Protein AF-0000000070793721 (afdb_homodimer)

Solvent-accessible surface area (backbone atoms only — not comparable to full-atom values): 25654 Å² total; per-residue (Å²): 129,85,74,49,60,69,56,48,49,50,51,45,53,52,50,50,52,51,43,44,51,51,52,56,71,56,52,88,57,80,58,89,42,71,38,53,42,49,40,52,53,44,50,38,38,38,42,39,49,48,53,50,46,57,69,58,53,57,91,50,72,87,33,57,35,51,40,46,58,46,25,31,50,33,45,27,40,50,38,31,47,51,50,36,38,64,68,48,60,59,89,70,54,70,53,48,49,52,41,48,52,40,35,31,50,34,14,36,37,46,48,49,42,51,36,29,57,42,66,69,46,68,80,66,41,65,60,36,52,52,48,42,53,52,38,52,53,51,46,75,68,30,69,48,47,68,67,45,56,68,69,57,46,55,51,46,72,68,19,79,45,56,63,96,66,54,72,62,56,50,37,44,73,71,69,44,61,53,48,52,48,49,30,52,47,51,56,25,50,26,33,35,52,50,37,55,80,51,53,72,49,26,83,80,58,44,34,61,68,29,39,70,36,70,57,34,49,52,50,37,43,53,38,51,51,54,40,45,55,52,50,52,50,50,46,52,51,48,50,60,65,64,70,102,132,85,73,49,58,67,56,46,49,50,52,44,52,52,50,49,50,50,42,44,51,52,50,58,69,55,53,89,57,81,58,90,42,70,41,53,42,49,40,52,53,45,49,38,39,39,41,37,49,46,52,51,47,56,70,58,52,56,91,50,71,88,34,57,35,52,41,48,58,48,23,30,51,33,44,26,40,50,39,32,47,51,50,35,38,65,68,47,61,61,90,70,54,72,54,48,48,52,41,49,50,40,36,30,49,34,14,35,36,46,49,50,43,52,37,28,56,41,66,69,47,68,82,65,41,66,60,38,53,52,49,43,53,51,38,52,52,51,47,75,69,32,68,47,46,66,69,46,56,67,70,54,46,55,51,46,69,69,20,79,45,53,62,96,64,53,72,63,56,49,37,45,72,71,70,44,60,54,48,50,48,48,30,52,46,50,55,25,50,26,33,34,51,50,38,55,79,51,55,72,49,25,83,80,59,44,34,61,68,28,41,68,36,70,57,35,48,51,50,37,43,52,38,52,52,54,40,45,56,52,52,51,50,50,46,52,51,48,50,58,65,64,72,101

Foldseek 3Di:
DPQFLLRLLVVLVVLLVVLVVLLVVCPPPDAPDPLRVVLSVLSVVLSVLSVVLSVQDDPDQFAFFDLLVNLQSLLVNLVSLLVNCQQHPQDDDPLVNLLLVLLLLLLVLVVVLVVCVVVVHDPPNVVSVVSLVVSLVSLVVRPVSVVDDPVLNVVSNVSNDSGSDDPLVSCVSVVHDSVVVVVSSVLSVCSVVVPCSNPVCCVPQVPPPRHDGPVSSVSNSVSSVSSSVSSVVSSVSSCVRVVD/DPQFLLRLLVVLVVLLVVLVVLLVVCPPPDAPDPLRVVLSVLSVVLSVLSVVLSVQDDPDQFAFFDLLVNLQSLLVNLVSLLVNCQQHPQDDDPLVNLLLVLLLLLLVLVVVLVVCVVVVHDPPNVVSVVSLVVSLVSLVVRPVSVVDDPVLNVVSNVSNDSGSDDPLVSCVSVVHDSVVVVVSSVLSVCSVVVPCVNPVCCPPQVPPPRHDDPVSSVSNSVSSVSSSVSSVVSSVSSCVSVVD

Sequence (488 aa):
MFMSYYESKNNFESFVAKCIHTSRAFANIPSKSQQHFYSSVLFTKMCVTAKTLLSVLPDREDGHWDYASAASLTRNIIECYLIFYYLCIDKISKSEWGCRWNIFNLHDCKARISLYEKLGIKNGIDKFQETVKDLENRLNKNKYFLSLPDKQQKEFLKGKKPLMVSQDDLVVKMGLNKNTFRGLYEFLSSQAHSFPLSFYKMKDDGRGRGVHCEVEENHTKVVIGYCIVFLEQAEKDMNVLFAQMFMSYYESKNNFESFVAKCIHTSRAFANIPSKSQQHFYSSVLFTKMCVTAKTLLSVLPDREDGHWDYASAASLTRNIIECYLIFYYLCIDKISKSEWGCRWNIFNLHDCKARISLYEKLGIKNGIDKFQETVKDLENRLNKNKYFLSLPDKQQKEFLKGKKPLMVSQDDLVVKMGLNKNTFRGLYEFLSSQAHSFPLSFYKMKDDGRGRGVHCEVEENHTKVVIGYCIVFLEQAEKDMNVLFAQ

Secondary structure (DSSP, 8-state):
----HHHHHHHHHHHHHHHHHHHHHTTTPPPSSHHHHHHHHHHHHHHHHHHHHHHHS-SSTTS---HHHHHHHHHHHHHHHHHHIIIII----HHHHHHHHHHHHHHHHHHHHHHHHHHT--TTHHHHHHHHHHHHHHHTT-HHHHHS-HHHHHHHHTT--S-SS-HHHHHHHTT--HHHHHHHHHHHHHHHHT-GGGTTTHHHH-TTSSS--HHHHHHHHHHHHHHHHHHHHHHHHHHHHHH-/----HHHHHHHHHHHHHHHHHHHHHTTTPPPSSHHHHHHHHHHHHHHHHHHHHHHHS-SSTTS---HHHHHHHHHHHHHHHHHHIIIII----HHHHHHHHHHHHHHHHHHHHHHHHHHT--TTHHHHHHHHHHHHHHHTT-HHHHHS-HHHHHHHHTT--S-SS-HHHHHHHTT--HHHHHHHHHHHHHHHHT-GGGTTTHHHH-TTSSS--HHHHHHHHHHHHHHHHHHHHHHHHHHHHHH-

Organism: Legionella pneumophila subsp. pneumophila (strain Philadelphia 1 / ATCC 33152 / DSM 7513) (NCBI:txid272624)

InterPro domains:
  IPR043733 Family of unknown function DUF5677 [PF18928] (36-203)

Nearest PDB structures (foldseek):
  6iv3-assembly1_A  TM=1.452E-01  e=8.607E-01  Klebsiella pneumoniae IS53
  8w6e-assembly1_A  TM=2.511E-01  e=4.525E+00  artificial sequences
  8w6e-assembly1_A  TM=2.513E-01  e=3.525E+00  artificial sequences
  6iv3-assembly1_A  TM=1.530E-01  e=9.206E-01  Klebsiella pneumoniae IS53

pLDDT: mean 95.11, std 5.31, range [42.91, 98.81]

Structure (mmCIF, N/CA/C/O backbone):
data_AF-0000000070793721-model_v1
#
loop_
_entity.id
_entity.type
_entity.pdbx_description
1 polymer 'Uncharacterized protein'
#
loop_
_atom_site.group_PDB
_atom_site.id
_atom_site.type_symbol
_atom_site.label_atom_id
_atom_site.label_alt_id
_atom_site.label_comp_id
_atom_site.label_asym_id
_atom_site.label_entity_id
_atom_site.label_seq_id
_atom_site.pdbx_PDB_ins_code
_atom_site.Cartn_x
_atom_site.Cartn_y
_atom_site.Cartn_z
_atom_site.occupancy
_atom_site.B_iso_or_equiv
_atom_site.auth_seq_id
_atom_site.auth_comp_id
_atom_site.auth_asym_id
_atom_site.auth_atom_id
_atom_site.pdbx_PDB_model_num
ATOM 1 N N . MET A 1 1 ? 30.562 -3.072 11.016 1 42.91 1 MET A N 1
ATOM 2 C CA . MET A 1 1 ? 29.938 -4.328 11.43 1 42.91 1 MET A CA 1
ATOM 3 C C . MET A 1 1 ? 28.453 -4.332 11.102 1 42.91 1 MET A C 1
ATOM 5 O O . MET A 1 1 ? 27.766 -3.334 11.312 1 42.91 1 MET A O 1
ATOM 9 N N . PHE A 1 2 ? 28 -5.242 10.242 1 67.88 2 PHE A N 1
ATOM 10 C CA . PHE A 1 2 ? 26.641 -5.305 9.742 1 67.88 2 PHE A CA 1
ATOM 11 C C . PHE A 1 2 ? 25.656 -5.555 10.883 1 67.88 2 PHE A C 1
ATOM 13 O O . PHE A 1 2 ? 25.859 -6.453 11.695 1 67.88 2 PHE A O 1
ATOM 20 N N . MET A 1 3 ? 24.953 -4.719 11.391 1 83.88 3 MET A N 1
ATOM 21 C CA . MET A 1 3 ? 23.984 -4.793 12.484 1 83.88 3 MET A CA 1
ATOM 22 C C . MET A 1 3 ? 23.094 -6.023 12.344 1 83.88 3 MET A C 1
ATOM 24 O O . MET A 1 3 ? 22.609 -6.32 11.25 1 83.88 3 MET A O 1
ATOM 28 N N . SER A 1 4 ? 23.156 -6.895 13.445 1 93.88 4 SER A N 1
ATOM 29 C CA . SER A 1 4 ? 22.25 -8.039 13.445 1 93.88 4 SER A CA 1
ATOM 30 C C . SER A 1 4 ? 20.797 -7.582 13.367 1 93.88 4 SER A C 1
ATOM 32 O O . SER A 1 4 ? 20.5 -6.406 13.578 1 93.88 4 SER A O 1
ATOM 34 N N . TYR A 1 5 ? 19.922 -8.547 13.055 1 96.62 5 TYR A N 1
ATOM 35 C CA . TYR A 1 5 ? 18.5 -8.25 13.008 1 96.62 5 TYR A CA 1
ATOM 36 C C . TYR A 1 5 ? 18 -7.738 14.352 1 96.62 5 TYR A C 1
ATOM 38 O O . TYR A 1 5 ? 17.297 -6.727 14.414 1 96.62 5 TYR A O 1
ATOM 46 N N . TYR A 1 6 ? 18.344 -8.328 15.375 1 96.38 6 TYR A N 1
ATOM 47 C CA . TYR A 1 6 ? 17.828 -7.961 16.688 1 96.38 6 TYR A CA 1
ATOM 48 C C . TYR A 1 6 ? 18.375 -6.613 17.141 1 96.38 6 TYR A C 1
ATOM 50 O O . TYR A 1 6 ? 17.672 -5.84 17.797 1 96.38 6 TYR A O 1
ATOM 58 N N . GLU A 1 7 ? 19.609 -6.348 16.75 1 96.06 7 GLU A N 1
ATOM 59 C CA . GLU A 1 7 ? 20.156 -5.016 17.016 1 96.06 7 GLU A CA 1
ATOM 60 C C . GLU A 1 7 ? 19.391 -3.949 16.234 1 96.06 7 GLU A C 1
ATOM 62 O O . GLU A 1 7 ? 19.078 -2.881 16.766 1 96.06 7 GLU A O 1
ATOM 67 N N . SER A 1 8 ? 19.141 -4.273 14.977 1 96.62 8 SER A N 1
ATOM 68 C CA . SER A 1 8 ? 18.375 -3.359 14.133 1 96.62 8 SER A CA 1
ATOM 69 C C . SER A 1 8 ? 16.969 -3.129 14.695 1 96.62 8 SER A C 1
ATOM 71 O O . SER A 1 8 ? 16.484 -1.996 14.719 1 96.62 8 SER A O 1
ATOM 73 N N . LYS A 1 9 ? 16.359 -4.203 15.125 1 97.62 9 LYS A N 1
ATOM 74 C CA . LYS A 1 9 ? 15.023 -4.109 15.703 1 97.62 9 LYS A CA 1
ATOM 75 C C . LYS A 1 9 ? 15.039 -3.268 16.984 1 97.62 9 LYS A C 1
ATOM 77 O O . LYS A 1 9 ? 14.148 -2.443 17.188 1 97.62 9 LYS A O 1
ATOM 82 N N . ASN A 1 10 ? 15.984 -3.453 17.797 1 97 10 ASN A N 1
ATOM 83 C CA . ASN A 1 10 ? 16.109 -2.676 19.016 1 97 10 ASN A CA 1
ATOM 84 C C . ASN A 1 10 ? 16.312 -1.192 18.734 1 97 10 ASN A C 1
ATOM 86 O O . ASN A 1 10 ? 15.766 -0.338 19.422 1 97 10 ASN A O 1
ATOM 90 N N . ASN A 1 11 ? 17.156 -0.96 17.797 1 96.62 11 ASN A N 1
ATOM 91 C CA . ASN A 1 11 ? 17.344 0.424 17.375 1 96.62 11 ASN A CA 1
ATOM 92 C C . ASN A 1 11 ? 16.031 1.044 16.891 1 96.62 11 ASN A C 1
ATOM 94 O O . ASN A 1 11 ? 15.727 2.186 17.219 1 96.62 11 ASN A O 1
ATOM 98 N N . PHE A 1 12 ? 15.352 0.301 16.109 1 98.25 12 PHE A N 1
ATOM 99 C CA . PHE A 1 12 ? 14.062 0.763 15.617 1 98.25 12 PHE A CA 1
ATOM 100 C C . PHE A 1 12 ? 13.102 1.026 16.766 1 98.25 12 PHE A C 1
ATOM 102 O O . PHE A 1 12 ? 12.438 2.064 16.797 1 98.25 12 PHE A O 1
ATOM 109 N N . GLU A 1 13 ? 13.008 0.134 17.656 1 98 13 GLU A N 1
ATOM 110 C CA . GLU A 1 13 ? 12.156 0.287 18.828 1 98 13 GLU A CA 1
ATOM 111 C C . GLU A 1 13 ? 12.492 1.559 19.594 1 98 13 GLU A C 1
ATOM 113 O O . GLU A 1 13 ? 11.602 2.291 20.031 1 98 13 GLU A O 1
ATOM 118 N N . SER A 1 14 ? 13.742 1.819 19.781 1 97 14 SER A N 1
ATOM 119 C CA . SER A 1 14 ? 14.195 3.016 20.484 1 97 14 SER A CA 1
ATOM 120 C C . SER A 1 14 ? 13.766 4.281 19.75 1 97 14 SER A C 1
ATOM 122 O O . SER A 1 14 ? 13.328 5.25 20.375 1 97 14 SER A O 1
ATOM 124 N N . PHE A 1 15 ? 13.883 4.23 18.484 1 97 15 PHE A N 1
ATOM 125 C CA . PHE A 1 15 ? 13.516 5.402 17.703 1 97 15 PHE A CA 1
ATOM 126 C C . PHE A 1 15 ? 12.008 5.625 17.734 1 97 15 PHE A C 1
ATOM 128 O O . PHE A 1 15 ? 11.547 6.766 17.781 1 97 15 PHE A O 1
ATOM 135 N N . VAL A 1 16 ? 11.281 4.539 17.609 1 98.25 16 VAL A N 1
ATOM 136 C CA . VAL A 1 16 ? 9.828 4.641 17.688 1 98.25 16 VAL A CA 1
ATOM 137 C C . VAL A 1 16 ? 9.422 5.25 19.031 1 98.25 16 VAL A C 1
ATOM 139 O O . VAL A 1 16 ? 8.578 6.141 19.078 1 98.25 16 VAL A O 1
ATOM 142 N N . ALA A 1 17 ? 10.031 4.805 20.062 1 97.94 17 ALA A N 1
ATOM 143 C CA . ALA A 1 17 ? 9.75 5.336 21.391 1 97.94 17 ALA A CA 1
ATOM 144 C C . ALA A 1 17 ? 10.062 6.828 21.469 1 97.94 17 ALA A C 1
ATOM 146 O O . ALA A 1 17 ? 9.305 7.602 22.062 1 97.94 17 ALA A O 1
ATOM 147 N N . LYS A 1 18 ? 11.195 7.176 20.922 1 97.75 18 LYS A N 1
ATOM 148 C CA . LYS A 1 18 ? 11.57 8.586 20.891 1 97.75 18 LYS A CA 1
ATOM 149 C C . LYS A 1 18 ? 10.523 9.414 20.156 1 97.75 18 LYS A C 1
ATOM 151 O O . LYS A 1 18 ? 10.133 10.492 20.609 1 97.75 18 LYS A O 1
ATOM 156 N N . CYS A 1 19 ? 10.062 8.938 19 1 98.06 19 CYS A N 1
ATOM 157 C CA . CYS A 1 19 ? 9.055 9.641 18.203 1 98.06 19 CYS A CA 1
ATOM 158 C C . CYS A 1 19 ? 7.742 9.766 18.969 1 98.06 19 CYS A C 1
ATOM 160 O O . CYS A 1 19 ? 7.105 10.82 18.953 1 98.06 19 CYS A O 1
ATOM 162 N N . ILE A 1 20 ? 7.352 8.703 19.609 1 97.44 20 ILE A N 1
ATOM 163 C CA . ILE A 1 20 ? 6.117 8.711 20.391 1 97.44 20 ILE A CA 1
ATOM 164 C C . ILE A 1 20 ? 6.234 9.719 21.531 1 97.44 20 ILE A C 1
ATOM 166 O O . ILE A 1 20 ? 5.293 10.469 21.812 1 97.44 20 ILE A O 1
ATOM 170 N N . HIS A 1 21 ? 7.375 9.727 22.156 1 97 21 HIS A N 1
ATOM 171 C CA . HIS A 1 21 ? 7.617 10.695 23.219 1 97 21 HIS A CA 1
ATOM 172 C C . HIS A 1 21 ? 7.496 12.125 22.688 1 97 21 HIS A C 1
ATOM 174 O O . HIS A 1 21 ? 6.855 12.969 23.328 1 97 21 HIS A O 1
ATOM 180 N N . THR A 1 22 ? 8.117 12.391 21.578 1 96.44 22 THR A N 1
ATOM 181 C CA . THR A 1 22 ? 8.039 13.711 20.953 1 96.44 22 THR A CA 1
ATOM 182 C C . THR A 1 22 ? 6.598 14.062 20.609 1 96.44 22 THR A C 1
ATOM 184 O O . THR A 1 22 ? 6.148 15.18 20.859 1 96.44 22 THR A O 1
ATOM 187 N N . SER A 1 23 ? 5.879 13.109 20.016 1 95.62 23 SER A N 1
ATOM 188 C CA . SER A 1 23 ? 4.48 13.328 19.656 1 95.62 23 SER A CA 1
ATOM 189 C C . SER A 1 23 ? 3.65 13.711 20.875 1 95.62 23 SER A C 1
ATOM 191 O O . SER A 1 23 ? 2.85 14.648 20.812 1 95.62 23 SER A O 1
ATOM 193 N N . ARG A 1 24 ? 3.871 13.07 21.969 1 93.62 24 ARG A N 1
ATOM 194 C CA . ARG A 1 24 ? 3.129 13.328 23.203 1 93.62 24 ARG A CA 1
ATOM 195 C C . ARG A 1 24 ? 3.512 14.672 23.797 1 93.62 24 ARG A C 1
ATOM 197 O O . ARG A 1 24 ? 2.658 15.383 24.328 1 93.62 24 ARG A O 1
ATOM 204 N N . ALA A 1 25 ? 4.781 14.992 23.703 1 92.06 25 ALA A N 1
ATOM 205 C CA . ALA A 1 25 ? 5.273 16.25 24.25 1 92.06 25 ALA A CA 1
ATOM 206 C C . ALA A 1 25 ? 4.629 17.453 23.547 1 92.06 25 ALA A C 1
ATOM 208 O O . ALA A 1 25 ? 4.41 18.484 24.172 1 92.06 25 ALA A O 1
ATOM 209 N N . PHE A 1 26 ? 4.328 17.297 22.359 1 90.31 26 PHE A N 1
ATOM 210 C CA . PHE A 1 26 ? 3.797 18.406 21.578 1 90.31 26 PHE A CA 1
ATOM 211 C C . PHE A 1 26 ? 2.273 18.375 21.562 1 90.31 26 PHE A C 1
ATOM 213 O O . PHE A 1 26 ? 1.635 19.266 21 1 90.31 26 PHE A O 1
ATOM 220 N N . ALA A 1 27 ? 1.8 17.375 22.281 1 85.69 27 ALA A N 1
ATOM 221 C CA . ALA A 1 27 ? 0.345 17.234 22.297 1 85.69 27 ALA A CA 1
ATOM 222 C C . ALA A 1 27 ? -0.302 18.406 23.031 1 85.69 27 ALA A C 1
ATOM 224 O O . ALA A 1 27 ? 0.217 18.875 24.047 1 85.69 27 ALA A O 1
ATOM 225 N N . ASN A 1 28 ? -1.331 18.984 22.562 1 82.88 28 ASN A N 1
ATOM 226 C CA . ASN A 1 28 ? -2.162 20 23.188 1 82.88 28 ASN A CA 1
ATOM 227 C C . ASN A 1 28 ? -1.527 21.391 23.094 1 82.88 28 ASN A C 1
ATOM 229 O O . ASN A 1 28 ? -1.938 22.312 23.797 1 82.88 28 ASN A O 1
ATOM 233 N N . ILE A 1 29 ? -0.398 21.484 22.438 1 86.06 29 ILE A N 1
ATOM 234 C CA . ILE A 1 29 ? 0.107 22.812 22.094 1 86.06 29 ILE A CA 1
ATOM 235 C C . ILE A 1 29 ? -0.765 23.438 21 1 86.06 29 ILE A C 1
ATOM 237 O O . ILE A 1 29 ? -0.945 22.844 19.938 1 86.06 29 ILE A O 1
ATOM 241 N N . PRO A 1 30 ? -1.336 24.531 21.359 1 87.5 30 PRO A N 1
ATOM 242 C CA . PRO A 1 30 ? -2.168 25.172 20.344 1 87.5 30 PRO A CA 1
ATOM 243 C C . PRO A 1 30 ? -1.407 25.438 19.047 1 87.5 30 PRO A C 1
ATOM 245 O O . PRO A 1 30 ? -0.257 25.875 19.078 1 87.5 30 PRO A O 1
ATOM 248 N N . SER A 1 31 ? -2.029 25.156 17.922 1 86.56 31 SER A N 1
ATOM 249 C CA . SER A 1 31 ? -1.377 25.312 16.625 1 86.56 31 SER A CA 1
ATOM 250 C C . SER A 1 31 ? -1.367 26.781 16.188 1 86.56 31 SER A C 1
ATOM 252 O O . SER A 1 31 ? -2.387 27.469 16.266 1 86.56 31 SER A O 1
ATOM 254 N N . LYS A 1 32 ? -0.283 27.203 15.742 1 88.75 32 LYS A N 1
ATOM 255 C CA . LYS A 1 32 ? -0.095 28.594 15.297 1 88.75 32 LYS A CA 1
ATOM 256 C C . LYS A 1 32 ? -0.545 28.766 13.852 1 88.75 32 LYS A C 1
ATOM 258 O O . LYS A 1 32 ? -0.772 29.891 13.398 1 88.75 32 LYS A O 1
ATOM 263 N N . SER A 1 33 ? -0.651 27.656 13.172 1 89.75 33 SER A N 1
ATOM 264 C CA . SER A 1 33 ? -1.009 27.641 11.758 1 89.75 33 SER A CA 1
ATOM 265 C C . SER A 1 33 ? -1.53 26.281 11.328 1 89.75 33 SER A C 1
ATOM 267 O O . SER A 1 33 ? -1.486 25.328 12.102 1 89.75 33 SER A O 1
ATOM 269 N N . GLN A 1 34 ? -2.023 26.203 10.117 1 89.88 34 GLN A N 1
ATOM 270 C CA . GLN A 1 34 ? -2.439 24.922 9.539 1 89.88 34 GLN A CA 1
ATOM 271 C C . GLN A 1 34 ? -1.252 23.984 9.375 1 89.88 34 GLN A C 1
ATOM 273 O O . GLN A 1 34 ? -1.385 22.766 9.562 1 89.88 34 GLN A O 1
ATOM 278 N N . GLN A 1 35 ? -0.174 24.578 9.109 1 89.56 35 GLN A N 1
ATOM 279 C CA . GLN A 1 35 ? 1.039 23.781 8.961 1 89.56 35 GLN A CA 1
ATOM 280 C C . GLN A 1 35 ? 1.423 23.125 10.281 1 89.56 35 GLN A C 1
ATOM 282 O O . GLN A 1 35 ? 1.761 21.938 10.312 1 89.56 35 GLN A O 1
ATOM 287 N N . HIS A 1 36 ? 1.298 23.891 11.234 1 91.88 36 HIS A N 1
ATOM 288 C CA . HIS A 1 36 ? 1.61 23.406 12.57 1 91.88 36 HIS A CA 1
ATOM 289 C C . HIS A 1 36 ? 0.637 22.312 12.992 1 91.88 36 HIS A C 1
ATOM 291 O O . HIS A 1 36 ? 1.054 21.266 13.5 1 91.88 36 HIS A O 1
ATOM 297 N N . PHE A 1 37 ? -0.57 22.562 12.773 1 94.19 37 PHE A N 1
ATOM 298 C CA . PHE A 1 37 ? -1.602 21.609 13.164 1 94.19 37 PHE A CA 1
ATOM 299 C C . PHE A 1 37 ? -1.424 20.281 12.422 1 94.19 37 PHE A C 1
ATOM 301 O O . PHE A 1 37 ? -1.374 19.219 13.047 1 94.19 37 PHE A O 1
ATOM 308 N N . TYR A 1 38 ? -1.27 20.359 11.148 1 95.56 38 TYR A N 1
ATOM 309 C CA . TYR A 1 38 ? -1.237 19.141 10.352 1 95.56 38 TYR A CA 1
ATOM 310 C C . TYR A 1 38 ? 0.113 18.438 10.477 1 95.56 38 TYR A C 1
ATOM 312 O O . TYR A 1 38 ? 0.225 17.234 10.219 1 95.56 38 TYR A O 1
ATOM 320 N N . SER A 1 39 ? 1.172 19.188 10.852 1 96.81 39 SER A N 1
ATOM 321 C CA . SER A 1 39 ? 2.416 18.5 11.188 1 96.81 39 SER A CA 1
ATOM 322 C C . SER A 1 39 ? 2.221 17.531 12.352 1 96.81 39 SER A C 1
ATOM 324 O O . SER A 1 39 ? 2.73 16.406 12.32 1 96.81 39 SER A O 1
ATOM 326 N N . SER A 1 40 ? 1.408 17.953 13.312 1 96.38 40 SER A N 1
ATOM 327 C CA . SER A 1 40 ? 1.122 17.094 14.453 1 96.38 40 SER A CA 1
ATOM 328 C C . SER A 1 40 ? 0.276 15.891 14.039 1 96.38 40 SER A C 1
ATOM 330 O O . SER A 1 40 ? 0.514 14.773 14.492 1 96.38 40 SER A O 1
ATOM 332 N N . VAL A 1 41 ? -0.703 16.125 13.211 1 96.81 41 VAL A N 1
ATOM 333 C CA . VAL A 1 41 ? -1.604 15.078 12.742 1 96.81 41 VAL A CA 1
ATOM 334 C C . VAL A 1 41 ? -0.813 14.016 11.984 1 96.81 41 VAL A C 1
ATOM 336 O O . VAL A 1 41 ? -0.9 12.828 12.297 1 96.81 41 VAL A O 1
ATOM 339 N N . LEU A 1 42 ? -0.017 14.453 11.047 1 98.06 42 LEU A N 1
ATOM 340 C CA . LEU A 1 42 ? 0.719 13.539 10.172 1 98.06 42 LEU A CA 1
ATOM 341 C C . LEU A 1 42 ? 1.831 12.836 10.945 1 98.06 42 LEU A C 1
ATOM 343 O O . LEU A 1 42 ? 2.096 11.648 10.711 1 98.06 42 LEU A O 1
ATOM 347 N N . PHE A 1 43 ? 2.506 13.555 11.867 1 98.38 43 PHE A N 1
ATOM 348 C CA . PHE A 1 43 ? 3.535 12.93 12.695 1 98.38 43 PHE A CA 1
ATOM 349 C C . PHE A 1 43 ? 2.932 11.859 13.594 1 98.38 43 PHE A C 1
ATOM 351 O O . PHE A 1 43 ? 3.498 10.773 13.742 1 98.38 43 PHE A O 1
ATOM 358 N N . THR A 1 44 ? 1.796 12.156 14.172 1 97.81 44 THR A N 1
ATOM 359 C CA . THR A 1 44 ? 1.094 11.172 14.984 1 97.81 44 THR A CA 1
ATOM 360 C C . THR A 1 44 ? 0.762 9.93 14.156 1 97.81 44 THR A C 1
ATOM 362 O O . THR A 1 44 ? 0.97 8.805 14.609 1 97.81 44 THR A O 1
ATOM 365 N N . LYS A 1 45 ? 0.277 10.164 12.977 1 98.19 45 LYS A N 1
ATOM 366 C CA . LYS A 1 45 ? -0.045 9.047 12.086 1 98.19 45 LYS A CA 1
ATOM 367 C C . LYS A 1 45 ? 1.184 8.18 11.82 1 98.19 45 LYS A C 1
ATOM 369 O O . LYS A 1 45 ? 1.098 6.953 11.844 1 98.19 45 LYS A O 1
ATOM 374 N N . MET A 1 46 ? 2.34 8.805 11.594 1 98.62 46 MET A N 1
ATOM 375 C CA . MET A 1 46 ? 3.578 8.062 11.375 1 98.62 46 MET A CA 1
ATOM 376 C C . MET A 1 46 ? 3.947 7.25 12.609 1 98.62 46 MET A C 1
ATOM 378 O O . MET A 1 46 ? 4.363 6.094 12.5 1 98.62 46 MET A O 1
ATOM 382 N N . CYS A 1 47 ? 3.783 7.848 13.766 1 98.62 47 CYS A N 1
ATOM 383 C CA . CYS A 1 47 ? 4.109 7.164 15.008 1 98.62 47 CYS A CA 1
ATOM 384 C C . CYS A 1 47 ? 3.215 5.949 15.219 1 98.62 47 CYS A C 1
ATOM 386 O O . CYS A 1 47 ? 3.688 4.891 15.633 1 98.62 47 CYS A O 1
ATOM 388 N N . VAL A 1 48 ? 1.949 6.152 14.953 1 98.56 48 VAL A N 1
ATOM 389 C CA . VAL A 1 48 ? 0.985 5.07 15.125 1 98.56 48 VAL A CA 1
ATOM 390 C C . VAL A 1 48 ? 1.346 3.908 14.203 1 98.56 48 VAL A C 1
ATOM 392 O O . VAL A 1 48 ? 1.416 2.758 14.648 1 98.56 48 VAL A O 1
ATOM 395 N N . THR A 1 49 ? 1.581 4.176 12.969 1 98.81 49 THR A N 1
ATOM 396 C CA . THR A 1 49 ? 1.942 3.135 12.016 1 98.81 49 THR A CA 1
ATOM 397 C C . THR A 1 49 ? 3.277 2.496 12.391 1 98.81 49 THR A C 1
ATOM 399 O O . THR A 1 49 ? 3.463 1.289 12.219 1 98.81 49 THR A O 1
ATOM 402 N N . ALA A 1 50 ? 4.23 3.301 12.859 1 98.81 50 ALA A N 1
ATOM 403 C CA . ALA A 1 50 ? 5.523 2.768 13.281 1 98.81 50 ALA A CA 1
ATOM 404 C C . ALA A 1 50 ? 5.367 1.783 14.438 1 98.81 50 ALA A C 1
ATOM 406 O O . ALA A 1 50 ? 6.051 0.757 14.484 1 98.81 50 ALA A O 1
ATOM 407 N N . LYS A 1 51 ? 4.531 2.137 15.344 1 98.62 51 LYS A N 1
ATOM 408 C CA . LYS A 1 51 ? 4.254 1.22 16.453 1 98.62 51 LYS A CA 1
ATOM 409 C C . LYS A 1 51 ? 3.652 -0.086 15.938 1 98.62 51 LYS A C 1
ATOM 411 O O . LYS A 1 51 ? 3.986 -1.165 16.422 1 98.62 51 LYS A O 1
ATOM 416 N N . THR A 1 52 ? 2.725 0.021 15 1 98.81 52 THR A N 1
ATOM 417 C CA . THR A 1 52 ? 2.178 -1.168 14.352 1 98.81 52 THR A CA 1
ATOM 418 C C . THR A 1 52 ? 3.285 -1.986 13.703 1 98.81 52 THR A C 1
ATOM 420 O O . THR A 1 52 ? 3.354 -3.205 13.883 1 98.81 52 THR A O 1
ATOM 423 N N . LEU A 1 53 ? 4.133 -1.345 12.938 1 98.75 53 LEU A N 1
ATOM 424 C CA . LEU A 1 53 ? 5.246 -2.018 12.273 1 98.75 53 LEU A CA 1
ATOM 425 C C . LEU A 1 53 ? 6.109 -2.756 13.289 1 98.75 53 LEU A C 1
ATOM 427 O O . LEU A 1 53 ? 6.5 -3.904 13.062 1 98.75 53 LEU A O 1
ATOM 431 N N . LEU A 1 54 ? 6.387 -2.113 14.383 1 98.25 54 LEU A N 1
ATOM 432 C CA . LEU A 1 54 ? 7.184 -2.732 15.43 1 98.25 54 LEU A CA 1
ATOM 433 C C . LEU A 1 54 ? 6.527 -4.012 15.93 1 98.25 54 LEU A C 1
ATOM 435 O O . LEU A 1 54 ? 7.207 -5.012 16.188 1 98.25 54 LEU A O 1
ATOM 439 N N . SER A 1 55 ? 5.266 -3.994 16.047 1 97.38 55 SER A N 1
ATOM 440 C CA . SER A 1 55 ? 4.535 -5.121 16.609 1 97.38 55 SER A CA 1
ATOM 441 C C . SER A 1 55 ? 4.547 -6.32 15.672 1 97.38 55 SER A C 1
ATOM 443 O O . SER A 1 55 ? 4.324 -7.457 16.094 1 97.38 55 SER A O 1
ATOM 445 N N . VAL A 1 56 ? 4.746 -6.09 14.398 1 98 56 VAL A N 1
ATOM 446 C CA . VAL A 1 56 ? 4.672 -7.207 13.461 1 98 56 VAL A CA 1
ATOM 447 C C . VAL A 1 56 ? 6.055 -7.828 13.281 1 98 56 VAL A C 1
ATOM 449 O O . VAL A 1 56 ? 6.203 -8.852 12.617 1 98 56 VAL A O 1
ATOM 452 N N . LEU A 1 57 ? 7.09 -7.223 13.828 1 98.38 57 LEU A N 1
ATOM 453 C CA . LEU A 1 57 ? 8.453 -7.738 13.719 1 98.38 57 LEU A CA 1
ATOM 454 C C . LEU A 1 57 ? 8.664 -8.906 14.68 1 98.38 57 LEU A C 1
ATOM 456 O O . LEU A 1 57 ? 8.312 -8.82 15.859 1 98.38 57 LEU A O 1
ATOM 460 N N . PRO A 1 58 ? 9.25 -9.969 14.195 1 97.62 58 PRO A N 1
ATOM 461 C CA . PRO A 1 58 ? 9.453 -11.133 15.055 1 97.62 58 PRO A CA 1
ATOM 462 C C . PRO A 1 58 ? 10.461 -10.867 16.172 1 97.62 58 PRO A C 1
ATOM 464 O O . PRO A 1 58 ? 11.484 -10.211 15.945 1 97.62 58 PRO A O 1
ATOM 467 N N . ASP A 1 59 ? 10.211 -11.43 17.359 1 96 59 ASP A N 1
ATOM 468 C CA . ASP A 1 59 ? 11.109 -11.297 18.5 1 96 59 ASP A CA 1
ATOM 469 C C . ASP A 1 59 ? 12.07 -12.477 18.594 1 96 59 ASP A C 1
ATOM 471 O O . ASP A 1 59 ? 13.07 -12.422 19.312 1 96 59 ASP A O 1
ATOM 475 N N . ARG A 1 60 ? 11.641 -13.578 17.938 1 95.69 60 ARG A N 1
ATOM 476 C CA . ARG A 1 60 ? 12.422 -14.812 17.938 1 95.69 60 ARG A CA 1
ATOM 477 C C . ARG A 1 60 ? 12.5 -15.406 16.531 1 95.69 60 ARG A C 1
ATOM 479 O O . ARG A 1 60 ? 11.695 -15.07 15.656 1 95.69 60 ARG A O 1
ATOM 486 N N . GLU A 1 61 ? 13.438 -16.234 16.406 1 95.31 61 GLU A N 1
ATOM 487 C CA . GLU A 1 61 ? 13.672 -16.844 15.102 1 95.31 61 GLU A CA 1
ATOM 488 C C . GLU A 1 61 ? 12.477 -17.688 14.664 1 95.31 61 GLU A C 1
ATOM 490 O O . GLU A 1 61 ? 12.18 -17.781 13.469 1 95.31 61 GLU A O 1
ATOM 495 N N . ASP A 1 62 ? 11.797 -18.312 15.562 1 96.06 62 ASP A N 1
ATOM 496 C CA . ASP A 1 62 ? 10.68 -19.188 15.211 1 96.06 62 ASP A CA 1
ATOM 497 C C . ASP A 1 62 ? 9.367 -18.406 15.18 1 96.06 62 ASP A C 1
ATOM 499 O O . ASP A 1 62 ? 8.289 -19 15.164 1 96.06 62 ASP A O 1
ATOM 503 N N . GLY A 1 63 ? 9.469 -17.125 15.164 1 96.94 63 GLY A N 1
ATOM 504 C CA . GLY A 1 63 ? 8.289 -16.281 15.102 1 96.94 63 GLY A CA 1
ATOM 505 C C . GLY A 1 63 ? 7.723 -16.141 13.695 1 96.94 63 GLY A C 1
ATOM 506 O O . GLY A 1 63 ? 8.133 -16.875 12.789 1 96.94 63 GLY A O 1
ATOM 507 N N . HIS A 1 64 ? 6.719 -15.297 13.539 1 98.12 64 HIS A N 1
ATOM 508 C CA . HIS A 1 64 ? 6.07 -15.016 12.266 1 98.12 64 HIS A CA 1
ATOM 509 C C . HIS A 1 64 ? 6.859 -13.984 11.461 1 98.12 64 HIS A C 1
ATOM 511 O O . HIS A 1 64 ? 6.945 -12.82 11.859 1 98.12 64 HIS A O 1
ATOM 517 N N . TRP A 1 65 ? 7.492 -14.445 10.375 1 98.31 65 TRP A N 1
ATOM 518 C CA . TRP A 1 65 ? 8.305 -13.586 9.523 1 98.31 65 TRP A CA 1
ATOM 519 C C . TRP A 1 65 ? 7.523 -13.148 8.289 1 98.31 65 TRP A C 1
ATOM 521 O O . TRP A 1 65 ? 7.055 -13.984 7.516 1 98.31 65 TRP A O 1
ATOM 531 N N . ASP A 1 66 ? 7.383 -11.906 8.148 1 98.31 66 ASP A N 1
ATOM 532 C CA . ASP A 1 66 ? 6.617 -11.344 7.039 1 98.31 66 ASP A CA 1
ATOM 533 C C . ASP A 1 66 ? 7.199 -10.008 6.594 1 98.31 66 ASP A C 1
ATOM 535 O O . ASP A 1 66 ? 6.586 -8.961 6.809 1 98.31 66 ASP A O 1
ATOM 539 N N . TYR A 1 67 ? 8.305 -10.055 5.879 1 98 67 TYR A N 1
ATOM 540 C CA . TYR A 1 67 ? 8.984 -8.836 5.453 1 98 67 TYR A CA 1
ATOM 541 C C . TYR A 1 67 ? 8.109 -8.031 4.496 1 98 67 TYR A C 1
ATOM 543 O O . TYR A 1 67 ? 8.234 -6.805 4.414 1 98 67 TYR A O 1
ATOM 551 N N . ALA A 1 68 ? 7.25 -8.719 3.74 1 98.31 68 ALA A N 1
ATOM 552 C CA . ALA A 1 68 ? 6.414 -8.039 2.752 1 98.31 68 ALA A CA 1
ATOM 553 C C . ALA A 1 68 ? 5.438 -7.082 3.424 1 98.31 68 ALA A C 1
ATOM 555 O O . ALA A 1 68 ? 5.258 -5.949 2.973 1 98.31 68 ALA A O 1
ATOM 556 N N . SER A 1 69 ? 4.785 -7.543 4.492 1 98.69 69 SER A N 1
ATOM 557 C CA . SER A 1 69 ? 3.904 -6.668 5.254 1 98.69 69 SER A CA 1
ATOM 558 C C . SER A 1 69 ? 4.684 -5.531 5.914 1 98.69 69 SER A C 1
ATOM 560 O O . SER A 1 69 ? 4.211 -4.398 5.969 1 98.69 69 SER A O 1
ATOM 562 N N . ALA A 1 70 ? 5.883 -5.844 6.434 1 98.62 70 ALA A N 1
ATOM 563 C CA . ALA A 1 70 ? 6.738 -4.801 6.992 1 98.62 70 ALA A CA 1
ATOM 564 C C . ALA A 1 70 ? 7.082 -3.75 5.938 1 98.62 70 ALA A C 1
ATOM 566 O O . ALA A 1 70 ? 7.082 -2.551 6.223 1 98.62 70 ALA A O 1
ATOM 567 N N . ALA A 1 71 ? 7.371 -4.234 4.75 1 98.56 71 ALA A N 1
ATOM 568 C CA . ALA A 1 71 ? 7.676 -3.338 3.635 1 98.56 71 ALA A CA 1
ATOM 569 C C . ALA A 1 71 ? 6.484 -2.447 3.301 1 98.56 71 ALA A C 1
ATOM 571 O O . ALA A 1 71 ? 6.645 -1.253 3.041 1 98.56 71 ALA A O 1
ATOM 572 N N . SER A 1 72 ? 5.309 -3.018 3.301 1 98.62 72 SER A N 1
ATOM 573 C CA . SER A 1 72 ? 4.094 -2.264 3.016 1 98.62 72 SER A CA 1
ATOM 574 C C . SER A 1 72 ? 3.873 -1.161 4.047 1 98.62 72 SER A C 1
ATOM 576 O O . SER A 1 72 ? 3.588 -0.017 3.688 1 98.62 72 SER A O 1
ATOM 578 N N . LEU A 1 73 ? 4.016 -1.473 5.297 1 98.75 73 LEU A N 1
ATOM 579 C CA . LEU A 1 73 ? 3.836 -0.49 6.363 1 98.75 73 LEU A CA 1
ATOM 580 C C . LEU A 1 73 ? 4.926 0.575 6.309 1 98.75 73 LEU A C 1
ATOM 582 O O . LEU A 1 73 ? 4.668 1.747 6.59 1 98.75 73 LEU A O 1
ATOM 586 N N . THR A 1 74 ? 6.133 0.161 5.965 1 98.69 74 THR A N 1
ATOM 587 C CA . THR A 1 74 ? 7.211 1.123 5.773 1 98.69 74 THR A CA 1
ATOM 588 C C . THR A 1 74 ? 6.879 2.096 4.645 1 98.69 74 THR A C 1
ATOM 590 O O . THR A 1 74 ? 7.094 3.303 4.773 1 98.69 74 THR A O 1
ATOM 593 N N . ARG A 1 75 ? 6.387 1.561 3.594 1 98.31 75 ARG A N 1
ATOM 594 C CA . ARG A 1 75 ? 5.957 2.42 2.494 1 98.31 75 ARG A CA 1
ATOM 595 C C . ARG A 1 75 ? 4.922 3.438 2.967 1 98.31 75 ARG A C 1
ATOM 597 O O . ARG A 1 75 ? 4.973 4.605 2.578 1 98.31 75 ARG A O 1
ATOM 604 N N . ASN A 1 76 ? 3.953 2.969 3.803 1 98.56 76 ASN A N 1
ATOM 605 C CA . ASN A 1 76 ? 2.953 3.873 4.359 1 98.56 76 ASN A CA 1
ATOM 606 C C . ASN A 1 76 ? 3.602 5.035 5.105 1 98.56 76 ASN A C 1
ATOM 608 O O . ASN A 1 76 ? 3.193 6.188 4.945 1 98.56 76 ASN A O 1
ATOM 612 N N . ILE A 1 77 ? 4.586 4.727 5.898 1 98.5 77 ILE A N 1
ATOM 613 C CA . ILE A 1 77 ? 5.258 5.719 6.727 1 98.5 77 ILE A CA 1
ATOM 614 C C . ILE A 1 77 ? 6.02 6.703 5.84 1 98.5 77 ILE A C 1
ATOM 616 O O . ILE A 1 77 ? 5.953 7.918 6.051 1 98.5 77 ILE A O 1
ATOM 620 N N . ILE A 1 78 ? 6.695 6.207 4.867 1 97.94 78 ILE A N 1
ATOM 621 C CA . ILE A 1 78 ? 7.488 7.043 3.969 1 97.94 78 ILE A CA 1
ATOM 622 C C . ILE A 1 78 ? 6.57 7.98 3.191 1 97.94 78 ILE A C 1
ATOM 624 O O . ILE A 1 78 ? 6.844 9.18 3.084 1 97.94 78 ILE A O 1
ATOM 628 N N . GLU A 1 79 ? 5.473 7.449 2.711 1 97.62 79 GLU A N 1
ATOM 629 C CA . GLU A 1 79 ? 4.527 8.289 1.978 1 97.62 79 GLU A CA 1
ATOM 630 C C . GLU A 1 79 ? 3.891 9.336 2.891 1 97.62 79 GLU A C 1
ATOM 632 O O . GLU A 1 79 ? 3.654 10.469 2.477 1 97.62 79 GLU A O 1
ATOM 637 N N . CYS A 1 80 ? 3.609 8.93 4.062 1 98.38 80 CYS A N 1
ATOM 638 C CA . CYS A 1 80 ? 3.104 9.891 5.031 1 98.38 80 CYS A CA 1
ATOM 639 C C . CYS A 1 80 ? 4.109 11.016 5.266 1 98.38 80 CYS A C 1
ATOM 641 O O . CYS A 1 80 ? 3.734 12.188 5.332 1 98.38 80 CYS A O 1
ATOM 643 N N . TYR A 1 81 ? 5.383 10.664 5.414 1 98.12 81 TYR A N 1
ATOM 644 C CA . TYR A 1 81 ? 6.414 11.68 5.598 1 98.12 81 TYR A CA 1
ATOM 645 C C . TYR A 1 81 ? 6.477 12.617 4.398 1 98.12 81 TYR A C 1
ATOM 647 O O . TYR A 1 81 ? 6.707 13.82 4.555 1 98.12 81 TYR A O 1
ATOM 655 N N . LEU A 1 82 ? 6.34 12.094 3.203 1 97.5 82 LEU A N 1
ATOM 656 C CA . LEU A 1 82 ? 6.375 12.938 2.016 1 97.5 82 LEU A CA 1
ATOM 657 C C . LEU A 1 82 ? 5.262 13.984 2.055 1 97.5 82 LEU A C 1
ATOM 659 O O . LEU A 1 82 ? 5.48 15.141 1.707 1 97.5 82 LEU A O 1
ATOM 663 N N . ILE A 1 83 ? 4.066 13.562 2.502 1 97.81 83 ILE A N 1
ATOM 664 C CA . ILE A 1 83 ? 2.959 14.5 2.652 1 97.81 83 ILE A CA 1
ATOM 665 C C . ILE A 1 83 ? 3.283 15.508 3.752 1 97.81 83 ILE A C 1
ATOM 667 O O . ILE A 1 83 ? 3.029 16.703 3.598 1 97.81 83 ILE A O 1
ATOM 671 N N . PHE A 1 84 ? 3.855 15 4.82 1 98.12 84 PHE A N 1
ATOM 672 C CA . PHE A 1 84 ? 4.301 15.828 5.934 1 98.12 84 PHE A CA 1
ATOM 673 C C . PHE A 1 84 ? 5.277 16.891 5.453 1 98.12 84 PHE A C 1
ATOM 675 O O . PHE A 1 84 ? 5.098 18.078 5.742 1 98.12 84 PHE A O 1
ATOM 682 N N . TYR A 1 85 ? 6.27 16.5 4.723 1 97.81 85 TYR A N 1
ATOM 683 C CA . TYR A 1 85 ? 7.254 17.453 4.191 1 97.81 85 TYR A CA 1
ATOM 684 C C . TYR A 1 85 ? 6.594 18.453 3.254 1 97.81 85 TYR A C 1
ATOM 686 O O . TYR A 1 85 ? 6.836 19.656 3.355 1 97.81 85 TYR A O 1
ATOM 694 N N . TYR A 1 86 ? 5.73 18 2.418 1 97.44 86 TYR A N 1
ATOM 695 C CA . TYR A 1 86 ? 5.062 18.781 1.388 1 97.44 86 TYR A CA 1
ATOM 696 C C . TYR A 1 86 ? 4.203 19.875 2.008 1 97.44 86 TYR A C 1
ATOM 698 O O . TYR A 1 86 ? 4.246 21.031 1.572 1 97.44 86 TYR A O 1
ATOM 706 N N . LEU A 1 87 ? 3.502 19.578 3.059 1 96.94 87 LEU A N 1
ATOM 707 C CA . LEU A 1 87 ? 2.516 20.5 3.611 1 96.94 87 LEU A CA 1
ATOM 708 C C . LEU A 1 87 ? 3.125 21.344 4.727 1 96.94 87 LEU A C 1
ATOM 710 O O . LEU A 1 87 ? 2.699 22.484 4.953 1 96.94 87 LEU A O 1
ATOM 714 N N . CYS A 1 88 ? 4.164 20.812 5.367 1 96.81 88 CYS A N 1
ATOM 715 C CA . CYS A 1 88 ? 4.465 21.422 6.652 1 96.81 88 CYS A CA 1
ATOM 716 C C . CYS A 1 88 ? 5.914 21.891 6.703 1 96.81 88 CYS A C 1
ATOM 718 O O . CYS A 1 88 ? 6.27 22.734 7.531 1 96.81 88 CYS A O 1
ATOM 720 N N . ILE A 1 89 ? 6.746 21.312 5.91 1 96.75 89 ILE A N 1
ATOM 721 C CA . ILE A 1 89 ? 8.172 21.547 6.105 1 96.75 89 ILE A CA 1
ATOM 722 C C . ILE A 1 89 ? 8.727 22.359 4.934 1 96.75 89 ILE A C 1
ATOM 724 O O . ILE A 1 89 ? 9.57 23.234 5.125 1 96.75 89 ILE A O 1
ATOM 728 N N . ASP A 1 90 ? 8.273 22.047 3.701 1 96 90 ASP A N 1
ATOM 729 C CA . ASP A 1 90 ? 8.797 22.656 2.482 1 96 90 ASP A CA 1
ATOM 730 C C . ASP A 1 90 ? 8.75 24.188 2.566 1 96 90 ASP A C 1
ATOM 732 O O . ASP A 1 90 ? 7.73 24.75 2.951 1 96 90 ASP A O 1
ATOM 736 N N . LYS A 1 91 ? 9.836 24.844 2.309 1 94.5 91 LYS A N 1
ATOM 737 C CA . LYS A 1 91 ? 9.906 26.297 2.332 1 94.5 91 LYS A CA 1
ATOM 738 C C . LYS A 1 91 ? 9.453 26.906 1.003 1 94.5 91 LYS A C 1
ATOM 740 O O . LYS A 1 91 ? 10.227 26.953 0.045 1 94.5 91 LYS A O 1
ATOM 745 N N . ILE A 1 92 ? 8.258 27.328 1.018 1 95.44 92 ILE A N 1
ATOM 746 C CA . ILE A 1 92 ? 7.66 27.891 -0.192 1 95.44 92 ILE A CA 1
ATOM 747 C C . ILE A 1 92 ? 6.906 29.172 0.151 1 95.44 92 ILE A C 1
ATOM 749 O O . ILE A 1 92 ? 6.742 29.516 1.326 1 95.44 92 ILE A O 1
ATOM 753 N N . SER A 1 93 ? 6.449 29.953 -0.834 1 96.31 93 SER A N 1
ATOM 754 C CA . SER A 1 93 ? 5.727 31.188 -0.616 1 96.31 93 SER A CA 1
ATOM 755 C C . SER A 1 93 ? 4.332 30.938 -0.055 1 96.31 93 SER A C 1
ATOM 757 O O . SER A 1 93 ? 3.785 29.844 -0.221 1 96.31 93 SER A O 1
ATOM 759 N N . LYS A 1 94 ? 3.773 31.906 0.586 1 95.19 94 LYS A N 1
ATOM 760 C CA . LYS A 1 94 ? 2.42 31.812 1.129 1 95.19 94 LYS A CA 1
ATOM 761 C C . LYS A 1 94 ? 1.406 31.516 0.028 1 95.19 94 LYS A C 1
ATOM 763 O O . LYS A 1 94 ? 0.468 30.734 0.234 1 95.19 94 LYS A O 1
ATOM 768 N N . SER A 1 95 ? 1.608 32.125 -1.061 1 97.06 95 SER A N 1
ATOM 769 C CA . SER A 1 95 ? 0.691 31.906 -2.176 1 97.06 95 SER A CA 1
ATOM 770 C C . SER A 1 95 ? 0.748 30.469 -2.68 1 97.06 95 SER A C 1
ATOM 772 O O . SER A 1 95 ? -0.289 29.859 -2.957 1 97.06 95 SER A O 1
ATOM 774 N N . GLU A 1 96 ? 1.949 29.906 -2.812 1 97.44 96 GLU A N 1
ATOM 775 C CA . GLU A 1 96 ? 2.088 28.516 -3.229 1 97.44 96 GLU A CA 1
ATOM 776 C C . GLU A 1 96 ? 1.495 27.562 -2.189 1 97.44 96 GLU A C 1
ATOM 778 O O . GLU A 1 96 ? 0.831 26.594 -2.541 1 97.44 96 GLU A O 1
ATOM 783 N N . TRP A 1 97 ? 1.736 27.859 -0.982 1 97 97 TRP A N 1
ATOM 784 C CA . TRP A 1 97 ? 1.18 26.984 0.057 1 97 97 TRP A CA 1
ATOM 785 C C . TRP A 1 97 ? -0.344 27 0.008 1 97 97 TRP A C 1
ATOM 787 O O . TRP A 1 97 ? -0.978 25.938 0.119 1 97 97 TRP A O 1
ATOM 797 N N . GLY A 1 98 ? -0.868 28.25 -0.103 1 97.19 98 GLY A N 1
ATOM 798 C CA . GLY A 1 98 ? -2.312 28.328 -0.242 1 97.19 98 GLY A CA 1
ATOM 799 C C . GLY A 1 98 ? -2.85 27.516 -1.404 1 97.19 98 GLY A C 1
ATOM 800 O O . GLY A 1 98 ? -3.904 26.891 -1.294 1 97.19 98 GLY A O 1
ATOM 801 N N . CYS A 1 99 ? -2.168 27.531 -2.488 1 98.25 99 CYS A N 1
ATOM 802 C CA . CYS A 1 99 ? -2.541 26.734 -3.658 1 98.25 99 CYS A CA 1
ATOM 803 C C . CYS A 1 99 ? -2.49 25.25 -3.348 1 98.25 99 CYS A C 1
ATOM 805 O O . CYS A 1 99 ? -3.447 24.516 -3.623 1 98.25 99 CYS A O 1
ATOM 807 N N . ARG A 1 100 ? -1.362 24.781 -2.707 1 97.44 100 ARG A N 1
ATOM 808 C CA . ARG A 1 100 ? -1.217 23.391 -2.312 1 97.44 100 ARG A CA 1
ATOM 809 C C . ARG A 1 100 ? -2.369 22.953 -1.415 1 97.44 100 ARG A C 1
ATOM 811 O O . ARG A 1 100 ? -2.961 21.891 -1.629 1 97.44 100 ARG A O 1
ATOM 818 N N . TRP A 1 101 ? -2.682 23.797 -0.528 1 97.31 101 TRP A N 1
ATOM 819 C CA . TRP A 1 101 ? -3.697 23.484 0.473 1 97.31 101 TRP A CA 1
ATOM 820 C C . TRP A 1 101 ? -5.074 23.359 -0.17 1 97.31 101 TRP A C 1
ATOM 822 O O . TRP A 1 101 ? -5.816 22.422 0.129 1 97.31 101 TRP A O 1
ATOM 832 N N . ASN A 1 102 ? -5.367 24.25 -1.028 1 98.19 102 ASN A N 1
ATOM 833 C CA . ASN A 1 102 ? -6.672 24.219 -1.681 1 98.19 102 ASN A CA 1
ATOM 834 C C . ASN A 1 102 ? -6.801 23.031 -2.627 1 98.19 102 ASN A C 1
ATOM 836 O O . ASN A 1 102 ? -7.875 22.438 -2.734 1 98.19 102 ASN A O 1
ATOM 840 N N . ILE A 1 103 ? -5.762 22.656 -3.287 1 98.06 103 ILE A N 1
ATOM 841 C CA . ILE A 1 103 ? -5.77 21.5 -4.16 1 98.06 103 ILE A CA 1
ATOM 842 C C . ILE A 1 103 ? -5.93 20.234 -3.324 1 98.06 103 ILE A C 1
ATOM 844 O O . ILE A 1 103 ? -6.691 19.328 -3.691 1 98.06 103 ILE A O 1
ATOM 848 N N . PHE A 1 104 ? -5.238 20.25 -2.234 1 97.5 104 PHE A N 1
ATOM 849 C CA . PHE A 1 104 ? -5.312 19.141 -1.304 1 97.5 104 PHE A CA 1
ATOM 850 C C . PHE A 1 104 ? -6.738 18.953 -0.798 1 97.5 104 PHE A C 1
ATOM 852 O O . PHE A 1 104 ? -7.242 17.828 -0.756 1 97.5 104 PHE A O 1
ATOM 859 N N . ASN A 1 105 ? -7.395 19.984 -0.48 1 97.56 105 ASN A N 1
ATOM 860 C CA . ASN A 1 105 ? -8.773 19.969 -0.006 1 97.56 105 ASN A CA 1
ATOM 861 C C . ASN A 1 105 ? -9.75 19.609 -1.127 1 97.56 105 ASN A C 1
ATOM 863 O O . ASN A 1 105 ? -10.734 18.906 -0.896 1 97.56 105 ASN A O 1
ATOM 867 N N . LEU A 1 106 ? -9.453 20.141 -2.238 1 98.25 106 LEU A N 1
ATOM 868 C CA . LEU A 1 106 ? -10.289 19.812 -3.385 1 98.25 106 LEU A CA 1
ATOM 869 C C . LEU A 1 106 ? -10.281 18.312 -3.66 1 98.25 106 LEU A C 1
ATOM 871 O O . LEU A 1 106 ? -11.328 17.703 -3.891 1 98.25 106 LEU A O 1
ATOM 875 N N . HIS A 1 107 ? -9.133 17.75 -3.625 1 97.44 107 HIS A N 1
ATOM 876 C CA . HIS A 1 107 ? -9.008 16.312 -3.795 1 97.44 107 HIS A CA 1
ATOM 877 C C . HIS A 1 107 ? -9.828 15.555 -2.756 1 97.44 107 HIS A C 1
ATOM 879 O O . HIS A 1 107 ? -10.516 14.586 -3.086 1 97.44 107 HIS A O 1
ATOM 885 N N . ASP A 1 108 ? -9.75 15.961 -1.541 1 96.69 108 ASP A N 1
ATOM 886 C CA . ASP A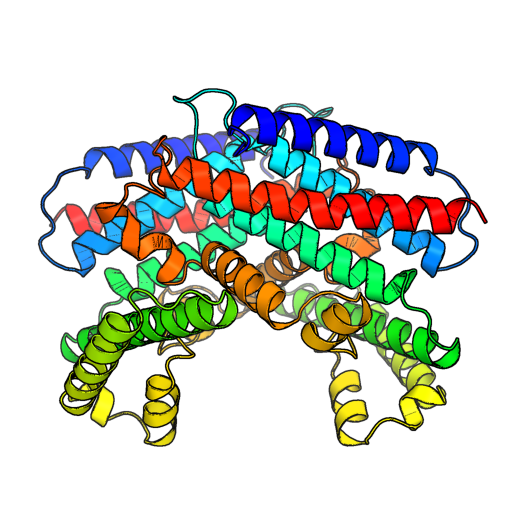 1 108 ? -10.484 15.297 -0.463 1 96.69 108 ASP A CA 1
ATOM 887 C C . ASP A 1 108 ? -11.992 15.328 -0.727 1 96.69 108 ASP A C 1
ATOM 889 O O . ASP A 1 108 ? -12.664 14.297 -0.619 1 96.69 108 ASP A O 1
ATOM 893 N N . CYS A 1 109 ? -12.477 16.5 -1.046 1 97.31 109 CYS A N 1
ATOM 894 C CA . CYS A 1 109 ? -13.914 16.656 -1.27 1 97.31 109 CYS A CA 1
ATOM 895 C C . CYS A 1 109 ? -14.383 15.797 -2.434 1 97.31 109 CYS A C 1
ATOM 897 O O . CYS A 1 109 ? -15.383 15.086 -2.324 1 97.31 109 CYS A O 1
ATOM 899 N N . LYS A 1 110 ? -13.641 15.82 -3.438 1 96.25 110 LYS A N 1
ATOM 900 C CA . LYS A 1 110 ? -14.039 15.047 -4.613 1 96.25 110 LYS A CA 1
ATOM 901 C C . LYS A 1 110 ? -13.93 13.547 -4.352 1 96.25 110 LYS A C 1
ATOM 903 O O . LYS A 1 110 ? -14.758 12.766 -4.824 1 96.25 110 LYS A O 1
ATOM 908 N N . ALA A 1 111 ? -12.898 13.164 -3.658 1 94.25 111 ALA A N 1
ATOM 909 C CA . ALA A 1 111 ? -12.734 11.758 -3.301 1 94.25 111 ALA A CA 1
ATOM 910 C C . ALA A 1 111 ? -13.898 11.281 -2.432 1 94.25 111 ALA A C 1
ATOM 912 O O . ALA A 1 111 ? -14.398 10.172 -2.619 1 94.25 111 ALA A O 1
ATOM 913 N N . ARG A 1 112 ? -14.336 12.062 -1.515 1 94.44 112 ARG A N 1
ATOM 914 C CA . ARG A 1 112 ? -15.438 11.695 -0.63 1 94.44 112 ARG A CA 1
ATOM 915 C C . ARG A 1 112 ? -16.75 11.633 -1.395 1 94.44 112 ARG A C 1
ATOM 917 O O . ARG A 1 112 ? -17.562 10.734 -1.167 1 94.44 112 ARG A O 1
ATOM 924 N N . ILE A 1 113 ? -16.953 12.625 -2.256 1 95.44 113 ILE A N 1
ATOM 925 C CA . ILE A 1 113 ? -18.156 12.594 -3.098 1 95.44 113 ILE A CA 1
ATOM 926 C C . ILE A 1 113 ? -18.188 11.289 -3.898 1 95.44 113 ILE A C 1
ATOM 928 O O . ILE A 1 113 ? -19.188 10.586 -3.906 1 95.44 113 ILE A O 1
ATOM 932 N N . SER A 1 114 ? -17.094 10.984 -4.555 1 93.19 114 SER A N 1
ATOM 933 C CA . SER A 1 114 ? -16.984 9.773 -5.355 1 93.19 114 SER A CA 1
ATOM 934 C C . SER A 1 114 ? -17.266 8.531 -4.516 1 93.19 114 SER A C 1
ATOM 936 O O . SER A 1 114 ? -18.016 7.648 -4.93 1 93.19 114 SER A O 1
ATOM 938 N N . LEU A 1 115 ? -16.656 8.438 -3.361 1 90.75 115 LEU A N 1
ATOM 939 C CA . LEU A 1 115 ? -16.812 7.309 -2.455 1 90.75 115 LEU A CA 1
ATOM 940 C C . LEU A 1 115 ? -18.281 7.141 -2.043 1 90.75 115 LEU A C 1
ATOM 942 O O . LEU A 1 115 ? -18.812 6.031 -2.086 1 90.75 115 LEU A O 1
ATOM 946 N N . TYR A 1 116 ? -18.859 8.203 -1.689 1 92.38 116 TYR A N 1
ATOM 947 C CA . TYR A 1 116 ? -20.25 8.172 -1.239 1 92.38 116 TYR A CA 1
ATOM 948 C C . TYR A 1 116 ? -21.188 7.738 -2.367 1 92.38 116 TYR A C 1
ATOM 950 O O . TYR A 1 116 ? -22.062 6.906 -2.168 1 92.38 116 TYR A O 1
ATOM 958 N N . GLU A 1 117 ? -20.953 8.336 -3.508 1 93.19 117 GLU A N 1
ATOM 959 C CA . GLU A 1 117 ? -21.766 7.969 -4.664 1 93.19 117 GLU A CA 1
ATOM 960 C C . GLU A 1 117 ? -21.641 6.477 -4.973 1 93.19 117 GLU A C 1
ATOM 962 O O . GLU A 1 117 ? -22.656 5.812 -5.223 1 93.19 117 GLU A O 1
ATOM 967 N N . LYS A 1 118 ? -20.484 5.938 -4.965 1 91.44 118 LYS A N 1
ATOM 968 C CA . LYS A 1 118 ? -20.234 4.535 -5.277 1 91.44 118 LYS A CA 1
ATOM 969 C C . LYS A 1 118 ? -20.875 3.615 -4.238 1 91.44 118 LYS A C 1
ATOM 971 O O . LYS A 1 118 ? -21.312 2.508 -4.566 1 91.44 118 LYS A O 1
ATOM 976 N N . LEU A 1 119 ? -20.953 4.098 -2.988 1 87.81 119 LEU A N 1
ATOM 977 C CA . LEU A 1 119 ? -21.5 3.291 -1.907 1 87.81 119 LEU A CA 1
ATOM 978 C C . LEU A 1 119 ? -23 3.527 -1.765 1 87.81 119 LEU A C 1
ATOM 980 O O . LEU A 1 119 ? -23.641 2.949 -0.886 1 87.81 119 LEU A O 1
ATOM 984 N N . GLY A 1 120 ? -23.547 4.43 -2.531 1 89.31 120 GLY A N 1
ATOM 985 C CA . GLY A 1 120 ? -24.969 4.73 -2.475 1 89.31 120 GLY A CA 1
ATOM 986 C C . GLY A 1 120 ? -25.344 5.613 -1.299 1 89.31 120 GLY A C 1
ATOM 987 O O . GLY A 1 120 ? -26.5 5.594 -0.845 1 89.31 120 GLY A O 1
ATOM 988 N N . ILE A 1 121 ? -24.375 6.316 -0.752 1 88.31 121 ILE A N 1
ATOM 989 C CA . ILE A 1 121 ? -24.609 7.234 0.354 1 88.31 121 ILE A CA 1
ATOM 990 C C . ILE A 1 121 ? -24.938 8.625 -0.193 1 88.31 121 ILE A C 1
ATOM 992 O O . ILE A 1 121 ? -24.141 9.211 -0.928 1 88.31 121 ILE A O 1
ATOM 996 N N . LYS A 1 122 ? -26.047 9.156 0.103 1 88.38 122 LYS A N 1
ATOM 997 C CA . LYS A 1 122 ? -26.484 10.438 -0.454 1 88.38 122 LYS A CA 1
ATOM 998 C C . LYS A 1 122 ? -26.266 11.57 0.543 1 88.38 122 LYS A C 1
ATOM 1000 O O . LYS A 1 122 ? -26.031 12.719 0.149 1 88.38 122 LYS A O 1
ATOM 1005 N N . ASN A 1 123 ? -26.172 11.234 1.747 1 88.12 123 ASN A N 1
ATOM 1006 C CA . ASN A 1 123 ? -26.109 12.266 2.775 1 88.12 123 ASN A CA 1
ATOM 1007 C C . ASN A 1 123 ? -24.734 12.93 2.807 1 88.12 123 ASN A C 1
ATOM 1009 O O . ASN A 1 123 ? -23.703 12.242 2.812 1 88.12 123 ASN A O 1
ATOM 1013 N N . GLY A 1 124 ? -24.719 14.289 2.822 1 89.31 124 GLY A N 1
ATOM 1014 C CA . GLY A 1 124 ? -23.5 15.062 3 1 89.31 124 GLY A CA 1
ATOM 1015 C C . GLY A 1 124 ? -22.844 15.453 1.688 1 89.31 124 GLY A C 1
ATOM 1016 O O . GLY A 1 124 ? -21.969 16.312 1.66 1 89.31 124 GLY A O 1
ATOM 1017 N N . ILE A 1 125 ? -23.266 14.883 0.599 1 94.81 125 ILE A N 1
ATOM 1018 C CA . ILE A 1 125 ? -22.641 15.141 -0.697 1 94.81 125 ILE A CA 1
ATOM 1019 C C . ILE A 1 125 ? -22.797 16.609 -1.069 1 94.81 125 ILE A C 1
ATOM 1021 O O . ILE A 1 125 ? -21.875 17.234 -1.593 1 94.81 125 ILE A O 1
ATOM 1025 N N . ASP A 1 126 ? -23.953 17.156 -0.818 1 95.62 126 ASP A N 1
ATOM 1026 C CA . ASP A 1 126 ? -24.219 18.547 -1.147 1 95.62 126 ASP A CA 1
ATOM 1027 C C . ASP A 1 126 ? -23.25 19.484 -0.446 1 95.62 126 ASP A C 1
ATOM 1029 O O . ASP A 1 126 ? -22.812 20.484 -1.019 1 95.62 126 ASP A O 1
ATOM 1033 N N . LYS A 1 127 ? -22.953 19.188 0.788 1 96.19 127 LYS A N 1
ATOM 1034 C CA . LYS A 1 127 ? -22 20 1.535 1 96.19 127 LYS A CA 1
ATOM 1035 C C . LYS A 1 127 ? -20.625 19.969 0.893 1 96.19 127 LYS A C 1
ATOM 1037 O O . LYS A 1 127 ? -19.938 21 0.808 1 96.19 127 LYS A O 1
ATOM 1042 N N . PHE A 1 128 ? -20.234 18.766 0.476 1 96.88 128 PHE A N 1
ATOM 1043 C CA . PHE A 1 128 ? -18.953 18.641 -0.209 1 96.88 128 PHE A CA 1
ATOM 1044 C C . PHE A 1 128 ? -18.969 19.391 -1.534 1 96.88 128 PHE A C 1
ATOM 1046 O O . PHE A 1 128 ? -17.969 20.016 -1.912 1 96.88 128 PHE A O 1
ATOM 1053 N N . GLN A 1 129 ? -20.062 19.344 -2.178 1 97.06 129 GLN A N 1
ATOM 1054 C CA . GLN A 1 129 ? -20.172 20.031 -3.459 1 97.06 129 GLN A CA 1
ATOM 1055 C C . GLN A 1 129 ? -20.062 21.547 -3.287 1 97.06 129 GLN A C 1
ATOM 1057 O O . GLN A 1 129 ? -19.453 22.219 -4.113 1 97.06 129 GLN A O 1
ATOM 1062 N N . GLU A 1 130 ? -20.641 22.031 -2.295 1 97.81 130 GLU A N 1
ATOM 1063 C CA . GLU A 1 130 ? -20.531 23.453 -1.993 1 97.81 130 GLU A CA 1
ATOM 1064 C C . GLU A 1 130 ? -19.078 23.828 -1.692 1 97.81 130 GLU A C 1
ATOM 1066 O O . GLU A 1 130 ? -18.594 24.875 -2.145 1 97.81 130 GLU A O 1
ATOM 1071 N N . THR A 1 131 ? -18.453 23 -0.914 1 97.75 131 THR A N 1
ATOM 1072 C CA . THR A 1 131 ? -17.047 23.25 -0.586 1 97.75 131 THR A CA 1
ATOM 1073 C C . THR A 1 131 ? -16.188 23.219 -1.845 1 97.75 131 THR A C 1
ATOM 1075 O O . THR A 1 131 ? -15.242 24 -1.969 1 97.75 131 THR A O 1
ATOM 1078 N N . VAL A 1 132 ? -16.516 22.312 -2.762 1 98.25 132 VAL A N 1
ATOM 1079 C CA . VAL A 1 132 ? -15.797 22.219 -4.027 1 98.25 132 VAL A CA 1
ATOM 1080 C C . VAL A 1 132 ? -15.875 23.547 -4.766 1 98.25 132 VAL A C 1
ATOM 1082 O O . VAL A 1 132 ? -14.859 24.062 -5.246 1 98.25 132 VAL A O 1
ATOM 1085 N N . LYS A 1 133 ? -17.016 24.156 -4.805 1 98.12 133 LYS A N 1
ATOM 1086 C CA . LYS A 1 133 ? -17.188 25.438 -5.488 1 98.12 133 LYS A CA 1
ATOM 1087 C C . LYS A 1 133 ? -16.375 26.531 -4.82 1 98.12 133 LYS A C 1
ATOM 1089 O O . LYS A 1 133 ? -15.75 27.344 -5.5 1 98.12 133 LYS A O 1
ATOM 1094 N N . ASP A 1 134 ? -16.453 26.469 -3.584 1 98.5 134 ASP A N 1
ATOM 1095 C CA . ASP A 1 134 ? -15.68 27.438 -2.824 1 98.5 134 ASP A CA 1
ATOM 1096 C C . ASP A 1 134 ? -14.188 27.281 -3.098 1 98.5 134 ASP A C 1
ATOM 1098 O O . ASP A 1 134 ? -13.477 28.281 -3.295 1 98.5 134 ASP A O 1
ATOM 1102 N N . LEU A 1 135 ? -13.695 26.062 -3.078 1 98.56 135 LEU A N 1
ATOM 1103 C CA . LEU A 1 135 ? -12.281 25.781 -3.301 1 98.56 135 LEU A CA 1
ATOM 1104 C C . LEU A 1 135 ? -11.859 26.172 -4.711 1 98.56 135 LEU A C 1
ATOM 1106 O O . LEU A 1 135 ? -10.781 26.734 -4.902 1 98.56 135 LEU A O 1
ATOM 1110 N N . GLU A 1 136 ? -12.719 25.906 -5.645 1 98.31 136 GLU A N 1
ATOM 1111 C CA . GLU A 1 136 ? -12.438 26.312 -7.02 1 98.31 136 GLU A CA 1
ATOM 1112 C C . GLU A 1 136 ? -12.352 27.828 -7.141 1 98.31 136 GLU A C 1
ATOM 1114 O O . GLU A 1 136 ? -11.484 28.359 -7.844 1 98.31 136 GLU A O 1
ATOM 1119 N N . ASN A 1 137 ? -13.219 28.516 -6.473 1 98.31 137 ASN A N 1
ATOM 1120 C CA . ASN A 1 137 ? -13.18 29.984 -6.461 1 98.31 137 ASN A CA 1
ATOM 1121 C C . ASN A 1 137 ? -11.883 30.5 -5.848 1 98.31 137 ASN A C 1
ATOM 1123 O O . ASN A 1 137 ? -11.289 31.453 -6.355 1 98.31 137 ASN A O 1
ATOM 1127 N N . ARG A 1 138 ? -11.461 29.891 -4.785 1 98.38 138 ARG A N 1
ATOM 1128 C CA . ARG A 1 138 ? -10.219 30.297 -4.129 1 98.38 138 ARG A CA 1
ATOM 1129 C C . ARG A 1 138 ? -9.023 30.062 -5.043 1 98.38 138 ARG A C 1
ATOM 1131 O O . ARG A 1 138 ? -8.109 30.891 -5.105 1 98.38 138 ARG A O 1
ATOM 1138 N N . LEU A 1 139 ? -9.023 28.922 -5.715 1 98.38 139 LEU A N 1
ATOM 1139 C CA . LEU A 1 139 ? -7.938 28.594 -6.629 1 98.38 139 LEU A CA 1
ATOM 1140 C C . LEU A 1 139 ? -7.891 29.594 -7.785 1 98.38 139 LEU A C 1
ATOM 1142 O O . LEU A 1 139 ? -6.812 30.031 -8.188 1 98.38 139 LEU A O 1
ATOM 1146 N N . ASN A 1 140 ? -9.039 30.031 -8.18 1 97.69 140 ASN A N 1
ATOM 1147 C CA . ASN A 1 140 ? -9.117 30.953 -9.305 1 97.69 140 ASN A CA 1
ATOM 1148 C C . ASN A 1 140 ? -8.719 32.375 -8.906 1 97.69 140 ASN A C 1
ATOM 1150 O O . ASN A 1 140 ? -8.562 33.25 -9.766 1 97.69 140 ASN A O 1
ATOM 1154 N N . LYS A 1 141 ? -8.5 32.594 -7.668 1 97.94 141 LYS A N 1
ATOM 1155 C CA . LYS A 1 141 ? -8.047 33.875 -7.176 1 97.94 141 LYS A CA 1
ATOM 1156 C C . LYS A 1 141 ? -6.617 33.812 -6.652 1 97.94 141 LYS A C 1
ATOM 1158 O O . LYS A 1 141 ? -6.062 34.812 -6.203 1 97.94 141 LYS A O 1
ATOM 1163 N N . ASN A 1 142 ? -6.031 32.656 -6.664 1 98.19 142 ASN A N 1
ATOM 1164 C CA . ASN A 1 142 ? -4.684 32.438 -6.156 1 98.19 142 ASN A CA 1
ATOM 1165 C C . ASN A 1 142 ? -3.627 32.719 -7.215 1 98.19 142 ASN A C 1
ATOM 1167 O O . ASN A 1 142 ? -3.615 32.094 -8.281 1 98.19 142 ASN A O 1
ATOM 1171 N N . LYS A 1 143 ? -2.754 33.625 -6.957 1 97.88 143 LYS A N 1
ATOM 1172 C CA . LYS A 1 143 ? -1.759 34.094 -7.914 1 97.88 143 LYS A CA 1
ATOM 1173 C C . LYS A 1 143 ? -0.852 32.969 -8.375 1 97.88 143 LYS A C 1
ATOM 1175 O O . LYS A 1 143 ? -0.5 32.875 -9.555 1 97.88 143 LYS A O 1
ATOM 1180 N N . TYR A 1 144 ? -0.447 32.094 -7.496 1 98.06 144 TYR A N 1
ATOM 1181 C CA . TYR A 1 144 ? 0.422 30.984 -7.848 1 98.06 144 TYR A CA 1
ATOM 1182 C C . TYR A 1 144 ? -0.29 30.016 -8.781 1 98.06 144 TYR A C 1
ATOM 1184 O O . TYR A 1 144 ? 0.282 29.578 -9.789 1 98.06 144 TYR A O 1
ATOM 1192 N N . PHE A 1 145 ? -1.517 29.703 -8.469 1 98.25 145 PHE A N 1
ATOM 1193 C CA . PHE A 1 145 ? -2.303 28.797 -9.289 1 98.25 145 PHE A CA 1
ATOM 1194 C C . PHE A 1 145 ? -2.449 29.328 -10.711 1 98.25 145 PHE A C 1
ATOM 1196 O O . PHE A 1 145 ? -2.277 28.594 -11.68 1 98.25 145 PHE A O 1
ATOM 1203 N N . LEU A 1 146 ? -2.738 30.594 -10.727 1 97.94 146 LEU A N 1
ATOM 1204 C CA . LEU A 1 146 ? -2.973 31.234 -12.016 1 97.94 146 LEU A CA 1
ATOM 1205 C C . LEU A 1 146 ? -1.687 31.297 -12.828 1 97.94 146 LEU A C 1
ATOM 1207 O O . LEU A 1 146 ? -1.726 31.516 -14.047 1 97.94 146 LEU A O 1
ATOM 1211 N N . SER A 1 147 ? -0.572 31.188 -12.195 1 97.69 147 SER A N 1
ATOM 1212 C CA . SER A 1 147 ? 0.709 31.219 -12.898 1 97.69 147 SER A CA 1
ATOM 1213 C C . SER A 1 147 ? 1.038 29.859 -13.5 1 97.69 147 SER A C 1
ATOM 1215 O O . SER A 1 147 ? 1.943 29.75 -14.328 1 97.69 147 SER A O 1
ATOM 1217 N N . LEU A 1 148 ? 0.385 28.766 -13.055 1 97.12 148 LEU A N 1
ATOM 1218 C CA . LEU A 1 148 ? 0.609 27.422 -13.602 1 97.12 148 LEU A CA 1
ATOM 1219 C C . LEU A 1 148 ? 0.11 27.328 -15.039 1 97.12 148 LEU A C 1
ATOM 1221 O O . LEU A 1 148 ? -0.814 28.047 -15.43 1 97.12 148 LEU A O 1
ATOM 1225 N N . PRO A 1 149 ? 0.716 26.422 -15.773 1 97.12 149 PRO A N 1
ATOM 1226 C CA . PRO A 1 149 ? 0.178 26.172 -17.109 1 97.12 149 PRO A CA 1
ATOM 1227 C C . PRO A 1 149 ? -1.294 25.766 -17.094 1 97.12 149 PRO A C 1
ATOM 1229 O O . PRO A 1 149 ? -1.725 25.031 -16.188 1 97.12 149 PRO A O 1
ATOM 1232 N N . ASP A 1 150 ? -2.018 26.125 -18.156 1 97.06 150 ASP A N 1
ATOM 1233 C CA . ASP A 1 150 ? -3.455 25.906 -18.25 1 97.06 150 ASP A CA 1
ATOM 1234 C C . ASP A 1 150 ? -3.789 24.422 -18.109 1 97.06 150 ASP A C 1
ATOM 1236 O O . ASP A 1 150 ? -4.77 24.062 -17.453 1 97.06 150 ASP A O 1
ATOM 1240 N N . LYS A 1 151 ? -2.994 23.641 -18.75 1 96.5 151 LYS A N 1
ATOM 1241 C CA . LYS A 1 151 ? -3.23 22.203 -18.688 1 96.5 151 LYS A CA 1
ATOM 1242 C C . LYS A 1 151 ? -3.164 21.688 -17.25 1 96.5 151 LYS A C 1
ATOM 1244 O O . LYS A 1 151 ? -3.975 20.859 -16.859 1 96.5 151 LYS A O 1
ATOM 1249 N N . GLN A 1 152 ? -2.254 22.141 -16.484 1 96.69 152 GLN A N 1
ATOM 1250 C CA . GLN A 1 152 ? -2.104 21.734 -15.094 1 96.69 152 GLN A CA 1
ATOM 1251 C C . GLN A 1 152 ? -3.264 22.25 -14.242 1 96.69 152 GLN A C 1
ATOM 1253 O O . GLN A 1 152 ? -3.766 21.531 -13.367 1 96.69 152 GLN A O 1
ATOM 1258 N N . GLN A 1 153 ? -3.625 23.5 -14.508 1 97.69 153 GLN A N 1
ATOM 1259 C CA . GLN A 1 153 ? -4.762 24.047 -13.781 1 97.69 153 GLN A CA 1
ATOM 1260 C C . GLN A 1 153 ? -6.004 23.172 -13.961 1 97.69 153 GLN A C 1
ATOM 1262 O O . GLN A 1 153 ? -6.664 22.828 -12.984 1 97.69 153 GLN A O 1
ATOM 1267 N N . LYS A 1 154 ? -6.254 22.828 -15.148 1 97.25 154 LYS A N 1
ATOM 1268 C CA . LYS A 1 154 ? -7.426 22 -15.453 1 97.25 154 LYS A CA 1
ATOM 1269 C C . LYS A 1 154 ? -7.324 20.641 -14.773 1 97.25 154 LYS A C 1
ATOM 1271 O O . LYS A 1 154 ? -8.32 20.125 -14.258 1 97.25 154 LYS A O 1
ATOM 1276 N N . GLU A 1 155 ? -6.176 20.078 -14.781 1 96.81 155 GLU A N 1
ATOM 1277 C CA . GLU A 1 155 ? -5.949 18.766 -14.164 1 96.81 155 GLU A CA 1
ATOM 1278 C C . GLU A 1 155 ? -6.203 18.828 -12.656 1 96.81 155 GLU A C 1
ATOM 1280 O O . GLU A 1 155 ? -6.848 17.938 -12.102 1 96.81 155 GLU A O 1
ATOM 1285 N N . PHE A 1 156 ? -5.703 19.797 -12.039 1 97.62 156 PHE A N 1
ATOM 1286 C CA . PHE A 1 156 ? -5.863 19.922 -10.594 1 97.62 156 PHE A CA 1
ATOM 1287 C C . PHE A 1 156 ? -7.32 20.188 -10.234 1 97.62 156 PHE A C 1
ATOM 1289 O O . PHE A 1 156 ? -7.801 19.734 -9.195 1 97.62 156 PHE A O 1
ATOM 1296 N N . LEU A 1 157 ? -8.016 20.891 -11.086 1 97.69 157 LEU A N 1
ATOM 1297 C CA . LEU A 1 157 ? -9.414 21.219 -10.82 1 97.69 157 LEU A CA 1
ATOM 1298 C C . LEU A 1 157 ? -10.289 19.969 -10.93 1 97.69 157 LEU A C 1
ATOM 1300 O O . LEU A 1 157 ? -11.406 19.938 -10.398 1 97.69 157 LEU A O 1
ATOM 1304 N N . LYS A 1 158 ? -9.805 18.938 -11.57 1 96.38 158 LYS A N 1
ATOM 1305 C CA . LYS A 1 158 ? -10.523 17.672 -11.625 1 96.38 158 LYS A CA 1
ATOM 1306 C C . LYS A 1 158 ? -10.531 16.984 -10.258 1 96.38 158 LYS A C 1
ATOM 1308 O O . LYS A 1 158 ? -11.352 16.094 -10.008 1 96.38 158 LYS A O 1
ATOM 1313 N N . GLY A 1 159 ? -9.586 17.297 -9.43 1 96.06 159 GLY A N 1
ATOM 1314 C CA . GLY A 1 159 ? -9.555 16.812 -8.055 1 96.06 159 GLY A CA 1
ATOM 1315 C C . GLY A 1 159 ? -9.023 15.398 -7.941 1 96.06 159 GLY A C 1
ATOM 1316 O O . GLY A 1 159 ? -9.281 14.711 -6.953 1 96.06 159 GLY A O 1
ATOM 1317 N N . LYS A 1 160 ? -8.227 14.961 -8.914 1 92.69 160 LYS A N 1
ATOM 1318 C CA . LYS A 1 160 ? -7.754 13.578 -8.922 1 92.69 160 LYS A CA 1
ATOM 1319 C C . LYS A 1 160 ? -6.363 13.477 -8.305 1 92.69 160 LYS A C 1
ATOM 1321 O O . LYS A 1 160 ? -5.957 12.398 -7.852 1 92.69 160 LYS A O 1
ATOM 1326 N N . LYS A 1 161 ? -5.652 14.555 -8.234 1 93.62 161 LYS A N 1
ATOM 1327 C CA . LYS A 1 161 ? -4.297 14.57 -7.691 1 93.62 161 LYS A CA 1
ATOM 1328 C C . LYS A 1 161 ? -4.215 15.453 -6.449 1 93.62 161 LYS A C 1
ATOM 1330 O O . LYS A 1 161 ? -4.477 16.656 -6.52 1 93.62 161 LYS A O 1
ATOM 1335 N N . PRO A 1 162 ? -3.789 14.867 -5.398 1 95.56 162 PRO A N 1
ATOM 1336 C CA . PRO A 1 162 ? -3.709 15.68 -4.184 1 95.56 162 PRO A CA 1
ATOM 1337 C C . PRO A 1 162 ? -2.449 16.547 -4.133 1 95.56 162 PRO A C 1
ATOM 1339 O O . PRO A 1 162 ? -2.416 17.547 -3.424 1 95.56 162 PRO A O 1
ATOM 1342 N N . LEU A 1 163 ? -1.391 16.219 -4.828 1 96.44 163 LEU A N 1
ATOM 1343 C CA . LEU A 1 163 ? -0.117 16.922 -4.77 1 96.44 163 LEU A CA 1
ATOM 1344 C C . LEU A 1 163 ? 0.189 17.609 -6.094 1 96.44 163 LEU A C 1
ATOM 1346 O O . LEU A 1 163 ? -0.036 17.031 -7.164 1 96.44 163 LEU A O 1
ATOM 1350 N N . MET A 1 164 ? 0.758 18.781 -6.008 1 95.88 164 MET A N 1
ATOM 1351 C CA . MET A 1 164 ? 1.133 19.531 -7.199 1 95.88 164 MET A CA 1
ATOM 1352 C C . MET A 1 164 ? 2.523 19.141 -7.684 1 95.88 164 MET A C 1
ATOM 1354 O O . MET A 1 164 ? 2.906 19.453 -8.812 1 95.88 164 MET A O 1
ATOM 1358 N N . VAL A 1 165 ? 3.227 18.516 -6.789 1 94.12 165 VAL A N 1
ATOM 1359 C CA . VAL A 1 165 ? 4.609 18.141 -7.074 1 94.12 165 VAL A CA 1
ATOM 1360 C C . VAL A 1 165 ? 4.746 16.625 -7.074 1 94.12 165 VAL A C 1
ATOM 1362 O O . VAL A 1 165 ? 4.094 15.938 -6.285 1 94.12 165 VAL A O 1
ATOM 1365 N N . SER A 1 166 ? 5.566 16.125 -7.984 1 93.94 166 SER A N 1
ATOM 1366 C CA . SER A 1 166 ? 5.773 14.688 -8.055 1 93.94 166 SER A CA 1
ATOM 1367 C C . SER A 1 166 ? 6.586 14.188 -6.863 1 93.94 166 SER A C 1
ATOM 1369 O O . SER A 1 166 ? 7.285 14.961 -6.211 1 93.94 166 SER A O 1
ATOM 1371 N N . GLN A 1 167 ? 6.457 12.883 -6.633 1 93.62 167 GLN A N 1
ATOM 1372 C CA . GLN A 1 167 ? 7.262 12.234 -5.598 1 93.62 167 GLN A CA 1
ATOM 1373 C C . GLN A 1 167 ? 8.75 12.453 -5.844 1 93.62 167 GLN A C 1
ATOM 1375 O O . GLN A 1 167 ? 9.5 12.742 -4.91 1 93.62 167 GLN A O 1
ATOM 1380 N N . ASP A 1 168 ? 9.18 12.375 -7.086 1 92.81 168 ASP A N 1
ATOM 1381 C CA . ASP A 1 168 ? 10.578 12.586 -7.461 1 92.81 168 ASP A CA 1
ATOM 1382 C C . ASP A 1 168 ? 11.039 13.992 -7.102 1 92.81 168 ASP A C 1
ATOM 1384 O O . ASP A 1 168 ? 12.133 14.172 -6.547 1 92.81 168 ASP A O 1
ATOM 1388 N N . ASP A 1 169 ? 10.227 14.914 -7.395 1 93.75 169 ASP A N 1
ATOM 1389 C CA . ASP A 1 169 ? 10.586 16.297 -7.113 1 93.75 169 ASP A CA 1
ATOM 1390 C C . ASP A 1 169 ? 10.688 16.547 -5.609 1 93.75 169 ASP A C 1
ATOM 1392 O O . ASP A 1 169 ? 11.57 17.281 -5.156 1 93.75 169 ASP A O 1
ATOM 1396 N N . LEU A 1 170 ? 9.812 15.969 -4.875 1 94.81 170 LEU A N 1
ATOM 1397 C CA . LEU A 1 170 ? 9.844 16.125 -3.426 1 94.81 170 LEU A CA 1
ATOM 1398 C C . LEU A 1 170 ? 11.117 15.523 -2.844 1 94.81 170 LEU A C 1
ATOM 1400 O O . LEU A 1 170 ? 11.75 16.125 -1.97 1 94.81 170 LEU A O 1
ATOM 1404 N N . VAL A 1 171 ? 11.453 14.367 -3.305 1 95 171 VAL A N 1
ATOM 1405 C CA . VAL A 1 171 ? 12.633 13.648 -2.836 1 95 171 VAL A CA 1
ATOM 1406 C C . VAL A 1 171 ? 13.883 14.484 -3.098 1 95 171 VAL A C 1
ATOM 1408 O O . VAL A 1 171 ? 14.766 14.586 -2.238 1 95 171 VAL A O 1
ATOM 1411 N N . VAL A 1 172 ? 13.961 15.102 -4.254 1 94.88 172 VAL A N 1
ATOM 1412 C CA . VAL A 1 172 ? 15.086 15.953 -4.605 1 94.88 172 VAL A CA 1
ATOM 1413 C C . VAL A 1 172 ? 15.109 17.172 -3.693 1 94.88 172 VAL A C 1
ATOM 1415 O O . VAL A 1 172 ? 16.172 17.578 -3.215 1 94.88 172 VAL A O 1
ATOM 1418 N N . LYS A 1 173 ? 13.969 17.75 -3.449 1 94 173 LYS A N 1
ATOM 1419 C CA . LYS A 1 173 ? 13.867 18.906 -2.57 1 94 173 LYS A CA 1
ATOM 1420 C C . LYS A 1 173 ? 14.344 18.578 -1.16 1 94 173 LYS A C 1
ATOM 1422 O O . LYS A 1 173 ? 14.898 19.422 -0.468 1 94 173 LYS A O 1
ATOM 1427 N N . MET A 1 174 ? 14.109 17.375 -0.779 1 94.5 174 MET A N 1
ATOM 1428 C CA . MET A 1 174 ? 14.492 16.922 0.554 1 94.5 174 MET A CA 1
ATOM 1429 C C . MET A 1 174 ? 15.992 16.625 0.622 1 94.5 174 MET A C 1
ATOM 1431 O O . MET A 1 174 ? 16.516 16.344 1.694 1 94.5 174 MET A O 1
ATOM 1435 N N . GLY A 1 175 ? 16.672 16.656 -0.541 1 93.62 175 GLY A N 1
ATOM 1436 C CA . GLY A 1 175 ? 18.109 16.406 -0.587 1 93.62 175 GLY A CA 1
ATOM 1437 C C . GLY A 1 175 ? 18.453 14.938 -0.698 1 93.62 175 GLY A C 1
ATOM 1438 O O . GLY A 1 175 ? 19.594 14.539 -0.426 1 93.62 175 GLY A O 1
ATOM 1439 N N . LEU A 1 176 ? 17.453 14.133 -0.999 1 93.94 176 LEU A N 1
ATOM 1440 C CA . LEU A 1 176 ? 17.688 12.703 -1.153 1 93.94 176 LEU A CA 1
ATOM 1441 C C . LEU A 1 176 ? 18.031 12.359 -2.602 1 93.94 176 LEU A C 1
ATOM 1443 O O . LEU A 1 176 ? 17.688 13.117 -3.516 1 93.94 176 LEU A O 1
ATOM 1447 N N . ASN A 1 177 ? 18.75 11.266 -2.73 1 93.5 177 ASN A N 1
ATOM 1448 C CA . ASN A 1 177 ? 19.047 10.773 -4.07 1 93.5 177 ASN A CA 1
ATOM 1449 C C . ASN A 1 177 ? 17.828 10.148 -4.73 1 93.5 177 ASN A C 1
ATOM 1451 O O . ASN A 1 177 ? 17.266 9.172 -4.223 1 93.5 177 ASN A O 1
ATOM 1455 N N . LYS A 1 178 ? 17.531 10.695 -5.844 1 93.94 178 LYS A N 1
ATOM 1456 C CA . LYS A 1 178 ? 16.312 10.305 -6.551 1 93.94 178 LYS A CA 1
ATOM 1457 C C . LYS A 1 178 ? 16.359 8.836 -6.961 1 93.94 178 LYS A C 1
ATOM 1459 O O . LYS A 1 178 ? 15.383 8.109 -6.773 1 93.94 178 LYS A O 1
ATOM 1464 N N . ASN A 1 179 ? 17.422 8.328 -7.484 1 91.44 179 ASN A N 1
ATOM 1465 C CA . ASN A 1 179 ? 17.531 6.961 -7.977 1 91.44 179 ASN A CA 1
ATOM 1466 C C . ASN A 1 179 ? 17.469 5.945 -6.836 1 91.44 179 ASN A C 1
ATOM 1468 O O . ASN A 1 179 ? 16.797 4.926 -6.949 1 91.44 179 ASN A O 1
ATOM 1472 N N . THR A 1 180 ? 18.109 6.273 -5.828 1 91.44 180 THR A N 1
ATOM 1473 C CA . THR A 1 180 ? 18.078 5.395 -4.668 1 91.44 180 THR A CA 1
ATOM 1474 C C . THR A 1 180 ? 16.656 5.301 -4.094 1 91.44 180 THR A C 1
ATOM 1476 O O . THR A 1 180 ? 16.188 4.207 -3.777 1 91.44 180 THR A O 1
ATOM 1479 N N . PHE A 1 181 ? 16.031 6.414 -4.051 1 94.62 181 PHE A N 1
ATOM 1480 C CA . PHE A 1 181 ? 14.672 6.422 -3.527 1 94.62 181 PHE A CA 1
ATOM 1481 C C . PHE A 1 181 ? 13.734 5.629 -4.434 1 94.62 181 PHE A C 1
ATOM 1483 O O . PHE A 1 181 ? 12.914 4.844 -3.955 1 94.62 181 PHE A O 1
ATOM 1490 N N . ARG A 1 182 ? 13.906 5.824 -5.688 1 94 182 ARG A N 1
ATOM 1491 C CA . ARG A 1 182 ? 13.055 5.113 -6.637 1 94 182 ARG A CA 1
ATOM 1492 C C . ARG A 1 182 ? 13.227 3.605 -6.5 1 94 182 ARG A C 1
ATOM 1494 O O . ARG A 1 182 ? 12.258 2.854 -6.574 1 94 182 ARG A O 1
ATOM 1501 N N . GLY A 1 183 ? 14.453 3.191 -6.375 1 91.31 183 GLY A N 1
ATOM 1502 C CA . GLY A 1 183 ? 14.703 1.773 -6.172 1 91.31 183 GLY A CA 1
ATOM 1503 C C . GLY A 1 183 ? 14.039 1.225 -4.922 1 91.31 183 GLY A C 1
ATOM 1504 O O . GLY A 1 183 ? 13.383 0.181 -4.965 1 91.31 183 GLY A O 1
ATOM 1505 N N . LEU A 1 184 ? 14.172 1.94 -3.871 1 91.62 184 LEU A N 1
ATOM 1506 C CA . LEU A 1 184 ? 13.547 1.56 -2.611 1 91.62 184 LEU A CA 1
ATOM 1507 C C . LEU A 1 184 ? 12.031 1.515 -2.75 1 91.62 184 LEU A C 1
ATOM 1509 O O . LEU A 1 184 ? 11.391 0.542 -2.336 1 91.62 184 LEU A O 1
ATOM 1513 N N . TYR A 1 185 ? 11.555 2.521 -3.369 1 94.5 185 TYR A N 1
ATOM 1514 C CA . TYR A 1 185 ? 10.102 2.641 -3.498 1 94.5 185 TYR A CA 1
ATOM 1515 C C . TYR A 1 185 ? 9.539 1.535 -4.383 1 94.5 185 TYR A C 1
ATOM 1517 O O . TYR A 1 185 ? 8.469 0.994 -4.102 1 94.5 185 TYR A O 1
ATOM 1525 N N . GLU A 1 186 ? 10.227 1.23 -5.395 1 93.19 186 GLU A N 1
ATOM 1526 C CA . GLU A 1 186 ? 9.805 0.14 -6.27 1 93.19 186 GLU A CA 1
ATOM 1527 C C . GLU A 1 186 ? 9.773 -1.188 -5.516 1 93.19 186 GLU A C 1
ATOM 1529 O O . GLU A 1 186 ? 8.852 -1.984 -5.699 1 93.19 186 GLU A O 1
ATOM 1534 N N . PHE A 1 187 ? 10.781 -1.414 -4.73 1 94.25 187 PHE A N 1
ATOM 1535 C CA . PHE A 1 187 ? 10.828 -2.621 -3.914 1 94.25 187 PHE A CA 1
ATOM 1536 C C . PHE A 1 187 ? 9.656 -2.666 -2.945 1 94.25 187 PHE A C 1
ATOM 1538 O O . PHE A 1 187 ? 8.938 -3.668 -2.877 1 94.25 187 PHE A O 1
ATOM 1545 N N . LEU A 1 188 ? 9.406 -1.569 -2.264 1 96.81 188 LEU A N 1
ATOM 1546 C CA . LEU A 1 188 ? 8.328 -1.504 -1.292 1 96.81 188 LEU A CA 1
ATOM 1547 C C . LEU A 1 188 ? 6.969 -1.647 -1.979 1 96.81 188 LEU A C 1
ATOM 1549 O O . LEU A 1 188 ? 6.109 -2.396 -1.511 1 96.81 188 LEU A O 1
ATOM 1553 N N . SER A 1 189 ? 6.789 -0.968 -3.088 1 95.62 189 SER A N 1
ATOM 1554 C CA . SER A 1 189 ? 5.531 -0.979 -3.83 1 95.62 189 SER A CA 1
ATOM 1555 C C . SER A 1 189 ? 5.223 -2.369 -4.375 1 95.62 189 SER A C 1
ATOM 1557 O O . SER A 1 189 ? 4.062 -2.781 -4.422 1 95.62 189 SER A O 1
ATOM 1559 N N . SER A 1 190 ? 6.262 -3.076 -4.789 1 95.31 190 SER A N 1
ATOM 1560 C CA . SER A 1 190 ? 6.062 -4.422 -5.316 1 95.31 190 SER A CA 1
ATOM 1561 C C . SER A 1 190 ? 5.531 -5.363 -4.242 1 95.31 190 SER A C 1
ATOM 1563 O O . SER A 1 190 ? 4.75 -6.273 -4.535 1 95.31 190 SER A O 1
ATOM 1565 N N . GLN A 1 191 ? 5.977 -5.16 -3.035 1 96.19 191 GLN A N 1
ATOM 1566 C CA . GLN A 1 191 ? 5.477 -5.984 -1.94 1 96.19 191 GLN A CA 1
ATOM 1567 C C . GLN A 1 191 ? 4.012 -5.672 -1.646 1 96.19 191 GLN A C 1
ATOM 1569 O O . GLN A 1 191 ? 3.209 -6.582 -1.42 1 96.19 191 GLN A O 1
ATOM 1574 N N . ALA A 1 192 ? 3.631 -4.402 -1.682 1 95.38 192 ALA A N 1
ATOM 1575 C CA . ALA A 1 192 ? 2.279 -3.947 -1.366 1 95.38 192 ALA A CA 1
ATOM 1576 C C . ALA A 1 192 ? 1.278 -4.438 -2.41 1 95.38 192 ALA A C 1
ATOM 1578 O O . ALA A 1 192 ? 0.17 -4.855 -2.068 1 95.38 192 ALA A O 1
ATOM 1579 N N . HIS A 1 193 ? 1.643 -4.438 -3.635 1 94.06 193 HIS A N 1
ATOM 1580 C CA . HIS A 1 193 ? 0.728 -4.762 -4.723 1 94.06 193 HIS A CA 1
ATOM 1581 C C . HIS A 1 193 ? 0.844 -6.23 -5.121 1 94.06 193 HIS A C 1
ATOM 1583 O O . HIS A 1 193 ? 0.113 -6.699 -5.996 1 94.06 193 HIS A O 1
ATOM 1589 N N . SER A 1 194 ? 1.699 -6.988 -4.598 1 94.5 194 SER A N 1
ATOM 1590 C CA . SER A 1 194 ? 1.935 -8.398 -4.895 1 94.5 194 SER A CA 1
ATOM 1591 C C . SER A 1 194 ? 2.322 -8.602 -6.355 1 94.5 194 SER A C 1
ATOM 1593 O O . SER A 1 194 ? 1.784 -9.477 -7.031 1 94.5 194 SER A O 1
ATOM 1595 N N . PHE A 1 195 ? 3.193 -7.781 -6.832 1 94.38 195 PHE A N 1
ATOM 1596 C CA . PHE A 1 195 ? 3.768 -7.973 -8.156 1 94.38 195 PHE A CA 1
ATOM 1597 C C . PHE A 1 195 ? 4.812 -9.078 -8.141 1 94.38 195 PHE A C 1
ATOM 1599 O O . PHE A 1 195 ? 5.188 -9.57 -7.074 1 94.38 195 PHE A O 1
ATOM 1606 N N . PRO A 1 196 ? 5.293 -9.508 -9.289 1 93.81 196 PRO A N 1
ATOM 1607 C CA . PRO A 1 196 ? 6.133 -10.703 -9.375 1 93.81 196 PRO A CA 1
ATOM 1608 C C . PRO A 1 196 ? 7.359 -10.633 -8.469 1 93.81 196 PRO A C 1
ATOM 1610 O O . PRO A 1 196 ? 7.684 -11.609 -7.785 1 93.81 196 PRO A O 1
ATOM 1613 N N . LEU A 1 197 ? 7.934 -9.547 -8.406 1 91.81 197 LEU A N 1
ATOM 1614 C CA . LEU A 1 197 ? 9.117 -9.359 -7.574 1 91.81 197 LEU A CA 1
ATOM 1615 C C . LEU A 1 197 ? 8.844 -9.797 -6.141 1 91.81 197 LEU A C 1
ATOM 1617 O O . LEU A 1 197 ? 9.758 -10.203 -5.422 1 91.81 197 LEU A O 1
ATOM 1621 N N . SER A 1 198 ? 7.664 -9.766 -5.719 1 94.25 198 SER A N 1
ATOM 1622 C CA . SER A 1 198 ? 7.32 -9.961 -4.316 1 94.25 198 SER A CA 1
ATOM 1623 C C . SER A 1 198 ? 7.199 -11.445 -3.977 1 94.25 198 SER A C 1
ATOM 1625 O O . SER A 1 198 ? 7.258 -11.828 -2.805 1 94.25 198 SER A O 1
ATOM 1627 N N . PHE A 1 199 ? 7.02 -12.312 -4.992 1 95.25 199 PHE A N 1
ATOM 1628 C CA . PHE A 1 199 ? 6.73 -13.672 -4.555 1 95.25 199 PHE A CA 1
ATOM 1629 C C . PHE A 1 199 ? 7.422 -14.688 -5.461 1 95.25 199 PHE A C 1
ATOM 1631 O O . PHE A 1 199 ? 7.48 -15.875 -5.137 1 95.25 199 PHE A O 1
ATOM 1638 N N . TYR A 1 200 ? 8.07 -14.32 -6.527 1 94.19 200 TYR A N 1
ATOM 1639 C CA . TYR A 1 200 ? 8.672 -15.234 -7.488 1 94.19 200 TYR A CA 1
ATOM 1640 C C . TYR A 1 200 ? 9.797 -16.047 -6.848 1 94.19 200 TYR A C 1
ATOM 1642 O O . TYR A 1 200 ? 10.117 -17.141 -7.301 1 94.19 200 TYR A O 1
ATOM 1650 N N . LYS A 1 201 ? 10.383 -15.523 -5.875 1 92.56 201 LYS A N 1
ATOM 1651 C CA . LYS A 1 201 ? 11.562 -16.172 -5.297 1 92.56 201 LYS A CA 1
ATOM 1652 C C . LYS A 1 201 ? 11.203 -16.953 -4.043 1 92.56 201 LYS A C 1
ATOM 1654 O O . LYS A 1 201 ? 12.078 -17.422 -3.314 1 92.56 201 LYS A O 1
ATOM 1659 N N . MET A 1 202 ? 9.945 -17.109 -3.814 1 94.38 202 MET A N 1
ATOM 1660 C CA . MET A 1 202 ? 9.508 -17.797 -2.609 1 94.38 202 MET A CA 1
ATOM 1661 C C . MET A 1 202 ? 10.07 -19.219 -2.57 1 94.38 202 MET A C 1
ATOM 1663 O O . MET A 1 202 ? 10.586 -19.656 -1.538 1 94.38 202 MET A O 1
ATOM 1667 N N . LYS A 1 203 ? 9.992 -19.891 -3.652 1 90.25 203 LYS A N 1
ATOM 1668 C CA . LYS A 1 203 ? 10.492 -21.266 -3.709 1 90.25 203 LYS A CA 1
ATOM 1669 C C . LYS A 1 203 ? 12.016 -21.297 -3.596 1 90.25 203 LYS A C 1
ATOM 1671 O O . LYS A 1 203 ? 12.57 -22.125 -2.863 1 90.25 203 LYS A O 1
ATOM 1676 N N . ASP A 1 204 ? 12.672 -20.391 -4.211 1 90.62 204 ASP A N 1
ATOM 1677 C CA . ASP A 1 204 ? 14.125 -20.422 -4.352 1 90.62 204 ASP A CA 1
ATOM 1678 C C . ASP A 1 204 ? 14.805 -20.016 -3.045 1 90.62 204 ASP A C 1
ATOM 1680 O O . ASP A 1 204 ? 15.789 -20.641 -2.635 1 90.62 204 ASP A O 1
ATOM 1684 N N . ASP A 1 205 ? 14.242 -19.016 -2.404 1 91.69 205 ASP A N 1
ATOM 1685 C CA . ASP A 1 205 ? 15 -18.516 -1.269 1 91.69 205 ASP A CA 1
ATOM 1686 C C . ASP A 1 205 ? 14.203 -18.641 0.028 1 91.69 205 ASP A C 1
ATOM 1688 O O . ASP A 1 205 ? 14.719 -18.344 1.108 1 91.69 205 ASP A O 1
ATOM 1692 N N . GLY A 1 206 ? 12.977 -19.031 -0.057 1 91.44 206 GLY A N 1
ATOM 1693 C CA . GLY A 1 206 ? 12.203 -19.391 1.125 1 91.44 206 GLY A CA 1
ATOM 1694 C C . GLY A 1 206 ? 11.484 -18.203 1.742 1 91.44 206 GLY A C 1
ATOM 1695 O O . GLY A 1 206 ? 10.734 -18.359 2.711 1 91.44 206 GLY A O 1
ATOM 1696 N N . ARG A 1 207 ? 11.688 -17.125 1.134 1 93.25 207 ARG A N 1
ATOM 1697 C CA . ARG A 1 207 ? 11.016 -15.953 1.693 1 93.25 207 ARG A CA 1
ATOM 1698 C C . ARG A 1 207 ? 9.516 -15.992 1.41 1 93.25 207 ARG A C 1
ATOM 1700 O O . ARG A 1 207 ? 9.078 -16.656 0.476 1 93.25 207 ARG A O 1
ATOM 1707 N N . GLY A 1 208 ? 8.734 -15.281 2.242 1 95.44 208 GLY A N 1
ATOM 1708 C CA . GLY A 1 208 ? 7.309 -15.117 2.004 1 95.44 208 GLY A CA 1
ATOM 1709 C C . GLY A 1 208 ? 6.473 -16.25 2.574 1 95.44 208 GLY A C 1
ATOM 1710 O O . GLY A 1 208 ? 5.25 -16.266 2.418 1 95.44 208 GLY A O 1
ATOM 1711 N N . ARG A 1 209 ? 7.074 -17.188 3.295 1 95.62 209 ARG A N 1
ATOM 1712 C CA . ARG A 1 209 ? 6.367 -18.359 3.775 1 95.62 209 ARG A CA 1
ATOM 1713 C C . ARG A 1 209 ? 5.945 -18.203 5.23 1 95.62 209 ARG A C 1
ATOM 1715 O O . ARG A 1 209 ? 5.367 -19.109 5.824 1 95.62 209 ARG A O 1
ATOM 1722 N N . GLY A 1 210 ? 6.305 -17.109 5.836 1 97.06 210 GLY A N 1
ATOM 1723 C CA . GLY A 1 210 ? 5.922 -16.844 7.215 1 97.06 210 GLY A CA 1
ATOM 1724 C C . GLY A 1 210 ? 6.902 -17.422 8.227 1 97.06 210 GLY A C 1
ATOM 1725 O O . GLY A 1 210 ? 6.637 -17.422 9.43 1 97.06 210 GLY A O 1
ATOM 1726 N N . VAL A 1 211 ? 7.992 -17.922 7.723 1 97 211 VAL A N 1
ATOM 1727 C CA . VAL A 1 211 ? 8.992 -18.531 8.602 1 97 211 VAL A CA 1
ATOM 1728 C C . VAL A 1 211 ? 10.352 -17.875 8.359 1 97 211 VAL A C 1
ATOM 1730 O O . VAL A 1 211 ? 10.547 -17.188 7.352 1 97 211 VAL A O 1
ATOM 1733 N N . HIS A 1 212 ? 11.234 -18.156 9.273 1 97.25 212 HIS A N 1
ATOM 1734 C CA . HIS A 1 212 ? 12.555 -17.547 9.211 1 97.25 212 HIS A CA 1
ATOM 1735 C C . HIS A 1 212 ? 13.375 -18.109 8.055 1 97.25 212 HIS A C 1
ATOM 1737 O O . HIS A 1 212 ? 13.367 -19.312 7.816 1 97.25 212 HIS A O 1
ATOM 1743 N N . CYS A 1 213 ? 14.039 -17.266 7.363 1 96.56 213 CYS A N 1
ATOM 1744 C CA . CYS A 1 213 ? 15.18 -17.547 6.504 1 96.56 213 CYS A CA 1
ATOM 1745 C C . CYS A 1 213 ? 16.094 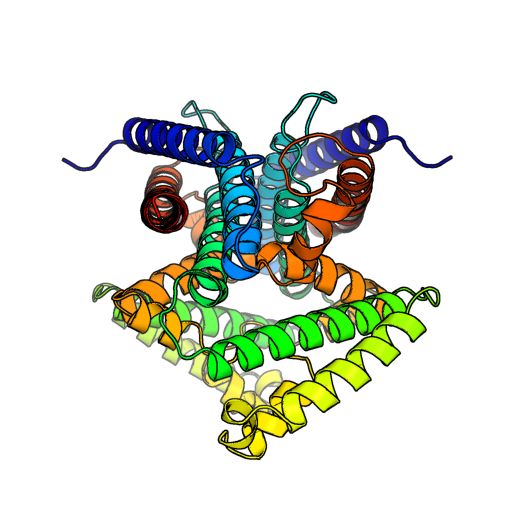-16.328 6.391 1 96.56 213 CYS A C 1
ATOM 1747 O O . CYS A 1 213 ? 15.703 -15.227 6.781 1 96.56 213 CYS A O 1
ATOM 1749 N N . GLU A 1 214 ? 17.219 -16.5 5.934 1 95.69 214 GLU A N 1
ATOM 1750 C CA . GLU A 1 214 ? 18.203 -15.406 5.883 1 95.69 214 GLU A CA 1
ATOM 1751 C C . GLU A 1 214 ? 17.688 -14.25 5.023 1 95.69 214 GLU A C 1
ATOM 1753 O O . GLU A 1 214 ? 17.906 -13.086 5.359 1 95.69 214 GLU A O 1
ATOM 1758 N N . VAL A 1 215 ? 17.062 -14.547 3.998 1 96 215 VAL A N 1
ATOM 1759 C CA . VAL A 1 215 ? 16.562 -13.531 3.084 1 96 215 VAL A CA 1
ATOM 1760 C C . VAL A 1 215 ? 15.484 -12.703 3.777 1 96 215 VAL A C 1
ATOM 1762 O O . VAL A 1 215 ? 15.469 -11.477 3.678 1 96 215 VAL A O 1
ATOM 1765 N N . GLU A 1 216 ? 14.562 -13.406 4.5 1 96.19 216 GLU A N 1
ATOM 1766 C CA . GLU A 1 216 ? 13.555 -12.719 5.305 1 96.19 216 GLU A CA 1
ATOM 1767 C C . GLU A 1 216 ? 14.203 -11.766 6.309 1 96.19 216 GLU A C 1
ATOM 1769 O O . GLU A 1 216 ? 13.766 -10.625 6.453 1 96.19 216 GLU A O 1
ATOM 1774 N N . GLU A 1 217 ? 15.133 -12.258 6.902 1 96.62 217 GLU A N 1
ATOM 1775 C CA . GLU A 1 217 ? 15.828 -11.469 7.918 1 96.62 217 GLU A CA 1
ATOM 1776 C C . GLU A 1 217 ? 16.484 -10.227 7.309 1 96.62 217 GLU A C 1
ATOM 1778 O O . GLU A 1 217 ? 16.312 -9.125 7.828 1 96.62 217 GLU A O 1
ATOM 1783 N N . ASN A 1 218 ? 17.172 -10.391 6.285 1 96.25 218 ASN A N 1
ATOM 1784 C CA . ASN A 1 218 ? 17.875 -9.297 5.637 1 96.25 218 ASN A CA 1
ATOM 1785 C C . ASN A 1 218 ? 16.906 -8.25 5.086 1 96.25 218 ASN A C 1
ATOM 1787 O O . ASN A 1 218 ? 17.109 -7.051 5.25 1 96.25 218 ASN A O 1
ATOM 1791 N N . HIS A 1 219 ? 15.859 -8.711 4.41 1 96.38 219 HIS A N 1
ATOM 1792 C CA . HIS A 1 219 ? 14.867 -7.785 3.877 1 96.38 219 HIS A CA 1
ATOM 1793 C C . HIS A 1 219 ? 14.203 -6.992 4.992 1 96.38 219 HIS A C 1
ATOM 1795 O O . HIS A 1 219 ? 13.953 -5.793 4.848 1 96.38 219 HIS A O 1
ATOM 1801 N N . THR A 1 220 ? 13.914 -7.656 6.078 1 97.75 220 THR A N 1
ATOM 1802 C CA . THR A 1 220 ? 13.297 -6.973 7.211 1 97.75 220 THR A CA 1
ATOM 1803 C C . THR A 1 220 ? 14.219 -5.891 7.758 1 97.75 220 THR A C 1
ATOM 1805 O O . THR A 1 220 ? 13.781 -4.773 8.039 1 97.75 220 THR A O 1
ATOM 1808 N N . LYS A 1 221 ? 15.508 -6.148 7.859 1 97.25 221 LYS A N 1
ATOM 1809 C CA . LYS A 1 221 ? 16.484 -5.172 8.328 1 97.25 221 LYS A CA 1
ATOM 1810 C C . LYS A 1 221 ? 16.531 -3.953 7.414 1 97.25 221 LYS A C 1
ATOM 1812 O O . LYS A 1 221 ? 16.578 -2.814 7.883 1 97.25 221 LYS A O 1
ATOM 1817 N N . VAL A 1 222 ? 16.5 -4.246 6.141 1 95.12 222 VAL A N 1
ATOM 1818 C CA . VAL A 1 222 ? 16.562 -3.176 5.148 1 95.12 222 VAL A CA 1
ATOM 1819 C C . VAL A 1 222 ? 15.336 -2.271 5.285 1 95.12 222 VAL A C 1
ATOM 1821 O O . VAL A 1 222 ? 15.469 -1.046 5.324 1 95.12 222 VAL A O 1
ATOM 1824 N N . VAL A 1 223 ? 14.195 -2.855 5.406 1 96.19 223 VAL A N 1
ATOM 1825 C CA . VAL A 1 223 ? 12.93 -2.123 5.449 1 96.19 223 VAL A CA 1
ATOM 1826 C C . VAL A 1 223 ? 12.867 -1.282 6.723 1 96.19 223 VAL A C 1
ATOM 1828 O O . VAL A 1 223 ? 12.469 -0.116 6.684 1 96.19 223 VAL A O 1
ATOM 1831 N N . ILE A 1 224 ? 13.211 -1.825 7.824 1 96.31 224 ILE A N 1
ATOM 1832 C CA . ILE A 1 224 ? 13.188 -1.091 9.086 1 96.31 224 ILE A CA 1
ATOM 1833 C C . ILE A 1 224 ? 14.227 0.026 9.055 1 96.31 224 ILE A C 1
ATOM 1835 O O . ILE A 1 224 ? 14.008 1.102 9.617 1 96.31 224 ILE A O 1
ATOM 1839 N N . GLY A 1 225 ? 15.383 -0.23 8.422 1 96 225 GLY A N 1
ATOM 1840 C CA . GLY A 1 225 ? 16.391 0.805 8.266 1 96 225 GLY A CA 1
ATOM 1841 C C . GLY A 1 225 ? 15.875 2.035 7.539 1 96 225 GLY A C 1
ATOM 1842 O O . GLY A 1 225 ? 16.125 3.164 7.969 1 96 225 GLY A O 1
ATOM 1843 N N . TYR A 1 226 ? 15.172 1.807 6.477 1 95 226 TYR A N 1
ATOM 1844 C CA . TYR A 1 226 ? 14.578 2.918 5.742 1 95 226 TYR A CA 1
ATOM 1845 C C . TYR A 1 226 ? 13.555 3.654 6.594 1 95 226 TYR A C 1
ATOM 1847 O O . TYR A 1 226 ? 13.484 4.887 6.562 1 95 226 TYR A O 1
ATOM 1855 N N . CYS A 1 227 ? 12.805 2.887 7.301 1 97.19 227 CYS A N 1
ATOM 1856 C CA . CYS A 1 227 ? 11.812 3.488 8.18 1 97.19 227 CYS A CA 1
ATOM 1857 C C . CYS A 1 227 ? 12.469 4.422 9.188 1 97.19 227 CYS A C 1
ATOM 1859 O O . CYS A 1 227 ? 11.992 5.535 9.414 1 97.19 227 CYS A O 1
ATOM 1861 N N . ILE A 1 228 ? 13.555 3.994 9.758 1 97 228 ILE A N 1
ATOM 1862 C CA . ILE A 1 228 ? 14.266 4.773 10.766 1 97 228 ILE A CA 1
ATOM 1863 C C . ILE A 1 228 ? 14.719 6.102 10.164 1 97 228 ILE A C 1
ATOM 1865 O O . ILE A 1 228 ? 14.57 7.156 10.789 1 97 228 ILE A O 1
ATOM 1869 N N . VAL A 1 229 ? 15.188 6.105 8.938 1 95.25 229 VAL A N 1
ATOM 1870 C CA . VAL A 1 229 ? 15.695 7.309 8.281 1 95.25 229 VAL A CA 1
ATOM 1871 C C . VAL A 1 229 ? 14.594 8.359 8.203 1 95.25 229 VAL A C 1
ATOM 1873 O O . VAL A 1 229 ? 14.797 9.516 8.578 1 95.25 229 VAL A O 1
ATOM 1876 N N . PHE A 1 230 ? 13.438 7.992 7.832 1 96.88 230 PHE A N 1
ATOM 1877 C CA . PHE A 1 230 ? 12.352 8.945 7.621 1 96.88 230 PHE A CA 1
ATOM 1878 C C . PHE A 1 230 ? 11.734 9.359 8.953 1 96.88 230 PHE A C 1
ATOM 1880 O O . PHE A 1 230 ? 11.367 10.523 9.133 1 96.88 230 PHE A O 1
ATOM 1887 N N . LEU A 1 231 ? 11.641 8.398 9.883 1 97.75 231 LEU A N 1
ATOM 1888 C CA . LEU A 1 231 ? 11.125 8.75 11.203 1 97.75 231 LEU A CA 1
ATOM 1889 C C . LEU A 1 231 ? 12.055 9.719 11.914 1 97.75 231 LEU A C 1
ATOM 1891 O O . LEU A 1 231 ? 11.594 10.656 12.578 1 97.75 231 LEU A O 1
ATOM 1895 N N . GLU A 1 232 ? 13.312 9.445 11.789 1 96.81 232 GLU A N 1
ATOM 1896 C CA . GLU A 1 232 ? 14.297 10.336 12.391 1 96.81 232 GLU A CA 1
ATOM 1897 C C . GLU A 1 232 ? 14.188 11.75 11.812 1 96.81 232 GLU A C 1
ATOM 1899 O O . GLU A 1 232 ? 14.242 12.734 12.555 1 96.81 232 GLU A O 1
ATOM 1904 N N . GLN A 1 233 ? 14.094 11.812 10.531 1 96.75 233 GLN A N 1
ATOM 1905 C CA . GLN A 1 233 ? 13.961 13.117 9.898 1 96.75 233 GLN A CA 1
ATOM 1906 C C . GLN A 1 233 ? 12.664 13.805 10.312 1 96.75 233 GLN A C 1
ATOM 1908 O O . GLN A 1 233 ? 12.641 15.016 10.555 1 96.75 233 GLN A O 1
ATOM 1913 N N . ALA A 1 234 ? 11.594 13.047 10.391 1 97.81 234 ALA A N 1
ATOM 1914 C CA . ALA A 1 234 ? 10.32 13.602 10.828 1 97.81 234 ALA A CA 1
ATOM 1915 C C . ALA A 1 234 ? 10.422 14.156 12.25 1 97.81 234 ALA A C 1
ATOM 1917 O O . ALA A 1 234 ? 9.898 15.234 12.539 1 97.81 234 ALA A O 1
ATOM 1918 N N . GLU A 1 235 ? 11.039 13.414 13.078 1 98.06 235 GLU A N 1
ATOM 1919 C CA . GLU A 1 235 ? 11.211 13.828 14.469 1 98.06 235 GLU A CA 1
ATOM 1920 C C . GLU A 1 235 ? 12.031 15.109 14.562 1 98.06 235 GLU A C 1
ATOM 1922 O O . GLU A 1 235 ? 11.688 16.016 15.328 1 98.06 235 GLU A O 1
ATOM 1927 N N . LYS A 1 236 ? 13.094 15.203 13.805 1 97 236 LYS A N 1
ATOM 1928 C CA . LYS A 1 236 ? 13.898 16.422 13.758 1 97 236 LYS A CA 1
ATOM 1929 C C . LYS A 1 236 ? 13.078 17.609 13.273 1 97 236 LYS A C 1
ATOM 1931 O O . LYS A 1 236 ? 13.156 18.688 13.844 1 97 236 LYS A O 1
ATOM 1936 N N . ASP A 1 237 ? 12.328 17.391 12.227 1 96.56 237 ASP A N 1
ATOM 1937 C CA . ASP A 1 237 ? 11.484 18.453 11.664 1 96.56 237 ASP A CA 1
ATOM 1938 C C . ASP A 1 237 ? 10.469 18.938 12.688 1 96.56 237 ASP A C 1
ATOM 1940 O O . ASP A 1 237 ? 10.211 20.141 12.781 1 96.56 237 ASP A O 1
ATOM 1944 N N . MET A 1 238 ? 9.891 18.031 13.469 1 96.38 238 MET A N 1
ATOM 1945 C CA . MET A 1 238 ? 8.938 18.406 14.508 1 96.38 238 MET A CA 1
ATOM 1946 C C . MET A 1 238 ? 9.594 19.281 15.562 1 96.38 238 MET A C 1
ATOM 1948 O O . MET A 1 238 ? 9.023 20.297 15.969 1 96.38 238 MET A O 1
ATOM 1952 N N . ASN A 1 239 ? 10.766 18.875 15.914 1 95.31 239 ASN A N 1
ATOM 1953 C CA . ASN A 1 239 ? 11.477 19.641 16.922 1 95.31 239 ASN A CA 1
ATOM 1954 C C . ASN A 1 239 ? 11.773 21.062 16.453 1 95.31 239 ASN A C 1
ATOM 1956 O O . ASN A 1 239 ? 11.672 22.016 17.219 1 95.31 239 ASN A O 1
ATOM 1960 N N . VAL A 1 240 ? 12.109 21.172 15.234 1 93.44 240 VAL A N 1
ATOM 1961 C CA . VAL A 1 240 ? 12.398 22.484 14.672 1 93.44 240 VAL A CA 1
ATOM 1962 C C . VAL A 1 240 ? 11.117 23.312 14.594 1 93.44 240 VAL A C 1
ATOM 1964 O O . VAL A 1 240 ? 11.109 24.5 14.945 1 93.44 240 VAL A O 1
ATOM 1967 N N . LEU A 1 241 ? 10.023 22.703 14.164 1 92.06 241 LEU A N 1
ATOM 1968 C CA . LEU A 1 241 ? 8.75 23.391 13.992 1 92.06 241 LEU A CA 1
ATOM 1969 C C . LEU A 1 241 ? 8.203 23.875 15.328 1 92.06 241 LEU A C 1
ATOM 1971 O O . LEU A 1 241 ? 7.586 24.938 15.414 1 92.06 241 LEU A O 1
ATOM 1975 N N . PHE A 1 242 ? 8.391 23.156 16.359 1 90.69 242 PHE A N 1
ATOM 1976 C CA . PHE A 1 242 ? 7.754 23.453 17.625 1 90.69 242 PHE A CA 1
ATOM 1977 C C . PHE A 1 242 ? 8.719 24.188 18.562 1 90.69 242 PHE A C 1
ATOM 1979 O O . PHE A 1 242 ? 8.328 24.641 19.641 1 90.69 242 PHE A O 1
ATOM 1986 N N . ALA A 1 243 ? 10.055 24.188 18.344 1 82.75 243 ALA A N 1
ATOM 1987 C CA . ALA A 1 243 ? 10.977 25.062 19.078 1 82.75 243 ALA A CA 1
ATOM 1988 C C . ALA A 1 243 ? 10.711 26.531 18.75 1 82.75 243 ALA A C 1
ATOM 1990 O O . ALA A 1 243 ? 11.078 27.406 19.531 1 82.75 243 ALA A O 1
ATOM 1991 N N . GLN A 1 244 ? 10.102 26.875 17.812 1 62.16 244 GLN A N 1
ATOM 1992 C CA . GLN A 1 244 ? 9.812 28.25 17.453 1 62.16 244 GLN A CA 1
ATOM 1993 C C . GLN A 1 244 ? 8.586 28.766 18.203 1 62.16 244 GLN A C 1
ATOM 1995 O O . GLN A 1 244 ? 7.711 27.984 18.578 1 62.16 244 GLN A O 1
ATOM 2000 N N . MET B 1 1 ? -28.219 -8.523 13.609 1 42.91 1 MET B N 1
ATOM 2001 C CA . MET B 1 1 ? -27.453 -7.973 14.727 1 42.91 1 MET B CA 1
ATOM 2002 C C . MET B 1 1 ? -26.031 -7.637 14.305 1 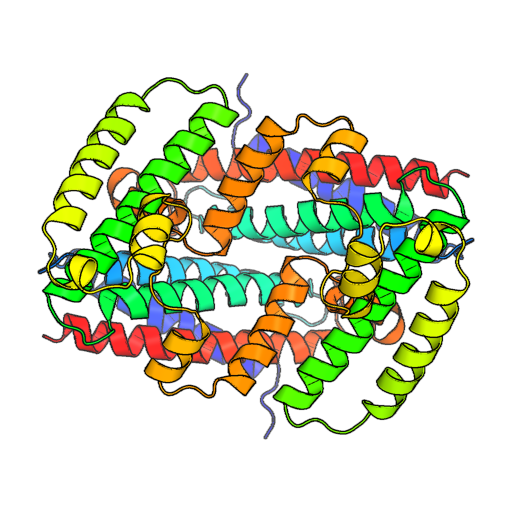42.91 1 MET B C 1
ATOM 2004 O O . MET B 1 1 ? -25.375 -8.422 13.602 1 42.91 1 MET B O 1
ATOM 2008 N N . PHE B 1 2 ? -25.625 -6.367 14.391 1 67.69 2 PHE B N 1
ATOM 2009 C CA . PHE B 1 2 ? -24.344 -5.875 13.914 1 67.69 2 PHE B CA 1
ATOM 2010 C C . PHE B 1 2 ? -23.203 -6.512 14.703 1 67.69 2 PHE B C 1
ATOM 2012 O O . PHE B 1 2 ? -23.234 -6.555 15.93 1 67.69 2 PHE B O 1
ATOM 2019 N N . MET B 1 3 ? -22.484 -7.395 14.305 1 83.56 3 MET B N 1
ATOM 2020 C CA . MET B 1 3 ? -21.375 -8.109 14.922 1 83.56 3 MET B CA 1
ATOM 2021 C C . MET B 1 3 ? -20.438 -7.148 15.641 1 83.56 3 MET B C 1
ATOM 2023 O O . MET B 1 3 ? -20.094 -6.094 15.102 1 83.56 3 MET B O 1
ATOM 2027 N N . SER B 1 4 ? -20.281 -7.414 17.016 1 93.94 4 SER B N 1
ATOM 2028 C CA . SER B 1 4 ? -19.312 -6.613 17.75 1 93.94 4 SER B CA 1
ATOM 2029 C C . SER B 1 4 ? -17.922 -6.75 17.156 1 93.94 4 SER B C 1
ATOM 2031 O O . SER B 1 4 ? -17.672 -7.656 16.359 1 93.94 4 SER B O 1
ATOM 2033 N N . TYR B 1 5 ? -17.047 -5.8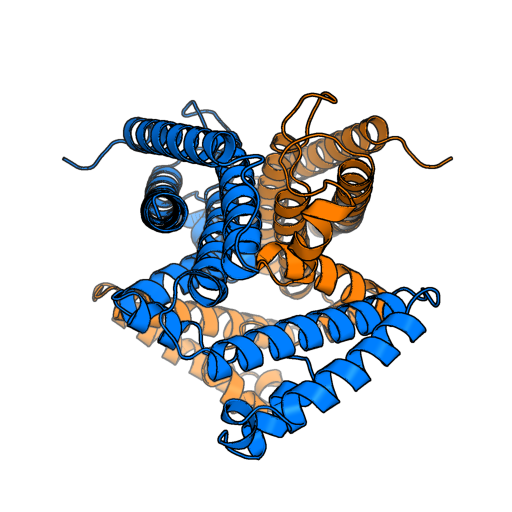32 17.547 1 96.62 5 TYR B N 1
ATOM 2034 C CA . TYR B 1 5 ? -15.664 -5.887 17.094 1 96.62 5 TYR B CA 1
ATOM 2035 C C . TYR B 1 5 ? -15.008 -7.207 17.484 1 96.62 5 TYR B C 1
ATOM 2037 O O . TYR B 1 5 ? -14.375 -7.863 16.656 1 96.62 5 TYR B O 1
ATOM 2045 N N . TYR B 1 6 ? -15.164 -7.625 18.641 1 96.38 6 TYR B N 1
ATOM 2046 C CA . TYR B 1 6 ? -14.484 -8.82 19.125 1 96.38 6 TYR B CA 1
ATOM 2047 C C . TYR B 1 6 ? -15.047 -10.078 18.469 1 96.38 6 TYR B C 1
ATOM 2049 O O . TYR B 1 6 ? -14.312 -11.031 18.203 1 96.38 6 TYR B O 1
ATOM 2057 N N . GLU B 1 7 ? -16.328 -10.055 18.203 1 96 7 GLU B N 1
ATOM 2058 C CA . GLU B 1 7 ? -16.922 -11.148 17.438 1 96 7 GLU B CA 1
ATOM 2059 C C . GLU B 1 7 ? -16.344 -11.195 16.016 1 96 7 GLU B C 1
ATOM 2061 O O . GLU B 1 7 ? -16.047 -12.273 15.5 1 96 7 GLU B O 1
ATOM 2066 N N . SER B 1 8 ? -16.25 -10.008 15.43 1 96.62 8 SER B N 1
ATOM 2067 C CA . SER B 1 8 ? -15.688 -9.914 14.086 1 96.62 8 SER B CA 1
ATOM 2068 C C . SER B 1 8 ? -14.234 -10.391 14.07 1 96.62 8 SER B C 1
ATOM 2070 O O . SER B 1 8 ? -13.828 -11.109 13.156 1 96.62 8 SER B O 1
ATOM 2072 N N . LYS B 1 9 ? -13.5 -9.977 15.062 1 97.56 9 LYS B N 1
ATOM 2073 C CA . LYS B 1 9 ? -12.102 -10.391 15.164 1 97.56 9 LYS B CA 1
ATOM 2074 C C . LYS B 1 9 ? -11.984 -11.898 15.344 1 97.56 9 LYS B C 1
ATOM 2076 O O . LYS B 1 9 ? -11.133 -12.539 14.719 1 97.56 9 LYS B O 1
ATOM 2081 N N . ASN B 1 10 ? -12.789 -12.461 16.141 1 96.94 10 ASN B N 1
ATOM 2082 C CA . ASN B 1 10 ? -12.789 -13.906 16.359 1 96.94 10 ASN B CA 1
ATOM 2083 C C . ASN B 1 10 ? -13.125 -14.664 15.07 1 96.94 10 ASN B C 1
ATOM 2085 O O . ASN B 1 10 ? -12.539 -15.711 14.789 1 96.94 10 ASN B O 1
ATOM 2089 N N . ASN B 1 11 ? -14.117 -14.164 14.422 1 96.5 11 ASN B N 1
ATOM 2090 C CA . ASN B 1 11 ? -14.453 -14.75 13.133 1 96.5 11 ASN B CA 1
ATOM 2091 C C . ASN B 1 11 ? -13.273 -14.703 12.164 1 96.5 11 ASN B C 1
ATOM 2093 O O . ASN B 1 11 ? -12.984 -15.68 11.477 1 96.5 11 ASN B O 1
ATOM 2097 N N . PHE B 1 12 ? -12.664 -13.586 12.141 1 98.12 12 PHE B N 1
ATOM 2098 C CA . PHE B 1 12 ? -11.5 -13.422 11.289 1 98.12 12 PHE B CA 1
ATOM 2099 C C . PHE B 1 12 ? -10.391 -14.398 11.68 1 98.12 12 PHE B C 1
ATOM 2101 O O . PHE B 1 12 ? -9.805 -15.047 10.82 1 98.12 12 PHE B O 1
ATOM 2108 N N . GLU B 1 13 ? -10.117 -14.484 12.906 1 98 13 GLU B N 1
ATOM 2109 C CA . GLU B 1 13 ? -9.109 -15.414 13.414 1 98 13 GLU B CA 1
ATOM 2110 C C . GLU B 1 13 ? -9.422 -16.844 12.992 1 98 13 GLU B C 1
ATOM 2112 O O . GLU B 1 13 ? -8.523 -17.578 12.578 1 98 13 GLU B O 1
ATOM 2117 N N . SER B 1 14 ? -10.641 -17.234 13.086 1 97 14 SER B N 1
ATOM 2118 C CA . SER B 1 14 ? -11.07 -18.562 12.688 1 97 14 SER B CA 1
ATOM 2119 C C . SER B 1 14 ? -10.844 -18.797 11.203 1 97 14 SER B C 1
ATOM 2121 O O . SER B 1 14 ? -10.383 -19.875 10.805 1 97 14 SER B O 1
ATOM 2123 N N . PHE B 1 15 ? -11.133 -17.844 10.469 1 97 15 PHE B N 1
ATOM 2124 C CA . PHE B 1 15 ? -10.961 -17.984 9.023 1 97 15 PHE B CA 1
ATOM 2125 C C . PHE B 1 15 ? -9.484 -18.047 8.656 1 97 15 PHE B C 1
ATOM 2127 O O . PHE B 1 15 ? -9.094 -18.781 7.754 1 97 15 PHE B O 1
ATOM 2134 N N . VAL B 1 16 ? -8.719 -17.188 9.289 1 98.25 16 VAL B N 1
ATOM 2135 C CA . VAL B 1 16 ? -7.281 -17.219 9.055 1 98.25 16 VAL B CA 1
ATOM 2136 C C . VAL B 1 16 ? -6.73 -18.609 9.383 1 98.25 16 VAL B C 1
ATOM 2138 O O . VAL B 1 16 ? -5.945 -19.172 8.617 1 98.25 16 VAL B O 1
ATOM 2141 N N . ALA B 1 17 ? -7.145 -19.141 10.469 1 97.94 17 ALA B N 1
ATOM 2142 C CA . ALA B 1 17 ? -6.711 -20.484 10.867 1 97.94 17 ALA B CA 1
ATOM 2143 C C . ALA B 1 17 ? -7.109 -21.516 9.828 1 97.94 17 ALA B C 1
ATOM 2145 O O . ALA B 1 17 ? -6.328 -22.422 9.508 1 97.94 17 ALA B O 1
ATOM 2146 N N . LYS B 1 18 ? -8.32 -21.406 9.391 1 97.81 18 LYS B N 1
ATOM 2147 C CA . LYS B 1 18 ? -8.797 -22.312 8.344 1 97.81 18 LYS B CA 1
ATOM 2148 C C . LYS B 1 18 ? -7.922 -22.219 7.098 1 97.81 18 LYS B C 1
ATOM 2150 O O . LYS B 1 18 ? -7.543 -23.25 6.523 1 97.81 18 LYS B O 1
ATOM 2155 N N . CYS B 1 19 ? -7.605 -21.016 6.664 1 98.06 19 CYS B N 1
ATOM 2156 C CA . CYS B 1 19 ? -6.777 -20.797 5.484 1 98.06 19 CYS B CA 1
ATOM 2157 C C . CYS B 1 19 ? -5.379 -21.375 5.684 1 98.06 19 CYS B C 1
ATOM 2159 O O . CYS B 1 19 ? -4.824 -22 4.781 1 98.06 19 CYS B O 1
ATOM 2161 N N . ILE B 1 20 ? -4.828 -21.156 6.836 1 97.5 20 ILE B N 1
ATOM 2162 C CA . ILE B 1 20 ? -3.5 -21.672 7.141 1 97.5 20 ILE B CA 1
ATOM 2163 C C . ILE B 1 20 ? -3.52 -23.203 7.121 1 97.5 20 ILE B C 1
ATOM 2165 O O . ILE B 1 20 ? -2.604 -23.828 6.59 1 97.5 20 ILE B O 1
ATOM 2169 N N . HIS B 1 21 ? -4.555 -23.75 7.676 1 97.12 21 HIS B N 1
ATOM 2170 C CA . HIS B 1 21 ? -4.711 -25.203 7.645 1 97.12 21 HIS B CA 1
ATOM 2171 C C . HIS B 1 21 ? -4.758 -25.719 6.211 1 97.12 21 HIS B C 1
ATOM 2173 O O . HIS B 1 21 ? -4.094 -26.703 5.879 1 97.12 21 HIS B O 1
ATOM 2179 N N . THR B 1 22 ? -5.551 -25.078 5.387 1 96.5 22 THR B N 1
ATOM 2180 C CA . THR B 1 22 ? -5.656 -25.453 3.98 1 96.5 22 THR B CA 1
ATOM 2181 C C . THR B 1 22 ? -4.301 -25.328 3.285 1 96.5 22 THR B C 1
ATOM 2183 O O . THR B 1 22 ? -3.898 -26.219 2.533 1 96.5 22 THR B O 1
ATOM 2186 N N . SER B 1 23 ? -3.609 -24.219 3.525 1 95.69 23 SER B N 1
ATOM 2187 C CA . SER B 1 23 ? -2.295 -24 2.932 1 95.69 23 SER B CA 1
ATOM 2188 C C . SER B 1 23 ? -1.329 -25.125 3.293 1 95.69 23 SER B C 1
ATOM 2190 O O . SER B 1 23 ? -0.612 -25.641 2.432 1 95.69 23 SER B O 1
ATOM 2192 N N . ARG B 1 24 ? -1.346 -25.547 4.512 1 93.75 24 ARG B N 1
ATOM 2193 C CA . ARG B 1 24 ? -0.454 -26.594 4.992 1 93.75 24 ARG B CA 1
ATOM 2194 C C . ARG B 1 24 ? -0.839 -27.953 4.41 1 93.75 24 ARG B C 1
ATOM 2196 O O . ARG B 1 24 ? 0.03 -28.766 4.086 1 93.75 24 ARG B O 1
ATOM 2203 N N . ALA B 1 25 ? -2.133 -28.172 4.281 1 92.19 25 ALA B N 1
ATOM 2204 C CA . ALA B 1 25 ? -2.625 -29.438 3.746 1 92.19 25 ALA B CA 1
ATOM 2205 C C . ALA B 1 25 ? -2.168 -29.641 2.305 1 92.19 25 ALA B C 1
ATOM 2207 O O . ALA B 1 25 ? -1.938 -30.766 1.872 1 92.19 25 ALA B O 1
ATOM 2208 N N . PHE B 1 26 ? -2.025 -28.609 1.615 1 90.44 26 PHE B N 1
ATOM 2209 C CA . PHE B 1 26 ? -1.686 -28.703 0.201 1 90.44 26 PHE B CA 1
ATOM 2210 C C . PHE B 1 26 ? -0.182 -28.578 -0.005 1 90.44 26 PHE B C 1
ATOM 2212 O O . PHE B 1 26 ? 0.308 -28.672 -1.131 1 90.44 26 PHE B O 1
ATOM 2219 N N . ALA B 1 27 ? 0.471 -28.438 1.129 1 85.88 27 ALA B N 1
ATOM 2220 C CA . ALA B 1 27 ? 1.92 -28.266 1.037 1 85.88 27 ALA B CA 1
ATOM 2221 C C . ALA B 1 27 ? 2.582 -29.547 0.521 1 85.88 27 ALA B C 1
ATOM 2223 O O . ALA B 1 27 ? 2.18 -30.656 0.885 1 85.88 27 ALA B O 1
ATOM 2224 N N . ASN B 1 28 ? 3.5 -29.469 -0.368 1 83 28 ASN B N 1
ATOM 2225 C CA . ASN B 1 28 ? 4.344 -30.547 -0.856 1 83 28 ASN B CA 1
ATOM 2226 C C . ASN B 1 28 ? 3.604 -31.422 -1.864 1 83 28 ASN B C 1
ATOM 2228 O O . ASN B 1 28 ? 4.043 -32.531 -2.17 1 83 28 ASN B O 1
ATOM 2232 N N . ILE B 1 29 ? 2.395 -31.062 -2.201 1 86.38 29 ILE B N 1
ATOM 2233 C CA . ILE B 1 29 ? 1.751 -31.703 -3.346 1 86.38 29 ILE B CA 1
ATOM 2234 C C . ILE B 1 29 ? 2.406 -31.219 -4.641 1 86.38 29 ILE B C 1
ATOM 2236 O O . ILE B 1 29 ? 2.463 -30.016 -4.902 1 86.38 29 ILE B O 1
ATOM 2240 N N . PRO B 1 30 ? 2.945 -32.188 -5.324 1 87.69 30 PRO B N 1
ATOM 2241 C CA . PRO B 1 30 ? 3.57 -31.75 -6.582 1 87.69 30 PRO B CA 1
ATOM 2242 C C . PRO B 1 30 ? 2.611 -31 -7.492 1 87.69 30 PRO B C 1
ATOM 2244 O O . PRO B 1 30 ? 1.451 -31.391 -7.645 1 87.69 30 PRO B O 1
ATOM 2247 N N . SER B 1 31 ? 3.072 -29.922 -8.086 1 86.69 31 SER B N 1
ATOM 2248 C CA . SER B 1 31 ? 2.227 -29.078 -8.93 1 86.69 31 SER B CA 1
ATOM 2249 C C . SER B 1 31 ? 2.055 -29.688 -10.32 1 86.69 31 SER B C 1
ATOM 2251 O O . SER B 1 31 ? 3.031 -30.109 -10.938 1 86.69 31 SER B O 1
ATOM 2253 N N . LYS B 1 32 ? 0.908 -29.703 -10.766 1 89.12 32 LYS B N 1
ATOM 2254 C CA . LYS B 1 32 ? 0.571 -30.266 -12.07 1 89.12 32 LYS B CA 1
ATOM 2255 C C . LYS B 1 32 ? 0.801 -29.25 -13.188 1 89.12 32 LYS B C 1
ATOM 2257 O O . LYS B 1 32 ? 0.889 -29.625 -14.359 1 89.12 32 LYS B O 1
ATOM 2262 N N . SER B 1 33 ? 0.855 -28 -12.789 1 89.75 33 SER B N 1
ATOM 2263 C CA . SER B 1 33 ? 1.011 -26.906 -13.727 1 89.75 33 SER B CA 1
ATOM 2264 C C . SER B 1 33 ? 1.56 -25.656 -13.039 1 89.75 33 SER B C 1
ATOM 2266 O O . SER B 1 33 ? 1.687 -25.625 -11.812 1 89.75 33 SER B O 1
ATOM 2268 N N . GLN B 1 34 ? 1.885 -24.656 -13.812 1 90.12 34 GLN B N 1
ATOM 2269 C CA . GLN B 1 34 ? 2.305 -23.359 -13.266 1 90.12 34 GLN B CA 1
ATOM 2270 C C . GLN B 1 34 ? 1.175 -22.703 -12.484 1 90.12 34 GLN B C 1
ATOM 2272 O O . GLN B 1 34 ? 1.415 -22.047 -11.461 1 90.12 34 GLN B O 1
ATOM 2277 N N . GLN B 1 35 ? 0.024 -22.969 -12.953 1 89.69 35 GLN B N 1
ATOM 2278 C CA . GLN B 1 35 ? -1.141 -22.422 -12.266 1 89.69 35 GLN B CA 1
ATOM 2279 C C . GLN B 1 35 ? -1.293 -23.016 -10.875 1 89.69 35 GLN B C 1
ATOM 2281 O O . GLN B 1 35 ? -1.544 -22.297 -9.906 1 89.69 35 GLN B O 1
ATOM 2286 N N . HIS B 1 36 ? -1.079 -24.234 -10.883 1 91.81 36 HIS B N 1
ATOM 2287 C CA . HIS B 1 36 ? -1.17 -24.953 -9.609 1 91.81 36 HIS B CA 1
ATOM 2288 C C . HIS B 1 36 ? -0.078 -24.5 -8.648 1 91.81 36 HIS B C 1
ATOM 2290 O O . HIS B 1 36 ? -0.35 -24.234 -7.473 1 91.81 36 HIS B O 1
ATOM 2296 N N . PHE B 1 37 ? 1.069 -24.422 -9.148 1 94.25 37 PHE B N 1
ATOM 2297 C CA . PHE B 1 37 ? 2.205 -24.031 -8.32 1 94.25 37 PHE B CA 1
ATOM 2298 C C . PHE B 1 37 ? 2.012 -22.625 -7.762 1 94.25 37 PHE B C 1
ATOM 2300 O O . PHE B 1 37 ? 2.117 -22.422 -6.551 1 94.25 37 PHE B O 1
ATOM 2307 N N . TYR B 1 38 ? 1.678 -21.719 -8.609 1 95.62 38 TYR B N 1
ATOM 2308 C CA . TYR B 1 38 ? 1.613 -20.312 -8.18 1 95.62 38 TYR B CA 1
ATOM 2309 C C . TYR B 1 38 ? 0.343 -20.047 -7.383 1 95.62 38 TYR B C 1
ATOM 2311 O O . TYR B 1 38 ? 0.273 -19.078 -6.621 1 95.62 38 TYR B O 1
ATOM 2319 N N . SER B 1 39 ? -0.693 -20.891 -7.555 1 96.81 39 SER B N 1
ATOM 2320 C CA . SER B 1 39 ? -1.829 -20.781 -6.645 1 96.81 39 SER B CA 1
ATOM 2321 C C . SER B 1 39 ? -1.406 -21.031 -5.199 1 96.81 39 SER B C 1
ATOM 2323 O O . SER B 1 39 ? -1.838 -20.312 -4.293 1 96.81 39 SER B O 1
ATOM 2325 N N . SER B 1 40 ? -0.494 -21.984 -5.023 1 96.38 40 SER B N 1
ATOM 2326 C CA . SER B 1 40 ? 0.008 -22.266 -3.684 1 96.38 40 SER B CA 1
ATOM 2327 C C . SER B 1 40 ? 0.866 -21.125 -3.16 1 96.38 40 SER B C 1
ATOM 2329 O O . SER B 1 40 ? 0.77 -20.75 -1.988 1 96.38 40 SER B O 1
ATOM 2331 N N . VAL B 1 41 ? 1.697 -20.562 -4.012 1 96.81 41 VAL B N 1
ATOM 2332 C CA . VAL B 1 41 ? 2.592 -19.469 -3.643 1 96.81 41 VAL B CA 1
ATOM 2333 C C . VAL B 1 41 ? 1.772 -18.266 -3.207 1 96.81 41 VAL B C 1
ATOM 2335 O O . VAL B 1 41 ? 1.981 -17.719 -2.117 1 96.81 41 VAL B O 1
ATOM 2338 N N . LEU B 1 42 ? 0.829 -17.891 -4.016 1 98.06 42 LEU B N 1
ATOM 2339 C CA . LEU B 1 42 ? 0.037 -16.688 -3.775 1 98.06 42 LEU B CA 1
ATOM 2340 C C . LEU B 1 42 ? -0.904 -16.891 -2.592 1 98.06 42 LEU B C 1
ATOM 2342 O O . LEU B 1 42 ? -1.121 -15.961 -1.805 1 98.06 42 LEU B O 1
ATOM 2346 N N . PHE B 1 43 ? -1.48 -18.094 -2.457 1 98.38 43 PHE B N 1
ATOM 2347 C CA . PHE B 1 43 ? -2.336 -18.391 -1.313 1 98.38 43 PHE B CA 1
ATOM 2348 C C . PHE B 1 43 ? -1.541 -18.328 -0.014 1 98.38 43 PHE B C 1
ATOM 2350 O O . PHE B 1 43 ? -2.01 -17.781 0.984 1 98.38 43 PHE B O 1
ATOM 2357 N N . THR B 1 44 ? -0.365 -18.891 -0.037 1 97.88 44 THR B N 1
ATOM 2358 C CA . THR B 1 44 ? 0.51 -18.812 1.128 1 97.88 44 THR B CA 1
ATOM 2359 C C . THR B 1 44 ? 0.802 -17.359 1.497 1 97.88 44 THR B C 1
ATOM 2361 O O . THR B 1 44 ? 0.737 -17 2.67 1 97.88 44 THR B O 1
ATOM 2364 N N . LYS B 1 45 ? 1.096 -16.594 0.495 1 98.19 45 LYS B N 1
ATOM 2365 C CA . LYS B 1 45 ? 1.357 -15.172 0.727 1 98.19 45 LYS B CA 1
ATOM 2366 C C . LYS B 1 45 ? 0.165 -14.492 1.394 1 98.19 45 LYS B C 1
ATOM 2368 O O . LYS B 1 45 ? 0.333 -13.703 2.326 1 98.19 45 LYS B O 1
ATOM 2373 N N . MET B 1 46 ? -1.047 -14.805 0.948 1 98.62 46 MET B N 1
ATOM 2374 C CA . MET B 1 46 ? -2.252 -14.242 1.551 1 98.62 46 MET B CA 1
ATOM 2375 C C . MET B 1 46 ? -2.385 -14.672 3.006 1 98.62 46 MET B C 1
ATOM 2377 O O . MET B 1 46 ? -2.734 -13.867 3.869 1 98.62 46 MET B O 1
ATOM 2381 N N . CYS B 1 47 ? -2.098 -15.922 3.26 1 98.62 47 CYS B N 1
ATOM 2382 C CA . CYS B 1 47 ? -2.197 -16.453 4.617 1 98.62 47 CYS B CA 1
ATOM 2383 C C . CYS B 1 47 ? -1.203 -15.758 5.543 1 98.62 47 CYS B C 1
ATOM 2385 O O . CYS B 1 47 ? -1.542 -15.414 6.676 1 98.62 47 CYS B O 1
ATOM 2387 N N . VAL B 1 48 ? -0.004 -15.609 5.039 1 98.56 48 VAL B N 1
ATOM 2388 C CA . VAL B 1 48 ? 1.045 -14.977 5.828 1 98.56 48 VAL B CA 1
ATOM 2389 C C . VAL B 1 48 ? 0.635 -13.547 6.18 1 98.56 48 VAL B C 1
ATOM 2391 O O . VAL B 1 48 ? 0.703 -13.141 7.34 1 98.56 48 VAL B O 1
ATOM 2394 N N . THR B 1 49 ? 0.207 -12.789 5.223 1 98.81 49 THR B N 1
ATOM 2395 C CA . THR B 1 49 ? -0.219 -11.414 5.449 1 98.81 49 THR B CA 1
ATOM 2396 C C . THR B 1 49 ? -1.439 -11.375 6.367 1 98.81 49 THR B C 1
ATOM 2398 O O . THR B 1 49 ? -1.565 -10.477 7.199 1 98.81 49 THR B O 1
ATOM 2401 N N . ALA B 1 50 ? -2.363 -12.32 6.195 1 98.81 50 ALA B N 1
ATOM 2402 C CA . ALA B 1 50 ? -3.545 -12.375 7.051 1 98.81 50 ALA B CA 1
ATOM 2403 C C . ALA B 1 50 ? -3.156 -12.602 8.508 1 98.81 50 ALA B C 1
ATOM 2405 O O . ALA B 1 50 ? -3.752 -12.016 9.414 1 98.81 50 ALA B O 1
ATOM 2406 N N . LYS B 1 51 ? -2.227 -13.469 8.695 1 98.62 51 LYS B N 1
ATOM 2407 C CA . LYS B 1 51 ? -1.729 -13.688 10.047 1 98.62 51 LYS B CA 1
ATOM 2408 C C . LYS B 1 51 ? -1.117 -12.414 10.625 1 98.62 51 LYS B C 1
ATOM 2410 O O . LYS B 1 51 ? -1.303 -12.117 11.805 1 98.62 51 LYS B O 1
ATOM 2415 N N . THR B 1 52 ? -0.35 -11.719 9.82 1 98.81 52 THR B N 1
ATOM 2416 C CA . THR B 1 52 ? 0.179 -10.422 10.227 1 98.81 52 THR B CA 1
ATOM 2417 C C . THR B 1 52 ? -0.954 -9.469 10.594 1 98.81 52 THR B C 1
ATOM 2419 O O . THR B 1 52 ? -0.913 -8.82 11.648 1 98.81 52 THR B O 1
ATOM 2422 N N . LEU B 1 53 ? -1.938 -9.359 9.75 1 98.75 53 LEU B N 1
ATOM 2423 C CA . LEU B 1 53 ? -3.088 -8.492 10.008 1 98.75 53 LEU B CA 1
ATOM 2424 C C . LEU B 1 53 ? -3.746 -8.844 11.336 1 98.75 53 LEU B C 1
ATOM 2426 O O . LEU B 1 53 ? -4.086 -7.953 12.117 1 98.75 53 LEU B O 1
ATOM 2430 N N . LEU B 1 54 ? -3.908 -10.102 11.578 1 98.19 54 LEU B N 1
ATOM 2431 C CA . LEU B 1 54 ? -4.504 -10.555 12.828 1 98.19 54 LEU B CA 1
ATOM 2432 C C . LEU B 1 54 ? -3.695 -10.055 14.023 1 98.19 54 LEU B C 1
ATOM 2434 O O . LEU B 1 54 ? -4.266 -9.648 15.039 1 98.19 54 LEU B O 1
ATOM 2438 N N . SER B 1 55 ? -2.43 -10.062 13.898 1 97.38 55 SER B N 1
ATOM 2439 C CA . SER B 1 55 ? -1.551 -9.711 15.016 1 97.38 55 SER B CA 1
ATOM 2440 C C . SER B 1 55 ? -1.622 -8.219 15.328 1 97.38 55 SER B C 1
ATOM 2442 O O . SER B 1 55 ? -1.261 -7.793 16.422 1 97.38 55 SER B O 1
ATOM 2444 N N . VAL B 1 56 ? -2.029 -7.422 14.359 1 97.94 56 VAL B N 1
ATOM 2445 C CA . VAL B 1 56 ? -2.023 -5.98 14.594 1 97.94 56 VAL B CA 1
ATOM 2446 C C . VAL B 1 56 ? -3.375 -5.543 15.156 1 97.94 56 VAL B C 1
ATOM 2448 O O . VAL B 1 56 ? -3.549 -4.383 15.539 1 97.94 56 VAL B O 1
ATOM 2451 N N . LEU B 1 57 ? -4.352 -6.422 15.195 1 98.38 57 LEU B N 1
ATOM 2452 C CA . LEU B 1 57 ? -5.676 -6.102 15.711 1 98.38 57 LEU B CA 1
ATOM 2453 C C . LEU B 1 57 ? -5.676 -6.09 17.234 1 98.38 57 LEU B C 1
ATOM 2455 O O . LEU B 1 57 ? -5.172 -7.023 17.875 1 98.38 57 LEU B O 1
ATOM 2459 N N . PRO B 1 58 ? -6.246 -5.062 17.828 1 97.62 58 PRO B N 1
ATOM 2460 C CA . PRO B 1 58 ? -6.242 -4.98 19.297 1 97.62 58 PRO B CA 1
ATOM 2461 C C . PRO B 1 58 ? -7.102 -6.062 19.953 1 97.62 58 PRO B C 1
ATOM 2463 O O . PRO B 1 58 ? -8.188 -6.375 19.453 1 97.62 58 PRO B O 1
ATOM 2466 N N . ASP B 1 59 ? -6.645 -6.59 21.078 1 96 59 ASP B N 1
ATOM 2467 C CA . ASP B 1 59 ? -7.375 -7.602 21.844 1 96 59 ASP B CA 1
ATOM 2468 C C . ASP B 1 59 ? -8.234 -6.961 22.938 1 96 59 ASP B C 1
ATOM 2470 O O . ASP B 1 59 ? -9.125 -7.609 23.484 1 96 59 ASP B O 1
ATOM 2474 N N . ARG B 1 60 ? -7.828 -5.723 23.281 1 95.69 60 ARG B N 1
ATOM 2475 C CA . ARG B 1 60 ? -8.508 -4.973 24.328 1 95.69 60 ARG B CA 1
ATOM 2476 C C . ARG B 1 60 ? -8.75 -3.531 23.906 1 95.69 60 ARG B C 1
ATOM 2478 O O . ARG B 1 60 ? -8.102 -3.033 22.984 1 95.69 60 ARG B O 1
ATOM 2485 N N . GLU B 1 61 ? -9.633 -2.961 24.594 1 95.19 61 GLU B N 1
ATOM 2486 C CA . GLU B 1 61 ? -10.008 -1.588 24.281 1 95.19 61 GLU B CA 1
ATOM 2487 C C . GLU B 1 61 ? -8.828 -0.636 24.469 1 95.19 61 GLU B C 1
ATOM 2489 O O . GLU B 1 61 ? -8.703 0.35 23.734 1 95.19 61 GLU B O 1
ATOM 2494 N N . ASP B 1 62 ? -8 -0.866 25.406 1 96 62 ASP B N 1
ATOM 2495 C CA . ASP B 1 62 ? -6.887 0.033 25.688 1 96 62 ASP B CA 1
ATOM 2496 C C . ASP B 1 62 ? -5.648 -0.366 24.875 1 96 62 ASP B C 1
ATOM 2498 O O . ASP B 1 62 ? -4.539 0.089 25.172 1 96 62 ASP B O 1
ATOM 2502 N N . GLY B 1 63 ? -5.832 -1.179 23.922 1 96.94 63 GLY B N 1
ATOM 2503 C CA . GLY B 1 63 ? -4.738 -1.606 23.062 1 96.94 63 GLY B CA 1
ATOM 2504 C C . GLY B 1 63 ? -4.387 -0.587 21.984 1 96.94 63 GLY B C 1
ATOM 2505 O O . GLY B 1 63 ? -4.867 0.547 22.031 1 96.94 63 GLY B O 1
ATOM 2506 N N . HIS B 1 64 ? -3.484 -0.951 21.094 1 98.12 64 HIS B N 1
ATOM 2507 C CA . HIS B 1 64 ? -3.045 -0.122 19.969 1 98.12 64 HIS B CA 1
ATOM 2508 C C . HIS B 1 64 ? -4.008 -0.23 18.797 1 98.12 64 HIS B C 1
ATOM 2510 O O . HIS B 1 64 ? -4.105 -1.286 18.172 1 98.12 64 HIS B O 1
ATOM 2516 N N . TRP B 1 65 ? -4.754 0.845 18.562 1 98.25 65 TRP B N 1
ATOM 2517 C CA . TRP B 1 65 ? -5.738 0.879 17.484 1 98.25 65 TRP B CA 1
ATOM 2518 C C . TRP B 1 65 ? -5.172 1.589 16.25 1 98.25 65 TRP B C 1
ATOM 2520 O O . TRP B 1 65 ? -4.766 2.75 16.328 1 98.25 65 TRP B O 1
ATOM 2530 N N . ASP B 1 66 ? -5.148 0.903 15.203 1 98.31 66 ASP B N 1
ATOM 2531 C CA . ASP B 1 66 ? -4.594 1.434 13.961 1 98.31 66 ASP B CA 1
ATOM 2532 C C . ASP B 1 66 ? -5.32 0.864 12.742 1 98.31 66 ASP B C 1
ATOM 2534 O O . ASP B 1 66 ? -4.754 0.064 12 1 98.31 66 ASP B O 1
ATOM 2538 N N . TYR B 1 67 ? -6.512 1.36 12.484 1 98 67 TYR B N 1
ATOM 2539 C CA . TYR B 1 67 ? -7.324 0.851 11.391 1 98 67 TYR B CA 1
ATOM 2540 C C . TYR B 1 67 ? -6.656 1.111 10.047 1 98 67 TYR B C 1
ATOM 2542 O O . TYR B 1 67 ? -6.871 0.371 9.086 1 98 67 TYR B O 1
ATOM 2550 N N . ALA B 1 68 ? -5.867 2.191 9.961 1 98.31 68 ALA B N 1
ATOM 2551 C CA . ALA B 1 68 ? -5.23 2.557 8.695 1 98.31 68 ALA B CA 1
ATOM 2552 C C . ALA B 1 68 ? -4.234 1.488 8.258 1 98.31 68 ALA B C 1
ATOM 2554 O O . ALA B 1 68 ? -4.199 1.108 7.082 1 98.31 68 ALA B O 1
ATOM 2555 N N . SER B 1 69 ? -3.412 1.021 9.188 1 98.69 69 SER B N 1
ATOM 2556 C CA . SER B 1 69 ? -2.492 -0.067 8.875 1 98.69 69 SER B CA 1
ATOM 2557 C C . SER B 1 69 ? -3.244 -1.352 8.547 1 98.69 69 SER B C 1
ATOM 2559 O O . SER B 1 69 ? -2.848 -2.098 7.648 1 98.69 69 SER B O 1
ATOM 2561 N N . ALA B 1 70 ? -4.328 -1.62 9.289 1 98.62 70 ALA B N 1
ATOM 2562 C CA . ALA B 1 70 ? -5.16 -2.777 8.977 1 98.62 70 ALA B CA 1
ATOM 2563 C C . ALA B 1 70 ? -5.723 -2.68 7.559 1 98.62 70 ALA B C 1
ATOM 2565 O O . ALA B 1 70 ? -5.758 -3.674 6.828 1 98.62 70 ALA B O 1
ATOM 2566 N N . ALA B 1 71 ? -6.145 -1.485 7.211 1 98.56 71 ALA B N 1
ATOM 2567 C CA . ALA B 1 71 ? -6.668 -1.241 5.871 1 98.56 71 ALA B CA 1
ATOM 2568 C C . ALA B 1 71 ? -5.594 -1.483 4.812 1 98.56 71 ALA B C 1
ATOM 2570 O O . ALA B 1 71 ? -5.871 -2.072 3.764 1 98.56 71 ALA B O 1
ATOM 2571 N N . SER B 1 72 ? -4.402 -1.034 5.07 1 98.62 72 SER B N 1
ATOM 2572 C CA . SER B 1 72 ? -3.293 -1.225 4.141 1 98.62 72 SER B CA 1
ATOM 2573 C C . SER B 1 72 ? -3 -2.707 3.928 1 98.62 72 SER B C 1
ATOM 2575 O O . SER B 1 72 ? -2.846 -3.156 2.791 1 98.62 72 SER B O 1
ATOM 2577 N N . LEU B 1 73 ? -2.941 -3.461 4.984 1 98.75 73 LEU B N 1
ATOM 2578 C CA . LEU B 1 73 ? -2.672 -4.891 4.887 1 98.75 73 LEU B CA 1
ATOM 2579 C C . LEU B 1 73 ? -3.826 -5.617 4.199 1 98.75 73 LEU B C 1
ATOM 2581 O O . LEU B 1 73 ? -3.607 -6.574 3.455 1 98.75 73 LEU B O 1
ATOM 2585 N N . THR B 1 74 ? -5.031 -5.164 4.473 1 98.62 74 THR B N 1
ATOM 2586 C CA . THR B 1 74 ? -6.188 -5.715 3.777 1 98.62 74 THR B CA 1
ATOM 2587 C C . THR B 1 74 ? -6.086 -5.469 2.275 1 98.62 74 THR B C 1
ATOM 2589 O O . THR B 1 74 ? -6.363 -6.363 1.473 1 98.62 74 THR B O 1
ATOM 2592 N N . ARG B 1 75 ? -5.719 -4.293 1.936 1 98.31 75 ARG B N 1
ATOM 2593 C CA . ARG B 1 75 ? -5.508 -3.988 0.524 1 98.31 75 ARG B CA 1
ATOM 2594 C C . ARG B 1 75 ? -4.492 -4.941 -0.096 1 98.31 75 ARG B C 1
ATOM 2596 O O . ARG B 1 75 ? -4.68 -5.406 -1.222 1 98.31 75 ARG B O 1
ATOM 2603 N N . ASN B 1 76 ? -3.387 -5.207 0.653 1 98.5 76 ASN B N 1
ATOM 2604 C CA . ASN B 1 76 ? -2.381 -6.148 0.175 1 98.5 76 ASN B CA 1
ATOM 2605 C C . ASN B 1 76 ? -2.992 -7.512 -0.138 1 98.5 76 ASN B C 1
ATOM 2607 O O . ASN B 1 76 ? -2.693 -8.109 -1.174 1 98.5 76 ASN B O 1
ATOM 2611 N N . ILE B 1 77 ? -3.828 -7.969 0.748 1 98.5 77 ILE B N 1
ATOM 2612 C CA . ILE B 1 77 ? -4.438 -9.289 0.619 1 98.5 77 ILE B CA 1
ATOM 2613 C C . ILE B 1 77 ? -5.383 -9.305 -0.581 1 98.5 77 ILE B C 1
ATOM 2615 O O . ILE B 1 77 ? -5.367 -10.242 -1.377 1 98.5 77 ILE B O 1
ATOM 2619 N N . ILE B 1 78 ? -6.16 -8.297 -0.728 1 97.88 78 ILE B N 1
ATOM 2620 C CA . ILE B 1 78 ? -7.129 -8.219 -1.814 1 97.88 78 ILE B CA 1
ATOM 2621 C C . ILE B 1 78 ? -6.398 -8.172 -3.154 1 97.88 78 ILE B C 1
ATOM 2623 O O . ILE B 1 78 ? -6.762 -8.891 -4.09 1 97.88 78 ILE B O 1
ATOM 2627 N N . GLU B 1 79 ? -5.355 -7.391 -3.215 1 97.56 79 GLU B N 1
ATOM 2628 C CA . GLU B 1 79 ? -4.59 -7.316 -4.457 1 97.56 79 GLU B CA 1
ATOM 2629 C C . GLU B 1 79 ? -3.893 -8.641 -4.758 1 97.56 79 GLU B C 1
ATOM 2631 O O . GLU B 1 79 ? -3.791 -9.047 -5.918 1 97.56 79 GLU B O 1
ATOM 2636 N N . CYS B 1 80 ? -3.412 -9.242 -3.748 1 98.38 80 CYS B N 1
ATOM 2637 C CA . CYS B 1 80 ? -2.832 -10.57 -3.934 1 98.38 80 CYS B CA 1
ATOM 2638 C C . CYS B 1 80 ? -3.865 -11.547 -4.492 1 98.38 80 CYS B C 1
ATOM 2640 O O . CYS B 1 80 ? -3.562 -12.328 -5.395 1 98.38 80 CYS B O 1
ATOM 2642 N N . TYR B 1 81 ? -5.07 -11.508 -3.947 1 98.12 81 TYR B N 1
ATOM 2643 C CA . TYR B 1 81 ? -6.125 -12.383 -4.449 1 98.12 81 TYR B CA 1
ATOM 2644 C C . TYR B 1 81 ? -6.426 -12.086 -5.914 1 98.12 81 TYR B C 1
ATOM 2646 O O . TYR B 1 81 ? -6.707 -13 -6.691 1 98.12 81 TYR B O 1
ATOM 2654 N N . LEU B 1 82 ? -6.441 -10.836 -6.301 1 97.44 82 LEU B N 1
ATOM 2655 C CA . LEU B 1 82 ? -6.707 -10.484 -7.691 1 97.44 82 LEU B CA 1
ATOM 2656 C C . LEU B 1 82 ? -5.672 -11.117 -8.617 1 97.44 82 LEU B C 1
ATOM 2658 O O . LEU B 1 82 ? -6.016 -11.625 -9.688 1 97.44 82 LEU B O 1
ATOM 2662 N N . ILE B 1 83 ? -4.395 -11.109 -8.195 1 97.81 83 ILE B N 1
ATOM 2663 C CA . ILE B 1 83 ? -3.342 -11.758 -8.969 1 97.81 83 ILE B CA 1
ATOM 2664 C C . ILE B 1 83 ? -3.566 -13.266 -8.984 1 97.81 83 ILE B C 1
ATOM 2666 O O . ILE B 1 83 ? -3.414 -13.906 -10.023 1 97.81 83 ILE B O 1
ATOM 2670 N N . PHE B 1 84 ? -3.945 -13.773 -7.828 1 98.12 84 PHE B N 1
ATOM 2671 C CA . PHE B 1 84 ? -4.277 -15.188 -7.684 1 98.12 84 PHE B CA 1
ATOM 2672 C C . PHE B 1 84 ? -5.383 -15.586 -8.656 1 98.12 84 PHE B C 1
ATOM 2674 O O . PHE B 1 84 ? -5.242 -16.562 -9.398 1 98.12 84 PHE B O 1
ATOM 2681 N N . TYR B 1 85 ? -6.449 -14.836 -8.68 1 97.75 85 TYR B N 1
ATOM 2682 C CA . TYR B 1 85 ? -7.559 -15.109 -9.586 1 97.75 85 TYR B CA 1
ATOM 2683 C C . TYR B 1 85 ? -7.113 -15.008 -11.039 1 97.75 85 TYR B C 1
ATOM 2685 O O . TYR B 1 85 ? -7.414 -15.891 -11.852 1 97.75 85 TYR B O 1
ATOM 2693 N N . TYR B 1 86 ? -6.352 -14.023 -11.359 1 97.44 86 TYR B N 1
ATOM 2694 C CA . TYR B 1 86 ? -5.895 -13.711 -12.703 1 97.44 86 TYR B CA 1
ATOM 2695 C C . TYR B 1 86 ? -5.027 -14.836 -13.266 1 97.44 86 TYR B C 1
ATOM 2697 O O . TYR B 1 86 ? -5.215 -15.258 -14.406 1 97.44 86 TYR B O 1
ATOM 2705 N N . LEU B 1 87 ? -4.152 -15.383 -12.461 1 96.88 87 LEU B N 1
ATOM 2706 C CA . LEU B 1 87 ? -3.158 -16.328 -12.953 1 96.88 87 LEU B CA 1
ATOM 2707 C C . LEU B 1 87 ? -3.652 -17.766 -12.797 1 96.88 87 LEU B C 1
ATOM 2709 O O . LEU B 1 87 ? -3.273 -18.656 -13.57 1 96.88 87 LEU B O 1
ATOM 2713 N N . CYS B 1 88 ? -4.551 -17.984 -11.82 1 96.75 88 CYS B N 1
ATOM 2714 C CA . CYS B 1 88 ? -4.703 -19.375 -11.422 1 96.75 88 CYS B CA 1
ATOM 2715 C C . CYS B 1 88 ? -6.156 -19.828 -11.539 1 96.75 88 CYS B C 1
ATOM 2717 O O . CYS B 1 88 ? -6.445 -21.016 -11.586 1 96.75 88 CYS B O 1
ATOM 2719 N N . ILE B 1 89 ? -7.059 -18.906 -11.477 1 96.69 89 ILE B N 1
ATOM 2720 C CA . ILE B 1 89 ? -8.453 -19.297 -11.32 1 96.69 89 ILE B CA 1
ATOM 2721 C C . ILE B 1 89 ? -9.227 -18.984 -12.602 1 96.69 89 ILE B C 1
ATOM 2723 O O . ILE B 1 89 ? -10.078 -19.766 -13.023 1 96.69 89 ILE B O 1
ATOM 2727 N N . ASP B 1 90 ? -8.93 -17.812 -13.242 1 95.88 90 ASP B N 1
ATOM 2728 C CA . ASP B 1 90 ? -9.672 -17.328 -14.398 1 95.88 90 ASP B CA 1
ATOM 2729 C C . ASP B 1 90 ? -9.711 -18.375 -15.508 1 95.88 90 ASP B C 1
ATOM 2731 O O . ASP B 1 90 ? -8.68 -18.953 -15.859 1 95.88 90 ASP B O 1
ATOM 2735 N N . LYS B 1 91 ? -10.852 -18.688 -15.992 1 94.44 91 LYS B N 1
ATOM 2736 C CA . LYS B 1 91 ? -11.016 -19.656 -17.078 1 94.44 91 LYS B CA 1
ATOM 2737 C C . LYS B 1 91 ? -10.805 -19 -18.438 1 94.44 91 LYS B C 1
ATOM 2739 O O . LYS B 1 91 ? -11.719 -18.359 -18.969 1 94.44 91 LYS B O 1
ATOM 2744 N N . ILE B 1 92 ? -9.664 -19.219 -18.953 1 95.38 92 ILE B N 1
ATOM 2745 C CA . ILE B 1 92 ? -9.297 -18.625 -20.234 1 95.38 92 ILE B CA 1
ATOM 2746 C C . ILE B 1 92 ? -8.586 -19.672 -21.094 1 95.38 92 ILE B C 1
ATOM 2748 O O . ILE B 1 92 ? -8.281 -20.766 -20.625 1 95.38 92 ILE B O 1
ATOM 2752 N N . SER B 1 93 ? -8.336 -19.391 -22.359 1 96.38 93 SER B N 1
ATOM 2753 C CA . SER B 1 93 ? -7.668 -20.312 -23.281 1 96.38 93 SER B CA 1
ATOM 2754 C C . SER B 1 93 ? -6.195 -20.484 -22.922 1 96.38 93 SER B C 1
ATOM 2756 O O . SER B 1 93 ? -5.602 -19.609 -22.281 1 96.38 93 SER B O 1
ATOM 2758 N N . LYS B 1 94 ? -5.613 -21.562 -23.328 1 95.25 94 LYS B N 1
ATOM 2759 C CA . LYS B 1 94 ? -4.195 -21.828 -23.109 1 95.25 94 LYS B CA 1
ATOM 2760 C C . LYS B 1 94 ? -3.332 -20.734 -23.734 1 95.25 94 LYS B C 1
ATOM 2762 O O . LYS B 1 94 ? -2.324 -20.312 -23.156 1 95.25 94 LYS B O 1
ATOM 2767 N N . SER B 1 95 ? -3.73 -20.297 -24.844 1 97.12 95 SER B N 1
ATOM 2768 C CA . SER B 1 95 ? -2.971 -19.25 -25.531 1 97.12 95 SER B CA 1
ATOM 2769 C C . SER B 1 95 ? -3.002 -17.953 -24.766 1 97.12 95 SER B C 1
ATOM 2771 O O . SER B 1 95 ? -1.979 -17.266 -24.625 1 97.12 95 SER B O 1
ATOM 2773 N N . GLU B 1 96 ? -4.164 -17.562 -24.234 1 97.44 96 GLU B N 1
ATOM 2774 C CA . GLU B 1 96 ? -4.266 -16.344 -23.422 1 97.44 96 GLU B CA 1
ATOM 2775 C C . GLU B 1 96 ? -3.467 -16.484 -22.141 1 97.44 96 GLU B C 1
ATOM 2777 O O . GLU B 1 96 ? -2.797 -15.531 -21.719 1 97.44 96 GLU B O 1
ATOM 2782 N N . TRP B 1 97 ? -3.553 -17.609 -21.547 1 97 97 TRP B N 1
ATOM 2783 C CA . TRP B 1 97 ? -2.795 -17.797 -20.312 1 97 97 TRP B CA 1
ATOM 2784 C C . TRP B 1 97 ? -1.298 -17.656 -20.578 1 97 97 TRP B C 1
ATOM 2786 O O . TRP B 1 97 ? -0.586 -17.016 -19.797 1 97 97 TRP B O 1
ATOM 2796 N N . GLY B 1 98 ? -0.879 -18.344 -21.672 1 97.19 98 GLY B N 1
ATOM 2797 C CA . GLY B 1 98 ? 0.521 -18.188 -22.031 1 97.19 98 GLY B CA 1
ATOM 2798 C C . GLY B 1 98 ? 0.935 -16.75 -22.234 1 97.19 98 GLY B C 1
ATOM 2799 O O . GLY B 1 98 ? 2.033 -16.344 -21.844 1 97.19 98 GLY B O 1
ATOM 2800 N N . CYS B 1 99 ? 0.1 -15.977 -22.828 1 98.25 99 CYS B N 1
ATOM 2801 C CA . CYS B 1 99 ? 0.35 -14.555 -23.031 1 98.25 99 CYS B CA 1
ATOM 2802 C C . CYS B 1 99 ? 0.446 -13.82 -21.703 1 98.25 99 CYS B C 1
ATOM 2804 O O . CYS B 1 99 ? 1.398 -13.07 -21.469 1 98.25 99 CYS B O 1
ATOM 2806 N N . ARG B 1 100 ? -0.539 -14.086 -20.781 1 97.44 100 ARG B N 1
ATOM 2807 C CA . ARG B 1 100 ? -0.53 -13.484 -19.453 1 97.44 100 ARG B CA 1
ATOM 2808 C C . ARG B 1 100 ? 0.769 -13.797 -18.719 1 97.44 100 ARG B C 1
ATOM 2810 O O . ARG B 1 100 ? 1.393 -12.906 -18.141 1 97.44 100 ARG B O 1
ATOM 2817 N N . TRP B 1 101 ? 1.147 -15 -18.844 1 97.31 101 TRP B N 1
ATOM 2818 C CA . TRP B 1 101 ? 2.316 -15.492 -18.109 1 97.31 101 TRP B CA 1
ATOM 2819 C C . TRP B 1 101 ? 3.59 -14.828 -18.625 1 97.31 101 TRP B C 1
ATOM 2821 O O . TRP B 1 101 ? 4.43 -14.398 -17.828 1 97.31 101 TRP B O 1
ATOM 2831 N N . ASN B 1 102 ? 3.686 -14.742 -19.891 1 98.19 102 ASN B N 1
ATOM 2832 C CA . ASN B 1 102 ? 4.879 -14.141 -20.469 1 98.19 102 ASN B CA 1
ATOM 2833 C C . ASN B 1 102 ? 4.953 -12.641 -20.188 1 98.19 102 ASN B C 1
ATOM 2835 O O . ASN B 1 102 ? 6.035 -12.102 -19.969 1 98.19 102 ASN B O 1
ATOM 2839 N N . ILE B 1 103 ? 3.855 -11.977 -20.188 1 98.06 103 ILE B N 1
ATOM 2840 C CA . ILE B 1 103 ? 3.814 -10.555 -19.859 1 98.06 103 ILE B CA 1
ATOM 2841 C C . ILE B 1 103 ? 4.18 -10.352 -18.391 1 98.06 103 ILE B C 1
ATOM 2843 O O . ILE B 1 103 ? 4.941 -9.438 -18.047 1 98.06 103 ILE B O 1
ATOM 2847 N N . PHE B 1 104 ? 3.658 -11.234 -17.625 1 97.56 104 PHE B N 1
ATOM 2848 C CA . PHE B 1 104 ? 3.943 -11.203 -16.188 1 97.56 104 PHE B CA 1
ATOM 2849 C C . PHE B 1 104 ? 5.438 -11.375 -15.93 1 97.56 104 PHE B C 1
ATOM 2851 O O . PHE B 1 104 ? 6.02 -10.641 -15.125 1 97.56 104 PHE B O 1
ATOM 2858 N N . ASN B 1 105 ? 6.055 -12.258 -16.609 1 97.56 105 ASN B N 1
ATOM 2859 C CA . ASN B 1 105 ? 7.484 -12.508 -16.484 1 97.56 105 ASN B CA 1
ATOM 2860 C C . ASN B 1 105 ? 8.312 -11.359 -17.062 1 97.56 105 ASN B C 1
ATOM 2862 O O . ASN B 1 105 ? 9.367 -11.023 -16.531 1 97.56 105 ASN B O 1
ATOM 2866 N N . LEU B 1 106 ? 7.824 -10.875 -18.141 1 98.25 106 LEU B N 1
ATOM 2867 C CA . LEU B 1 106 ? 8.508 -9.742 -18.734 1 98.25 106 LEU B CA 1
ATOM 2868 C C . LEU B 1 106 ? 8.562 -8.562 -17.781 1 98.25 106 LEU B C 1
ATOM 2870 O O . LEU B 1 106 ? 9.609 -7.934 -17.609 1 98.25 106 LEU B O 1
ATOM 2874 N N . HIS B 1 107 ? 7.469 -8.305 -17.156 1 97.44 107 HIS B N 1
ATOM 2875 C CA . HIS B 1 107 ? 7.418 -7.246 -16.156 1 97.44 107 HIS B CA 1
ATOM 2876 C C . HIS B 1 107 ? 8.43 -7.492 -15.039 1 97.44 107 HIS B C 1
ATOM 2878 O O . HIS B 1 107 ? 9.125 -6.566 -14.617 1 97.44 107 HIS B O 1
ATOM 2884 N N . ASP B 1 108 ? 8.5 -8.688 -14.57 1 96.69 108 ASP B N 1
ATOM 2885 C CA . ASP B 1 108 ? 9.43 -9.031 -13.492 1 96.69 108 ASP B CA 1
ATOM 2886 C C . ASP B 1 108 ? 10.875 -8.742 -13.898 1 96.69 108 ASP B C 1
ATOM 2888 O O . ASP B 1 108 ? 11.617 -8.109 -13.141 1 96.69 108 ASP B O 1
ATOM 2892 N N . CYS B 1 109 ? 11.234 -9.219 -15.062 1 97.25 109 CYS B N 1
ATOM 2893 C CA . CYS B 1 109 ? 12.602 -9.055 -15.531 1 97.25 109 CYS B CA 1
ATOM 2894 C C . CYS B 1 109 ? 12.953 -7.578 -15.688 1 97.25 109 CYS B C 1
ATOM 2896 O O . CYS B 1 109 ? 14.008 -7.133 -15.227 1 97.25 109 CYS B O 1
ATOM 2898 N N . LYS B 1 110 ? 12.078 -6.887 -16.234 1 96.25 110 LYS B N 1
ATOM 2899 C CA . LYS B 1 110 ? 12.352 -5.469 -16.453 1 96.25 110 LYS B CA 1
ATOM 2900 C C . LYS B 1 110 ? 12.383 -4.703 -15.141 1 96.25 110 LYS B C 1
ATOM 2902 O O . LYS B 1 110 ? 13.18 -3.783 -14.969 1 96.25 110 LYS B O 1
ATOM 2907 N N . ALA B 1 111 ? 11.492 -5.051 -14.258 1 94.19 111 ALA B N 1
ATOM 2908 C CA . ALA B 1 111 ? 11.477 -4.418 -12.945 1 94.19 111 ALA B CA 1
ATOM 2909 C C . ALA B 1 111 ? 12.781 -4.684 -12.195 1 94.19 111 ALA B C 1
ATOM 2911 O O . ALA B 1 111 ? 13.32 -3.787 -11.547 1 94.19 111 ALA B O 1
ATOM 2912 N N . ARG B 1 112 ? 13.289 -5.859 -12.266 1 94.44 112 ARG B N 1
ATOM 2913 C CA . ARG B 1 112 ? 14.531 -6.219 -11.586 1 94.44 112 ARG B CA 1
ATOM 2914 C C . ARG B 1 112 ? 15.727 -5.504 -12.211 1 94.44 112 ARG B C 1
ATOM 2916 O O . ARG B 1 112 ? 16.625 -5.035 -11.5 1 94.44 112 ARG B O 1
ATOM 2923 N N . ILE B 1 113 ? 15.734 -5.477 -13.547 1 95.44 113 ILE B N 1
ATOM 2924 C CA . ILE B 1 113 ? 16.781 -4.738 -14.227 1 95.44 113 ILE B CA 1
ATOM 2925 C C . ILE B 1 113 ? 16.797 -3.285 -13.766 1 95.44 113 ILE B C 1
ATOM 2927 O O . ILE B 1 113 ? 17.844 -2.75 -13.383 1 95.44 113 ILE B O 1
ATOM 2931 N N . SER B 1 114 ? 15.625 -2.668 -13.789 1 93.19 114 SER B N 1
ATOM 2932 C CA . SER B 1 114 ? 15.484 -1.278 -13.359 1 93.19 114 SER B CA 1
ATOM 2933 C C . SER B 1 114 ? 15.961 -1.089 -11.922 1 93.19 114 SER B C 1
ATOM 2935 O O . SER B 1 114 ? 16.703 -0.153 -11.633 1 93.19 114 SER B O 1
ATOM 2937 N N . LEU B 1 115 ? 15.555 -1.95 -11.031 1 90.94 115 LEU B N 1
ATOM 2938 C CA . LEU B 1 115 ? 15.914 -1.891 -9.617 1 90.94 115 LEU B CA 1
ATOM 2939 C C . LEU B 1 115 ? 17.422 -1.991 -9.438 1 90.94 115 LEU B C 1
ATOM 2941 O O . LEU B 1 115 ? 18.031 -1.201 -8.703 1 90.94 115 LEU B O 1
ATOM 2945 N N . TYR B 1 116 ? 18 -2.914 -10.109 1 92.56 116 TYR B N 1
ATOM 2946 C CA . TYR B 1 116 ? 19.438 -3.137 -10 1 92.56 116 TYR B CA 1
ATOM 2947 C C . TYR B 1 116 ? 20.203 -1.938 -10.523 1 92.56 116 TYR B C 1
ATOM 2949 O O . TYR B 1 116 ? 21.172 -1.489 -9.898 1 92.56 116 TYR B O 1
ATOM 2957 N N . GLU B 1 117 ? 19.781 -1.478 -11.664 1 93.19 117 GLU B N 1
ATOM 2958 C CA . GLU B 1 117 ? 20.438 -0.308 -12.242 1 93.19 117 GLU B CA 1
ATOM 2959 C C . GLU B 1 117 ? 20.375 0.883 -11.289 1 93.19 117 GLU B C 1
ATOM 2961 O O . GLU B 1 117 ? 21.375 1.574 -11.086 1 93.19 117 GLU B O 1
ATOM 2966 N N . LYS B 1 118 ? 19.266 1.147 -10.711 1 91.5 118 LYS B N 1
ATOM 2967 C CA . LYS B 1 118 ? 19.062 2.275 -9.812 1 91.5 118 LYS B CA 1
ATOM 2968 C C . LYS B 1 118 ? 19.906 2.129 -8.547 1 91.5 118 LYS B C 1
ATOM 2970 O O . LYS B 1 118 ? 20.359 3.123 -7.977 1 91.5 118 LYS B O 1
ATOM 2975 N N . LEU B 1 119 ? 20.125 0.879 -8.133 1 87.94 119 LEU B N 1
ATOM 2976 C CA . LEU B 1 119 ? 20.875 0.621 -6.918 1 87.94 119 LEU B CA 1
ATOM 2977 C C . LEU B 1 119 ? 22.375 0.462 -7.223 1 87.94 119 LEU B C 1
ATOM 2979 O O . LEU B 1 119 ? 23.172 0.215 -6.316 1 87.94 119 LEU B O 1
ATOM 2983 N N . GLY B 1 120 ? 22.734 0.486 -8.469 1 89.38 120 GLY B N 1
ATOM 2984 C CA . GLY B 1 120 ? 24.125 0.343 -8.867 1 89.38 120 GLY B CA 1
ATOM 2985 C C . GLY B 1 120 ? 24.609 -1.094 -8.836 1 89.38 120 GLY B C 1
ATOM 2986 O O . GLY B 1 120 ? 25.812 -1.348 -8.688 1 89.38 120 GLY B O 1
ATOM 2987 N N . ILE B 1 121 ? 23.672 -2.029 -8.875 1 88.38 121 ILE B N 1
ATOM 2988 C CA . ILE B 1 121 ? 24.016 -3.447 -8.906 1 88.38 121 ILE B CA 1
ATOM 2989 C C . ILE B 1 121 ? 24.172 -3.916 -10.352 1 88.38 121 ILE B C 1
ATOM 2991 O O . ILE B 1 121 ? 23.234 -3.797 -11.148 1 88.38 121 ILE B O 1
ATOM 2995 N N . LYS B 1 122 ? 25.266 -4.426 -10.727 1 88.25 122 LYS B N 1
ATOM 2996 C CA . LYS B 1 122 ? 25.531 -4.805 -12.109 1 88.25 122 LYS B CA 1
ATOM 2997 C C . LYS B 1 122 ? 25.375 -6.312 -12.305 1 88.25 122 LYS B C 1
ATOM 2999 O O . LYS B 1 122 ? 25.031 -6.773 -13.391 1 88.25 122 LYS B O 1
ATOM 3004 N N . ASN B 1 123 ? 25.5 -7.004 -11.273 1 87.88 123 ASN B N 1
ATOM 3005 C CA . ASN B 1 123 ? 25.5 -8.461 -11.383 1 87.88 123 ASN B CA 1
ATOM 3006 C C . ASN B 1 123 ? 24.094 -9 -11.672 1 87.88 123 ASN B C 1
ATOM 3008 O O . ASN B 1 123 ? 23.125 -8.617 -11.008 1 87.88 123 ASN B O 1
ATOM 3012 N N . GLY B 1 124 ? 24 -9.891 -12.695 1 89.19 124 GLY B N 1
ATOM 3013 C CA . GLY B 1 124 ? 22.781 -10.602 -12.992 1 89.19 124 GLY B CA 1
ATOM 3014 C C . GLY B 1 124 ? 21.922 -9.906 -14.031 1 89.19 124 GLY B C 1
ATOM 3015 O O . GLY B 1 124 ? 20.984 -10.5 -14.57 1 89.19 124 GLY B O 1
ATOM 3016 N N . ILE B 1 125 ? 22.219 -8.688 -14.359 1 94.75 125 ILE B N 1
ATOM 3017 C CA . ILE B 1 125 ? 21.406 -7.914 -15.289 1 94.75 125 ILE B CA 1
ATOM 3018 C C . ILE B 1 125 ? 21.406 -8.578 -16.656 1 94.75 125 ILE B C 1
ATOM 3020 O O . ILE B 1 125 ? 20.375 -8.641 -17.328 1 94.75 125 ILE B O 1
ATOM 3024 N N . ASP B 1 126 ? 22.531 -9.047 -17.078 1 95.5 126 ASP B N 1
ATOM 3025 C CA . ASP B 1 126 ? 22.672 -9.68 -18.375 1 95.5 126 ASP B CA 1
ATOM 3026 C C . ASP B 1 126 ? 21.75 -10.883 -18.5 1 95.5 126 ASP B C 1
ATOM 3028 O O . ASP B 1 126 ? 21.172 -11.125 -19.562 1 95.5 126 ASP B O 1
ATOM 3032 N N . LYS B 1 127 ? 21.656 -11.641 -17.453 1 96.19 127 LYS B N 1
ATOM 3033 C CA . LYS B 1 127 ? 20.781 -12.805 -17.453 1 96.19 127 LYS B CA 1
ATOM 3034 C C . LYS B 1 127 ? 19.312 -12.383 -17.641 1 96.19 127 LYS B C 1
ATOM 3036 O O . LYS B 1 127 ? 18.562 -13.031 -18.375 1 96.19 127 LYS B O 1
ATOM 3041 N N . PHE B 1 128 ? 18.953 -11.32 -16.938 1 96.88 128 PHE B N 1
ATOM 3042 C CA . PHE B 1 128 ? 17.594 -10.805 -17.078 1 96.88 128 PHE B CA 1
ATOM 3043 C C . PHE B 1 128 ? 17.375 -10.289 -18.5 1 96.88 128 PHE B C 1
ATOM 3045 O O . PHE B 1 128 ? 16.297 -10.469 -19.062 1 96.88 128 PHE B O 1
ATOM 3052 N N . GLN B 1 129 ? 18.359 -9.695 -19.031 1 97 129 GLN B N 1
ATOM 3053 C CA . GLN B 1 129 ? 18.234 -9.156 -20.391 1 97 129 GLN B CA 1
ATOM 3054 C C . GLN B 1 129 ? 18.047 -10.273 -21.406 1 97 129 GLN B C 1
ATOM 3056 O O . GLN B 1 129 ? 17.281 -10.133 -22.359 1 97 129 GLN B O 1
ATOM 3061 N N . GLU B 1 130 ? 18.734 -11.305 -21.234 1 97.81 130 GLU B N 1
ATOM 3062 C CA . GLU B 1 130 ? 18.562 -12.461 -22.094 1 97.81 130 GLU B CA 1
ATOM 3063 C C . GLU B 1 130 ? 17.156 -13.031 -21.984 1 97.81 130 GLU B C 1
ATOM 3065 O O . GLU B 1 130 ? 16.547 -13.398 -23 1 97.81 130 GLU B O 1
ATOM 3070 N N . THR B 1 131 ? 16.703 -13.133 -20.766 1 97.81 131 THR B N 1
ATOM 3071 C CA . THR B 1 131 ? 15.352 -13.633 -20.547 1 97.81 131 THR B CA 1
ATOM 3072 C C . THR B 1 131 ? 14.32 -12.719 -21.203 1 97.81 131 THR B C 1
ATOM 3074 O O . THR B 1 131 ? 13.312 -13.195 -21.734 1 97.81 131 THR B O 1
ATOM 3077 N N . VAL B 1 132 ? 14.578 -11.406 -21.141 1 98.19 132 VAL B N 1
ATOM 3078 C CA . VAL B 1 132 ? 13.688 -10.43 -21.766 1 98.19 132 VAL B CA 1
ATOM 3079 C C . VAL B 1 132 ? 13.562 -10.734 -23.266 1 98.19 132 VAL B C 1
ATOM 3081 O O . VAL B 1 132 ? 12.461 -10.766 -23.812 1 98.19 132 VAL B O 1
ATOM 3084 N N . LYS B 1 133 ? 14.648 -11.023 -23.906 1 98.12 133 LYS B N 1
ATOM 3085 C CA . LYS B 1 133 ? 14.641 -11.328 -25.344 1 98.12 133 LYS B CA 1
ATOM 3086 C C . LYS B 1 133 ? 13.852 -12.602 -25.625 1 98.12 133 LYS B C 1
ATOM 3088 O O . LYS B 1 133 ? 13.086 -12.656 -26.594 1 98.12 133 LYS B O 1
ATOM 3093 N N . ASP B 1 134 ? 14.109 -13.484 -24.812 1 98.5 134 ASP B N 1
ATOM 3094 C CA . ASP B 1 134 ? 13.391 -14.742 -24.953 1 98.5 134 ASP B CA 1
ATOM 3095 C C . ASP B 1 134 ? 11.883 -14.539 -24.797 1 98.5 134 ASP B C 1
ATOM 3097 O O . ASP B 1 134 ? 11.094 -15.078 -25.562 1 98.5 134 ASP B O 1
ATOM 3101 N N . LEU B 1 135 ? 11.484 -13.797 -23.781 1 98.56 135 LEU B N 1
ATOM 3102 C CA . LEU B 1 135 ? 10.078 -13.531 -23.5 1 98.56 135 LEU B CA 1
ATOM 3103 C C . LEU B 1 135 ? 9.438 -12.75 -24.641 1 98.56 135 LEU B C 1
ATOM 3105 O O . LEU B 1 135 ? 8.297 -13.039 -25.031 1 98.56 135 LEU B O 1
ATOM 3109 N N . GLU B 1 136 ? 10.172 -11.812 -25.156 1 98.31 136 GLU B N 1
ATOM 3110 C CA . GLU B 1 136 ? 9.664 -11.055 -26.297 1 98.31 136 GLU B CA 1
ATOM 3111 C C . GLU B 1 136 ? 9.453 -11.953 -27.5 1 98.31 136 GLU B C 1
ATOM 3113 O O . GLU B 1 136 ? 8.461 -11.82 -28.219 1 98.31 136 GLU B O 1
ATOM 3118 N N . ASN B 1 137 ? 10.352 -12.859 -27.734 1 98.31 137 ASN B N 1
ATOM 3119 C CA . ASN B 1 137 ? 10.219 -13.82 -28.812 1 98.31 137 ASN B CA 1
ATOM 3120 C C . ASN B 1 137 ? 9 -14.711 -28.641 1 98.31 137 ASN B C 1
ATOM 3122 O O . ASN B 1 137 ? 8.273 -14.984 -29.594 1 98.31 137 ASN B O 1
ATOM 3126 N N . ARG B 1 138 ? 8.781 -15.148 -27.438 1 98.31 138 ARG B N 1
ATOM 3127 C CA . ARG B 1 138 ? 7.621 -15.984 -27.141 1 98.31 138 ARG B CA 1
ATOM 3128 C C . ARG B 1 138 ? 6.32 -15.219 -27.375 1 98.31 138 ARG B C 1
ATOM 3130 O O . ARG B 1 138 ? 5.359 -15.773 -27.906 1 98.31 138 ARG B O 1
ATOM 3137 N N . LEU B 1 139 ? 6.309 -13.969 -26.922 1 98.38 139 LEU B N 1
ATOM 3138 C CA . LEU B 1 139 ? 5.121 -13.141 -27.109 1 98.38 139 LEU B CA 1
ATOM 3139 C C . LEU B 1 139 ? 4.844 -12.906 -28.594 1 98.38 139 LEU B C 1
ATOM 3141 O O . LEU B 1 139 ? 3.691 -12.969 -29.031 1 98.38 139 LEU B O 1
ATOM 3145 N N . ASN B 1 140 ? 5.895 -12.836 -29.359 1 97.62 140 ASN B N 1
ATOM 3146 C CA . ASN B 1 140 ? 5.746 -12.57 -30.781 1 97.62 140 ASN B CA 1
ATOM 3147 C C . ASN B 1 140 ? 5.32 -13.82 -31.547 1 97.62 140 ASN B C 1
ATOM 3149 O O . ASN B 1 140 ? 4.977 -13.742 -32.719 1 97.62 140 ASN B O 1
ATOM 3153 N N . LYS B 1 141 ? 5.262 -14.914 -30.875 1 97.94 141 LYS B N 1
ATOM 3154 C CA . LYS B 1 141 ? 4.801 -16.156 -31.484 1 97.94 141 LYS B CA 1
ATOM 3155 C C . LYS B 1 141 ? 3.469 -16.594 -30.891 1 97.94 141 LYS B C 1
ATOM 3157 O O . LYS B 1 141 ? 2.914 -17.625 -31.297 1 97.94 141 LYS B O 1
ATOM 3162 N N . ASN B 1 142 ? 2.975 -15.898 -29.938 1 98.19 142 ASN B N 1
ATOM 3163 C CA . ASN B 1 142 ? 1.732 -16.234 -29.25 1 98.19 142 A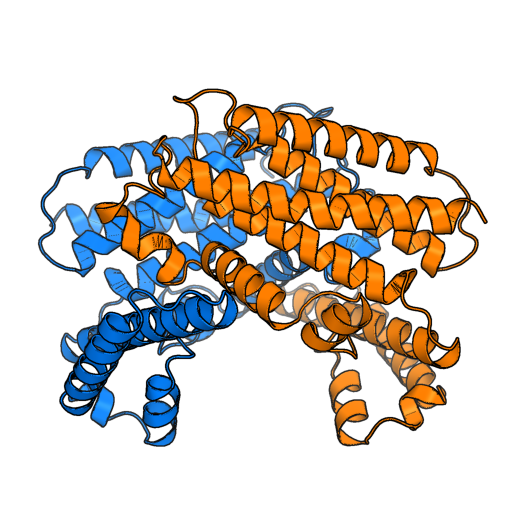SN B CA 1
ATOM 3164 C C . ASN B 1 142 ? 0.516 -15.688 -30 1 98.19 142 ASN B C 1
ATOM 3166 O O . ASN B 1 142 ? 0.391 -14.484 -30.203 1 98.19 142 ASN B O 1
ATOM 3170 N N . LYS B 1 143 ? -0.37 -16.531 -30.391 1 97.88 143 LYS B N 1
ATOM 3171 C CA . LYS B 1 143 ? -1.525 -16.172 -31.203 1 97.88 143 LYS B CA 1
ATOM 3172 C C . LYS B 1 143 ? -2.41 -15.148 -30.5 1 97.88 143 LYS B C 1
ATOM 3174 O O . LYS B 1 143 ? -2.922 -14.227 -31.141 1 97.88 143 LYS B O 1
ATOM 3179 N N . TYR B 1 144 ? -2.625 -15.289 -29.234 1 98.12 144 TYR B N 1
ATOM 3180 C CA . TYR B 1 144 ? -3.459 -14.359 -28.484 1 98.12 144 TYR B CA 1
ATOM 3181 C C . TYR B 1 144 ? -2.828 -12.969 -28.453 1 98.12 144 TYR B C 1
ATOM 3183 O O . TYR B 1 144 ? -3.508 -11.969 -28.672 1 98.12 144 TYR B O 1
ATOM 3191 N N . PHE B 1 145 ? -1.551 -12.914 -28.188 1 98.25 145 PHE B N 1
ATOM 3192 C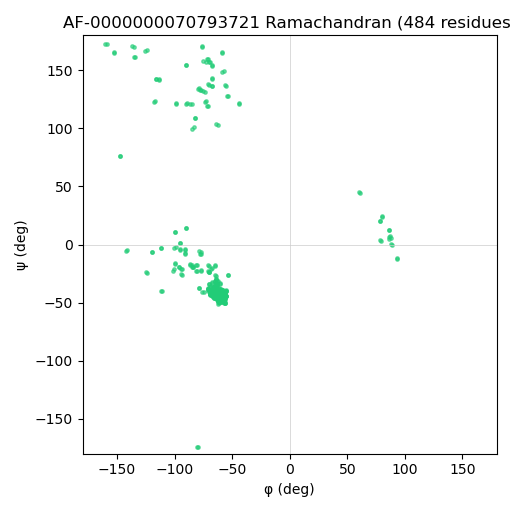 CA . PHE B 1 145 ? -0.833 -11.648 -28.125 1 98.25 145 PHE B CA 1
ATOM 3193 C C . PHE B 1 145 ? -0.928 -10.906 -29.469 1 98.25 145 PHE B C 1
ATOM 3195 O O . PHE B 1 145 ? -1.186 -9.703 -29.5 1 98.25 145 PHE B O 1
ATOM 3202 N N . LEU B 1 146 ? -0.734 -11.695 -30.469 1 97.88 146 LEU B N 1
ATOM 3203 C CA . LEU B 1 146 ? -0.729 -11.117 -31.812 1 97.88 146 LEU B CA 1
ATOM 3204 C C . LEU B 1 146 ? -2.121 -10.625 -32.188 1 97.88 146 LEU B C 1
ATOM 3206 O O . LEU B 1 146 ? -2.271 -9.844 -33.125 1 97.88 146 LEU B O 1
ATOM 3210 N N . SER B 1 147 ? -3.113 -11.117 -31.547 1 97.75 147 SER B N 1
ATOM 3211 C CA . SER B 1 147 ? -4.48 -10.695 -31.828 1 97.75 147 SER B CA 1
ATOM 3212 C C . SER B 1 147 ? -4.805 -9.375 -31.141 1 97.75 147 SER B C 1
ATOM 3214 O O . SER B 1 147 ? -5.812 -8.734 -31.438 1 97.75 147 SER B O 1
ATOM 3216 N N . LEU B 1 148 ? -4.027 -8.953 -30.125 1 97.12 148 LEU B N 1
ATOM 3217 C CA . LEU B 1 148 ? -4.238 -7.691 -29.422 1 97.12 148 LEU B CA 1
ATOM 3218 C C . LEU B 1 148 ? -3.949 -6.508 -30.344 1 97.12 148 LEU B C 1
ATOM 3220 O O . LEU B 1 148 ? -3.139 -6.617 -31.266 1 97.12 148 LEU B O 1
ATOM 3224 N N . PRO B 1 149 ? -4.586 -5.383 -30.016 1 97.06 149 PRO B N 1
ATOM 3225 C CA . PRO B 1 149 ? -4.23 -4.172 -30.766 1 97.06 149 PRO B CA 1
ATOM 3226 C C . PRO B 1 149 ? -2.748 -3.826 -30.656 1 97.06 149 PRO B C 1
ATOM 3228 O O . PRO B 1 149 ? -2.145 -4.008 -29.594 1 97.06 149 PRO B O 1
ATOM 3231 N N . ASP B 1 150 ? -2.211 -3.221 -31.719 1 97.06 150 ASP B N 1
ATOM 3232 C CA . ASP B 1 150 ? -0.791 -2.898 -31.812 1 97.06 150 ASP B CA 1
ATOM 3233 C C . ASP B 1 150 ? -0.344 -2.025 -30.641 1 97.06 150 ASP B C 1
ATOM 3235 O O . ASP B 1 150 ? 0.744 -2.219 -30.094 1 97.06 150 ASP B O 1
ATOM 3239 N N . LYS B 1 151 ? -1.168 -1.1 -30.344 1 96.5 151 LYS B N 1
ATOM 3240 C CA . LYS B 1 151 ? -0.836 -0.188 -29.25 1 96.5 151 LYS B CA 1
ATOM 3241 C C . LYS B 1 151 ? -0.658 -0.944 -27.938 1 96.5 151 LYS B C 1
ATOM 3243 O O . LYS B 1 151 ? 0.256 -0.651 -27.172 1 96.5 151 LYS B O 1
ATOM 3248 N N . GLN B 1 152 ? -1.47 -1.888 -27.672 1 96.69 152 GLN B N 1
ATOM 3249 C CA . GLN B 1 152 ? -1.388 -2.691 -26.453 1 96.69 152 GLN B CA 1
ATOM 3250 C C . GLN B 1 152 ? -0.153 -3.588 -26.469 1 96.69 152 GLN B C 1
ATOM 3252 O O . GLN B 1 152 ? 0.517 -3.748 -25.453 1 96.69 152 GLN B O 1
ATOM 3257 N N . GLN B 1 153 ? 0.072 -4.168 -27.641 1 97.69 153 GLN B N 1
ATOM 3258 C CA . GLN B 1 153 ? 1.265 -4.996 -27.75 1 97.69 153 GLN B CA 1
ATOM 3259 C C . GLN B 1 153 ? 2.521 -4.215 -27.391 1 97.69 153 GLN B C 1
ATOM 3261 O O . GLN B 1 153 ? 3.338 -4.68 -26.594 1 97.69 153 GLN B O 1
ATOM 3266 N N . LYS B 1 154 ? 2.625 -3.059 -27.906 1 97.19 154 LYS B N 1
ATOM 3267 C CA . LYS B 1 154 ? 3.791 -2.219 -27.656 1 97.19 154 LYS B CA 1
ATOM 3268 C C . LYS B 1 154 ? 3.879 -1.849 -26.172 1 97.19 154 LYS B C 1
ATOM 3270 O O . LYS B 1 154 ? 4.969 -1.834 -25.594 1 97.19 154 LYS B O 1
ATOM 3275 N N . GLU B 1 155 ? 2.779 -1.559 -25.578 1 96.75 155 GLU B N 1
ATOM 3276 C CA . GLU B 1 155 ? 2.732 -1.201 -24.172 1 96.75 155 GLU B CA 1
ATOM 3277 C C . GLU B 1 155 ? 3.201 -2.357 -23.281 1 96.75 155 GLU B C 1
ATOM 3279 O O . GLU B 1 155 ? 3.975 -2.158 -22.344 1 96.75 155 GLU B O 1
ATOM 3284 N N . PHE B 1 156 ? 2.734 -3.5 -23.562 1 97.62 156 PHE B N 1
ATOM 3285 C CA . PHE B 1 156 ? 3.1 -4.66 -22.766 1 97.62 156 PHE B CA 1
ATOM 3286 C C . PHE B 1 156 ? 4.57 -5.008 -22.953 1 97.62 156 PHE B C 1
ATOM 3288 O O . PHE B 1 156 ? 5.227 -5.469 -22.016 1 97.62 156 PHE B O 1
ATOM 3295 N N . LEU B 1 157 ? 5.082 -4.766 -24.125 1 97.69 157 LEU B N 1
ATOM 3296 C CA . LEU B 1 157 ? 6.48 -5.078 -24.391 1 97.69 157 LEU B CA 1
ATOM 3297 C C . LEU B 1 157 ? 7.406 -4.125 -23.656 1 97.69 157 LEU B C 1
ATOM 3299 O O . LEU B 1 157 ? 8.586 -4.426 -23.453 1 97.69 157 LEU B O 1
ATOM 3303 N N . LYS B 1 158 ? 6.898 -3.002 -23.219 1 96.38 158 LYS B N 1
ATOM 3304 C CA . LYS B 1 158 ? 7.688 -2.088 -22.391 1 96.38 158 LYS B CA 1
ATOM 3305 C C . LYS B 1 158 ? 7.938 -2.674 -21 1 96.38 158 LYS B C 1
ATOM 3307 O O . LYS B 1 158 ? 8.844 -2.238 -20.297 1 96.38 158 LYS B O 1
ATOM 3312 N N . GLY B 1 159 ? 7.105 -3.57 -20.578 1 96 159 GLY B N 1
ATOM 3313 C CA . GLY B 1 159 ? 7.305 -4.293 -19.328 1 96 159 GLY B CA 1
ATOM 3314 C C . GLY B 1 159 ? 6.895 -3.494 -18.109 1 96 159 GLY B C 1
ATOM 3315 O O . GLY B 1 159 ? 7.344 -3.777 -17 1 96 159 GLY B O 1
ATOM 3316 N N . LYS B 1 160 ? 5.996 -2.531 -18.297 1 92.62 160 LYS B N 1
ATOM 3317 C CA . LYS B 1 160 ? 5.617 -1.663 -17.172 1 92.62 160 LYS B CA 1
ATOM 3318 C C . LYS B 1 160 ? 4.344 -2.162 -16.5 1 92.62 160 LYS B C 1
ATOM 3320 O O . LYS B 1 160 ? 4.086 -1.838 -15.336 1 92.62 160 LYS B O 1
ATOM 3325 N N . LYS B 1 161 ? 3.584 -2.959 -17.172 1 93.5 161 LYS B N 1
ATOM 3326 C CA . LYS B 1 161 ? 2.326 -3.479 -16.641 1 93.5 161 LYS B CA 1
ATOM 3327 C C . LYS B 1 161 ? 2.371 -4.996 -16.516 1 93.5 161 LYS B C 1
ATOM 3329 O O . LYS B 1 161 ? 2.543 -5.703 -17.5 1 93.5 161 LYS B O 1
ATOM 3334 N N . PRO B 1 162 ? 2.139 -5.445 -15.336 1 95.56 162 PRO B N 1
ATOM 3335 C CA . PRO B 1 162 ? 2.186 -6.902 -15.172 1 95.56 162 PRO B CA 1
ATOM 3336 C C . PRO B 1 162 ? 0.893 -7.586 -15.609 1 95.56 162 PRO B C 1
ATOM 3338 O O . PRO B 1 162 ? 0.895 -8.781 -15.914 1 95.56 162 PRO B O 1
ATOM 3341 N N . LEU B 1 163 ? -0.222 -6.914 -15.648 1 96.44 163 LEU B N 1
ATOM 3342 C CA . LEU B 1 163 ? -1.518 -7.508 -15.961 1 96.44 163 LEU B CA 1
ATOM 3343 C C . LEU B 1 163 ? -2.061 -6.965 -17.281 1 96.44 163 LEU B C 1
ATOM 3345 O O . LEU B 1 163 ? -1.957 -5.766 -17.547 1 96.44 163 LEU B O 1
ATOM 3349 N N . MET B 1 164 ? -2.693 -7.828 -18.031 1 95.94 164 MET B N 1
ATOM 3350 C CA . MET B 1 164 ? -3.287 -7.434 -19.312 1 95.94 164 MET B CA 1
ATOM 3351 C C . MET B 1 164 ? -4.699 -6.898 -19.109 1 95.94 164 MET B C 1
ATOM 3353 O O . MET B 1 164 ? -5.262 -6.27 -20 1 95.94 164 MET B O 1
ATOM 3357 N N . VAL B 1 165 ? -5.227 -7.227 -17.969 1 94.19 165 VAL B N 1
ATOM 3358 C CA . VAL B 1 165 ? -6.605 -6.863 -17.672 1 94.19 165 VAL B CA 1
ATOM 3359 C C . VAL B 1 165 ? -6.641 -5.887 -16.484 1 94.19 165 VAL B C 1
ATOM 3361 O O . VAL B 1 165 ? -5.832 -5.992 -15.57 1 94.19 165 VAL B O 1
ATOM 3364 N N . SER B 1 166 ? -7.551 -4.938 -16.562 1 93.94 166 SER B N 1
ATOM 3365 C CA . SER B 1 166 ? -7.668 -3.959 -15.492 1 93.94 166 SER B CA 1
ATOM 3366 C C . SER B 1 166 ? -8.266 -4.59 -14.242 1 93.94 166 SER B C 1
ATOM 3368 O O . SER B 1 166 ? -8.914 -5.637 -14.312 1 93.94 166 SER B O 1
ATOM 3370 N N . GLN B 1 167 ? -8.016 -3.914 -13.125 1 93.56 167 GLN B N 1
ATOM 3371 C CA . GLN B 1 167 ? -8.617 -4.328 -11.867 1 93.56 167 GLN B CA 1
ATOM 3372 C C . GLN B 1 167 ? -10.141 -4.383 -11.977 1 93.56 167 GLN B C 1
ATOM 3374 O O . GLN B 1 167 ? -10.766 -5.328 -11.492 1 93.56 167 GLN B O 1
ATOM 3379 N N . ASP B 1 168 ? -10.734 -3.414 -12.641 1 92.81 168 ASP B N 1
ATOM 3380 C CA . ASP B 1 168 ? -12.18 -3.357 -12.844 1 92.81 168 ASP B CA 1
ATOM 3381 C C . ASP B 1 168 ? -12.68 -4.582 -13.609 1 92.81 168 ASP B C 1
ATOM 3383 O O . ASP B 1 168 ? -13.688 -5.188 -13.234 1 92.81 168 ASP B O 1
ATOM 3387 N N . ASP B 1 169 ? -11.969 -4.91 -14.602 1 93.81 169 ASP B N 1
ATOM 3388 C CA . ASP B 1 169 ? -12.375 -6.051 -15.422 1 93.81 169 ASP B CA 1
ATOM 3389 C C . ASP B 1 169 ? -12.281 -7.352 -14.633 1 93.81 169 ASP B C 1
ATOM 3391 O O . ASP B 1 169 ? -13.141 -8.234 -14.766 1 93.81 169 ASP B O 1
ATOM 3395 N N . LEU B 1 170 ? -11.281 -7.477 -13.836 1 94.81 170 LEU B N 1
ATOM 3396 C CA . LEU B 1 170 ? -11.117 -8.672 -13.023 1 94.81 170 LEU B CA 1
ATOM 3397 C C . LEU B 1 170 ? -12.258 -8.805 -12.016 1 94.81 170 LEU B C 1
ATOM 3399 O O . LEU B 1 170 ? -12.797 -9.891 -11.82 1 94.81 170 LEU B O 1
ATOM 3403 N N . VAL B 1 171 ? -12.562 -7.723 -11.398 1 94.94 171 VAL B N 1
ATOM 3404 C CA . VAL B 1 171 ? -13.617 -7.684 -10.391 1 94.94 171 VAL B CA 1
ATOM 3405 C C . VAL B 1 171 ? -14.945 -8.117 -11.016 1 94.94 171 VAL B C 1
ATOM 3407 O O . VAL B 1 171 ? -15.695 -8.891 -10.414 1 94.94 171 VAL B O 1
ATOM 3410 N N . VAL B 1 172 ? -15.227 -7.641 -12.211 1 94.88 172 VAL B N 1
ATOM 3411 C CA . VAL B 1 172 ? -16.438 -8.008 -12.922 1 94.88 172 VAL B CA 1
ATOM 3412 C C . VAL B 1 172 ? -16.406 -9.492 -13.258 1 94.88 172 VAL B C 1
ATOM 3414 O O . VAL B 1 172 ? -17.422 -10.195 -13.109 1 94.88 172 VAL B O 1
ATOM 3417 N N . LYS B 1 173 ? -15.297 -9.977 -13.703 1 93.94 173 LYS B N 1
ATOM 3418 C CA . LYS B 1 173 ? -15.148 -11.391 -14.031 1 93.94 173 LYS B CA 1
ATOM 3419 C C . LYS B 1 173 ? -15.391 -12.273 -12.812 1 93.94 173 LYS B C 1
ATOM 3421 O O . LYS B 1 173 ? -15.898 -13.391 -12.938 1 93.94 173 LYS B O 1
ATOM 3426 N N . MET B 1 174 ? -15.023 -11.773 -11.695 1 94.5 174 MET B N 1
ATOM 3427 C CA . MET B 1 174 ? -15.172 -12.516 -10.445 1 94.5 174 MET B CA 1
ATOM 3428 C C . MET B 1 174 ? -16.625 -12.477 -9.969 1 94.5 174 MET B C 1
ATOM 3430 O O . MET B 1 174 ? -16.969 -13.141 -8.992 1 94.5 174 MET B O 1
ATOM 3434 N N . GLY B 1 175 ? -17.484 -11.656 -10.633 1 93.62 175 GLY B N 1
ATOM 3435 C CA . GLY B 1 175 ? -18.875 -11.555 -10.273 1 93.62 175 GLY B CA 1
ATOM 3436 C C . GLY B 1 175 ? -19.141 -10.539 -9.18 1 93.62 175 GLY B C 1
ATOM 3437 O O . GLY B 1 175 ? -20.203 -10.555 -8.539 1 93.62 175 GLY B O 1
ATOM 3438 N N . LEU B 1 176 ? -18.141 -9.727 -8.906 1 93.88 176 LEU B N 1
ATOM 3439 C CA . LEU B 1 176 ? -18.312 -8.695 -7.891 1 93.88 176 LEU B CA 1
ATOM 3440 C C . LEU B 1 176 ? -18.828 -7.402 -8.508 1 93.88 176 LEU B C 1
ATOM 3442 O O . LEU B 1 176 ? -18.672 -7.184 -9.711 1 93.88 176 LEU B O 1
ATOM 3446 N N . ASN B 1 177 ? -19.484 -6.633 -7.672 1 93.44 177 ASN B N 1
ATOM 3447 C CA . ASN B 1 177 ? -19.938 -5.32 -8.109 1 93.44 177 ASN B CA 1
ATOM 3448 C C . ASN B 1 177 ? -18.781 -4.332 -8.234 1 93.44 177 ASN B C 1
ATOM 3450 O O . ASN B 1 177 ? -18.109 -4.043 -7.254 1 93.44 177 ASN B O 1
ATOM 3454 N N . LYS B 1 178 ? -18.703 -3.83 -9.398 1 93.94 178 LYS B N 1
ATOM 3455 C CA . LYS B 1 178 ? -17.578 -2.961 -9.727 1 93.94 178 LYS B CA 1
ATOM 3456 C C . LYS B 1 178 ? -17.578 -1.699 -8.867 1 93.94 178 LYS B C 1
ATOM 3458 O O . LYS B 1 178 ? -16.547 -1.3 -8.336 1 93.94 178 LYS B O 1
ATOM 3463 N N . ASN B 1 179 ? -18.672 -1.04 -8.648 1 91.31 179 ASN B N 1
ATOM 3464 C CA . ASN B 1 179 ? -18.766 0.213 -7.906 1 91.31 179 ASN B CA 1
ATOM 3465 C C . ASN B 1 179 ? -18.469 0.009 -6.426 1 91.31 179 ASN B C 1
ATOM 3467 O O . ASN B 1 179 ? -17.75 0.802 -5.816 1 91.31 179 ASN B O 1
ATOM 3471 N N . THR B 1 180 ? -18.969 -1.015 -5.949 1 91.31 180 THR B N 1
ATOM 3472 C CA . THR B 1 180 ? -18.703 -1.327 -4.547 1 91.31 180 THR B CA 1
ATOM 3473 C C . THR B 1 180 ? -17.219 -1.596 -4.312 1 91.31 180 THR B C 1
ATOM 3475 O O . THR B 1 180 ? -16.641 -1.096 -3.35 1 91.31 180 THR B O 1
ATOM 3478 N N . PHE B 1 181 ? -16.656 -2.312 -5.223 1 94.5 181 PHE B N 1
ATOM 3479 C CA . PHE B 1 181 ? -15.242 -2.617 -5.094 1 94.5 181 PHE B CA 1
ATOM 3480 C C . PHE B 1 181 ? -14.406 -1.349 -5.203 1 94.5 181 PHE B C 1
ATOM 3482 O O . PHE B 1 181 ? -13.469 -1.147 -4.43 1 94.5 181 PHE B O 1
ATOM 3489 N N . ARG B 1 182 ? -14.781 -0.531 -6.121 1 93.94 182 ARG B N 1
ATOM 3490 C CA . ARG B 1 182 ? -14.039 0.714 -6.305 1 93.94 182 ARG B CA 1
ATOM 3491 C C . ARG B 1 182 ? -14.086 1.57 -5.043 1 93.94 182 ARG B C 1
ATOM 3493 O O . ARG B 1 182 ? -13.086 2.184 -4.664 1 93.94 182 ARG B O 1
ATOM 3500 N N . GLY B 1 183 ? -15.242 1.659 -4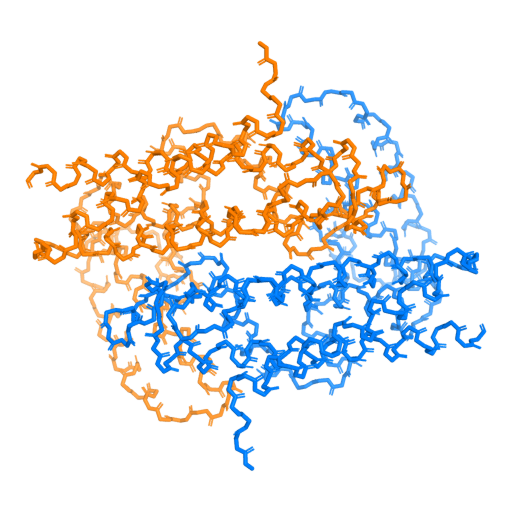.469 1 91.31 183 GLY B N 1
ATOM 3501 C CA . GLY B 1 183 ? -15.367 2.402 -3.223 1 91.31 183 GLY B CA 1
ATOM 3502 C C . GLY B 1 183 ? -14.492 1.852 -2.111 1 91.31 183 GLY B C 1
ATOM 3503 O O . GLY B 1 183 ? -13.789 2.605 -1.439 1 91.31 183 GLY B O 1
ATOM 3504 N N . LEU B 1 184 ? -14.508 0.581 -1.979 1 91.62 184 LEU B N 1
ATOM 3505 C CA . LEU B 1 184 ? -13.68 -0.09 -0.987 1 91.62 184 LEU B CA 1
ATOM 3506 C C . LEU B 1 184 ? -12.195 0.159 -1.261 1 91.62 184 LEU B C 1
ATOM 3508 O O . LEU B 1 184 ? -11.445 0.52 -0.353 1 91.62 184 LEU B O 1
ATOM 3512 N N . TYR B 1 185 ? -11.883 0.007 -2.488 1 94.5 185 TYR B N 1
ATOM 3513 C CA . TYR B 1 185 ? -10.484 0.132 -2.871 1 94.5 185 TYR B CA 1
ATOM 3514 C C . TYR B 1 185 ? -9.984 1.56 -2.67 1 94.5 185 TYR B C 1
ATOM 3516 O O . TYR B 1 185 ? -8.852 1.774 -2.236 1 94.5 185 TYR B O 1
ATOM 3524 N N . GLU B 1 186 ? -10.789 2.482 -2.979 1 93.31 186 GLU B N 1
ATOM 3525 C CA . GLU B 1 186 ? -10.438 3.881 -2.762 1 93.31 186 GLU B CA 1
ATOM 3526 C C . GLU B 1 186 ? -10.203 4.168 -1.282 1 93.31 186 GLU B C 1
ATOM 3528 O O . GLU B 1 186 ? -9.266 4.891 -0.927 1 93.31 186 GLU B O 1
ATOM 3533 N N . PHE B 1 187 ? -11.07 3.654 -0.466 1 94.31 187 PHE B N 1
ATOM 3534 C CA . PHE B 1 187 ? -10.914 3.811 0.976 1 94.31 187 PHE B CA 1
ATOM 3535 C C . PHE B 1 187 ? -9.609 3.186 1.451 1 94.31 187 PHE B C 1
ATOM 3537 O O . PHE B 1 187 ? -8.82 3.832 2.15 1 94.31 187 PHE B O 1
ATOM 3544 N N . LEU B 1 188 ? -9.336 1.971 1.022 1 96.81 188 LEU B N 1
ATOM 3545 C CA . LEU B 1 188 ? -8.125 1.265 1.432 1 96.81 188 LEU B CA 1
ATOM 3546 C C . LEU B 1 188 ? -6.883 1.972 0.908 1 96.81 188 LEU B C 1
ATOM 3548 O O . LEU B 1 188 ? -5.914 2.162 1.647 1 96.81 188 LEU B O 1
ATOM 3552 N N . SER B 1 189 ? -6.918 2.385 -0.346 1 95.56 189 SER B N 1
ATOM 3553 C CA . SER B 1 189 ? -5.785 3.041 -0.99 1 95.56 189 SER B CA 1
ATOM 3554 C C . SER B 1 189 ? -5.469 4.375 -0.323 1 95.56 189 SER B C 1
ATOM 3556 O O . SER B 1 189 ? -4.305 4.758 -0.207 1 95.56 189 SER B O 1
ATOM 3558 N N . SER B 1 190 ? -6.496 5.082 0.107 1 95.38 190 SER B N 1
ATOM 3559 C CA . SER B 1 190 ? -6.289 6.367 0.767 1 95.38 190 SER B CA 1
ATOM 3560 C C . SER B 1 190 ? -5.543 6.195 2.086 1 95.38 190 SER B C 1
ATOM 3562 O O . SER B 1 190 ? -4.758 7.062 2.477 1 95.38 190 SER B O 1
ATOM 3564 N N . GLN B 1 191 ? -5.824 5.113 2.756 1 96.31 191 GLN B N 1
ATOM 3565 C CA . GLN B 1 191 ? -5.113 4.848 4.004 1 96.31 191 GLN B CA 1
ATOM 3566 C C . GLN B 1 191 ? -3.645 4.52 3.742 1 96.31 191 GLN B C 1
ATOM 3568 O O . GLN B 1 191 ? -2.76 4.992 4.457 1 96.31 191 GLN B O 1
ATOM 3573 N N . ALA B 1 192 ? -3.357 3.748 2.701 1 95.44 192 ALA B N 1
ATOM 3574 C CA . ALA B 1 192 ? -2.006 3.307 2.361 1 95.44 192 ALA B CA 1
ATOM 3575 C C . ALA B 1 192 ? -1.137 4.484 1.927 1 95.44 192 ALA B C 1
ATOM 3577 O O . ALA B 1 192 ? 0.035 4.566 2.301 1 95.44 192 ALA B O 1
ATOM 3578 N N . HIS B 1 193 ? -1.679 5.387 1.201 1 94.19 193 HIS B N 1
ATOM 3579 C CA . HIS B 1 193 ? -0.91 6.484 0.622 1 94.19 193 HIS B CA 1
ATOM 3580 C C . HIS B 1 193 ? -0.977 7.727 1.5 1 94.19 193 HIS B C 1
ATOM 3582 O O . HIS B 1 193 ? -0.351 8.742 1.191 1 94.19 193 HIS B O 1
ATOM 3588 N N . SER B 1 194 ? -1.695 7.773 2.535 1 94.62 194 SER B N 1
ATOM 3589 C CA . SER B 1 194 ? -1.872 8.898 3.447 1 94.62 194 SER B CA 1
ATOM 3590 C C . SER B 1 194 ? -2.457 10.109 2.727 1 94.62 194 SER B C 1
ATOM 3592 O O . SER B 1 194 ? -1.968 11.227 2.883 1 94.62 194 SER B O 1
ATOM 3594 N N . PHE B 1 195 ? -3.438 9.875 1.935 1 94.56 195 PHE B N 1
ATOM 3595 C CA . PHE B 1 195 ? -4.191 10.961 1.32 1 94.56 195 PHE B CA 1
ATOM 3596 C C . PHE B 1 195 ? -5.141 11.602 2.328 1 94.56 195 PHE B C 1
ATOM 3598 O O . PHE B 1 195 ? -5.312 11.094 3.436 1 94.56 195 PHE B O 1
ATOM 3605 N N . PRO B 1 196 ? -5.746 12.719 1.999 1 94 196 PRO B N 1
ATOM 3606 C CA . PRO B 1 196 ? -6.504 13.508 2.977 1 94 196 PRO B CA 1
ATOM 3607 C C . PRO B 1 196 ? -7.586 12.695 3.678 1 94 196 PRO B C 1
ATOM 3609 O O . PRO B 1 196 ? -7.742 12.789 4.898 1 94 196 PRO B O 1
ATOM 3612 N N . LEU B 1 197 ? -8.219 11.906 2.963 1 92 197 LEU B N 1
ATOM 3613 C CA . LEU B 1 197 ? -9.281 11.078 3.521 1 92 197 LEU B CA 1
ATOM 3614 C C . LEU B 1 197 ? -8.773 10.281 4.723 1 92 197 LEU B C 1
ATOM 3616 O O . LEU B 1 197 ? -9.547 9.953 5.625 1 92 197 LEU B O 1
ATOM 3620 N N . SER B 1 198 ? -7.551 10.008 4.801 1 94.69 198 SER B N 1
ATOM 3621 C CA . SER B 1 198 ? -6.992 9.094 5.793 1 94.69 198 SER B CA 1
ATOM 3622 C C . SER B 1 198 ? -6.727 9.805 7.113 1 94.69 198 SER B C 1
ATOM 3624 O O . SER B 1 198 ? -6.59 9.156 8.156 1 94.69 198 SER B O 1
ATOM 3626 N N . PHE B 1 199 ? -6.637 11.148 7.098 1 95.56 199 PHE B N 1
ATOM 3627 C CA . PHE B 1 199 ? -6.199 11.727 8.367 1 95.56 199 PHE B CA 1
ATOM 3628 C C . PHE B 1 199 ? -6.945 13.023 8.656 1 95.56 199 PHE B C 1
ATOM 3630 O O . PHE B 1 199 ? -6.879 13.539 9.773 1 95.56 199 PHE B O 1
ATOM 3637 N N . TYR B 1 200 ? -7.77 13.547 7.801 1 94.31 200 TYR B N 1
ATOM 3638 C CA . TYR B 1 200 ? -8.445 14.828 7.965 1 94.31 200 TYR B CA 1
ATOM 3639 C C . TYR B 1 200 ? -9.406 14.789 9.148 1 94.31 200 TYR B C 1
ATOM 3641 O O . TYR B 1 200 ? -9.711 15.828 9.742 1 94.31 200 TYR B O 1
ATOM 3649 N N . LYS B 1 201 ? -9.875 13.68 9.461 1 92.62 201 LYS B N 1
ATOM 3650 C CA . LYS B 1 201 ? -10.906 13.586 10.484 1 92.62 201 LYS B CA 1
ATOM 3651 C C . LYS B 1 201 ? -10.32 13.164 11.828 1 92.62 201 LYS B C 1
ATOM 3653 O O . LYS B 1 201 ? -11.055 12.836 12.758 1 92.62 201 LYS B O 1
ATOM 3658 N N . MET B 1 202 ? -9.031 13.172 11.898 1 94.44 202 MET B N 1
ATOM 3659 C CA . MET B 1 202 ? -8.383 12.742 13.133 1 94.44 202 MET B CA 1
ATOM 3660 C C . MET B 1 202 ? -8.844 13.586 14.32 1 94.44 202 MET B C 1
ATOM 3662 O O . MET B 1 202 ? -9.172 13.055 15.383 1 94.44 202 MET B O 1
ATOM 3666 N N . LYS B 1 203 ? -8.891 14.852 14.133 1 90.31 203 LYS B N 1
ATOM 3667 C CA . LYS B 1 203 ? -9.312 15.742 15.211 1 90.31 203 LYS B CA 1
ATOM 3668 C C . LYS B 1 203 ? -10.797 15.578 15.516 1 90.31 203 LYS B C 1
ATOM 3670 O O . LYS B 1 203 ? -11.188 15.5 16.688 1 90.31 203 LYS B O 1
ATOM 3675 N N . ASP B 1 204 ? -11.594 15.438 14.531 1 90.5 204 ASP B N 1
ATOM 3676 C CA . ASP B 1 204 ? -13.047 15.461 14.664 1 90.5 204 ASP B CA 1
ATOM 3677 C C . ASP B 1 204 ? -13.562 14.164 15.281 1 90.5 204 ASP B C 1
ATOM 3679 O O . ASP B 1 204 ? -14.43 14.18 16.156 1 90.5 204 ASP B O 1
ATOM 3683 N N . ASP B 1 205 ? -12.961 13.078 14.844 1 91.88 205 ASP B N 1
ATOM 3684 C CA . ASP B 1 205 ? -13.586 11.836 15.281 1 91.88 205 ASP B CA 1
ATOM 3685 C C . ASP B 1 205 ? -12.609 10.992 16.109 1 91.88 205 ASP B C 1
ATOM 3687 O O . ASP B 1 205 ? -12.977 9.945 16.625 1 91.88 205 ASP B O 1
ATOM 3691 N N . GLY B 1 206 ? -11.391 11.398 16.203 1 91.5 206 GLY B N 1
ATOM 3692 C CA . GLY B 1 206 ? -10.445 10.781 17.125 1 91.5 206 GLY B CA 1
ATOM 3693 C C . GLY B 1 206 ? -9.719 9.594 16.531 1 91.5 206 GLY B C 1
ATOM 3694 O O . GLY B 1 206 ? -8.859 9 17.172 1 91.5 206 GLY B O 1
ATOM 3695 N N . ARG B 1 207 ? -10.047 9.344 15.336 1 93.44 207 ARG B N 1
ATOM 3696 C CA . ARG B 1 207 ? -9.383 8.195 14.719 1 93.44 207 ARG B CA 1
ATOM 3697 C C . ARG B 1 207 ? -7.945 8.539 14.344 1 93.44 207 ARG B C 1
ATOM 3699 O O . ARG B 1 207 ? -7.594 9.719 14.211 1 93.44 207 ARG B O 1
ATOM 3706 N N . GLY B 1 208 ? -7.102 7.512 14.211 1 95.44 208 GLY B N 1
ATOM 3707 C CA . GLY B 1 208 ? -5.738 7.688 13.734 1 95.44 208 GLY B CA 1
ATOM 3708 C C . GLY B 1 208 ? -4.758 8.039 14.828 1 95.44 208 GLY B C 1
ATOM 3709 O O . GLY B 1 208 ? -3.574 8.266 14.562 1 95.44 208 GLY B O 1
ATOM 3710 N N . ARG B 1 209 ? -5.172 8.031 16.078 1 95.56 209 ARG B N 1
ATOM 3711 C CA . ARG B 1 209 ? -4.324 8.477 17.188 1 95.56 209 ARG B CA 1
ATOM 3712 C C 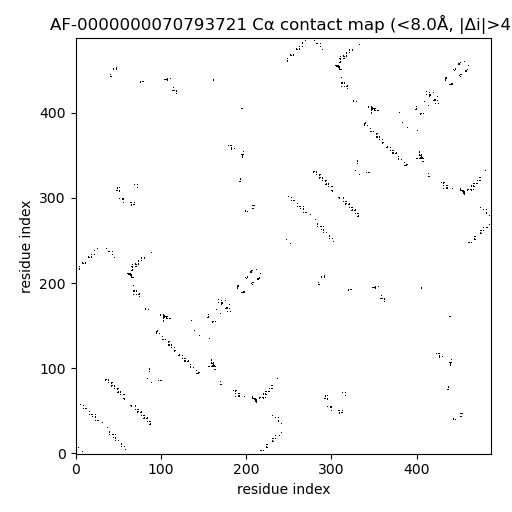. ARG B 1 209 ? -3.715 7.293 17.922 1 95.56 209 ARG B C 1
ATOM 3714 O O . ARG B 1 209 ? -3.006 7.469 18.906 1 95.56 209 ARG B O 1
ATOM 3721 N N . GLY B 1 210 ? -4.059 6.086 17.531 1 97 210 GLY B N 1
ATOM 3722 C CA . GLY B 1 210 ? -3.502 4.898 18.156 1 97 210 GLY B CA 1
ATOM 3723 C C . GLY B 1 210 ? -4.289 4.438 19.359 1 97 210 GLY B C 1
ATOM 3724 O O . GLY B 1 210 ? -3.857 3.535 20.078 1 97 210 GLY B O 1
ATOM 3725 N N . VAL B 1 211 ? -5.391 5.09 19.594 1 96.94 211 VAL B N 1
ATOM 3726 C CA . VAL B 1 211 ? -6.215 4.742 20.75 1 96.94 211 VAL B CA 1
ATOM 3727 C C . VAL B 1 211 ? -7.633 4.41 20.281 1 96.94 211 VAL B C 1
ATOM 3729 O O . VAL B 1 211 ? -8.016 4.719 19.156 1 96.94 211 VAL B O 1
ATOM 3732 N N . HIS B 1 212 ? -8.359 3.836 21.219 1 97.25 212 HIS B N 1
ATOM 3733 C CA . HIS B 1 212 ? -9.719 3.395 20.891 1 97.25 212 HIS B CA 1
ATOM 3734 C C . HIS B 1 212 ? -10.648 4.582 20.703 1 97.25 212 HIS B C 1
ATOM 3736 O O . HIS B 1 212 ? -10.602 5.547 21.484 1 97.25 212 HIS B O 1
ATOM 3742 N N . CYS B 1 213 ? -11.461 4.531 19.734 1 96.56 213 CYS B N 1
ATOM 3743 C CA . CYS B 1 213 ? -12.703 5.281 19.562 1 96.56 213 CYS B CA 1
ATOM 3744 C C . CYS B 1 213 ? -13.688 4.52 18.703 1 96.56 213 CYS B C 1
ATOM 3746 O O . CYS B 1 213 ? -13.328 3.537 18.047 1 96.56 213 CYS B O 1
ATOM 3748 N N . GLU B 1 214 ? -14.859 4.887 18.703 1 95.62 214 GLU B N 1
ATOM 3749 C CA . GLU B 1 214 ? -15.906 4.156 17.984 1 95.62 214 GLU B CA 1
ATOM 3750 C C . GLU B 1 214 ? -15.609 4.098 16.484 1 95.62 214 GLU B C 1
ATOM 3752 O O . GLU B 1 214 ? -15.844 3.072 15.844 1 95.62 214 GLU B O 1
ATOM 3757 N N . VAL B 1 215 ? -15.125 5.113 15.969 1 95.94 215 VAL B N 1
ATOM 3758 C CA . VAL B 1 215 ? -14.828 5.184 14.539 1 95.94 215 VAL B CA 1
ATOM 3759 C C . VAL B 1 215 ? -13.711 4.195 14.195 1 95.94 215 VAL B C 1
ATOM 3761 O O . VAL B 1 215 ? -13.797 3.477 13.195 1 95.94 215 VAL B O 1
ATOM 3764 N N . GLU B 1 216 ? -12.648 4.168 15.055 1 96.19 216 GLU B N 1
ATOM 3765 C CA . GLU B 1 216 ? -11.586 3.182 14.898 1 96.19 216 GLU B CA 1
ATOM 3766 C C . GLU B 1 216 ? -12.141 1.76 14.906 1 96.19 216 GLU B C 1
ATOM 3768 O O . GLU B 1 216 ? -11.766 0.937 14.062 1 96.19 216 GLU B O 1
ATOM 3773 N N . GLU B 1 217 ? -12.938 1.563 15.797 1 96.62 217 GLU B N 1
ATOM 3774 C CA . GLU B 1 217 ? -13.531 0.238 15.945 1 96.62 217 GLU B CA 1
ATOM 3775 C C . GLU B 1 217 ? -14.344 -0.152 14.711 1 96.62 217 GLU B C 1
ATOM 3777 O O . GLU B 1 217 ? -14.18 -1.251 14.18 1 96.62 217 GLU B O 1
ATOM 3782 N N . ASN B 1 218 ? -15.156 0.688 14.281 1 96.25 218 ASN B N 1
ATOM 3783 C CA . ASN B 1 218 ? -16.031 0.418 13.133 1 96.25 218 ASN B CA 1
ATOM 3784 C C . ASN B 1 218 ? -15.219 0.226 11.859 1 96.25 218 ASN B C 1
ATOM 3786 O O . ASN B 1 218 ? -15.484 -0.693 11.078 1 96.25 218 ASN B O 1
ATOM 3790 N N . HIS B 1 219 ? -14.266 1.104 11.625 1 96.31 219 HIS B N 1
ATOM 3791 C CA . HIS B 1 219 ? -13.422 0.974 10.438 1 96.31 219 HIS B CA 1
ATOM 3792 C C . HIS B 1 219 ? -12.656 -0.344 10.453 1 96.31 219 HIS B C 1
ATOM 3794 O O . HIS B 1 219 ? -12.516 -0.992 9.406 1 96.31 219 HIS B O 1
ATOM 3800 N N . THR B 1 220 ? -12.164 -0.715 11.594 1 97.81 220 THR B N 1
ATOM 3801 C CA . THR B 1 220 ? -11.438 -1.976 11.703 1 97.81 220 THR B CA 1
ATOM 3802 C C . THR B 1 220 ? -12.352 -3.154 11.367 1 97.81 220 THR B C 1
ATOM 3804 O O . THR B 1 220 ? -11.953 -4.059 10.633 1 97.81 220 THR B O 1
ATOM 3807 N N . LYS B 1 221 ? -13.586 -3.143 11.82 1 97.19 221 LYS B N 1
ATOM 3808 C CA . LYS B 1 221 ? -14.547 -4.199 11.523 1 97.19 221 LYS B CA 1
ATOM 3809 C C . LYS B 1 221 ? -14.805 -4.297 10.023 1 97.19 221 LYS B C 1
ATOM 3811 O O . LYS B 1 221 ? -14.875 -5.395 9.461 1 97.19 221 LYS B O 1
ATOM 3816 N N . VAL B 1 222 ? -14.945 -3.145 9.43 1 95.12 222 VAL B N 1
ATOM 3817 C CA . VAL B 1 222 ? -15.227 -3.092 8 1 95.12 222 VAL B CA 1
ATOM 3818 C C . VAL B 1 222 ? -14.062 -3.701 7.223 1 95.12 222 VAL B C 1
ATOM 3820 O O . VAL B 1 222 ? -14.266 -4.535 6.336 1 95.12 222 VAL B O 1
ATOM 3823 N N . VAL B 1 223 ? -12.867 -3.334 7.562 1 96.12 223 VAL B N 1
ATOM 3824 C CA . VAL B 1 223 ? -11.672 -3.756 6.84 1 96.12 223 VAL B CA 1
ATOM 3825 C C . VAL B 1 223 ? -11.469 -5.262 7.008 1 96.12 223 VAL B C 1
ATOM 3827 O O . VAL B 1 223 ? -11.164 -5.965 6.043 1 96.12 223 VAL B O 1
ATOM 3830 N N . ILE B 1 224 ? -11.617 -5.762 8.18 1 96.31 224 ILE B N 1
ATOM 3831 C CA . ILE B 1 224 ? -11.461 -7.191 8.422 1 96.31 224 ILE B CA 1
ATOM 3832 C C . ILE B 1 224 ? -12.562 -7.965 7.707 1 96.31 224 ILE B C 1
ATOM 3834 O O . ILE B 1 224 ? -12.344 -9.07 7.219 1 96.31 224 ILE B O 1
ATOM 3838 N N . GLY B 1 225 ? -13.781 -7.406 7.672 1 95.94 225 GLY B N 1
ATOM 3839 C CA . GLY B 1 225 ? -14.867 -8.023 6.934 1 95.94 225 GLY B CA 1
ATOM 3840 C C . GLY B 1 225 ? -14.547 -8.242 5.469 1 95.94 225 GLY B C 1
ATOM 3841 O O . GLY B 1 225 ? -14.805 -9.312 4.922 1 95.94 225 GLY B O 1
ATOM 3842 N N . TYR B 1 226 ? -14 -7.234 4.863 1 94.81 226 TYR B N 1
ATOM 3843 C CA . TYR B 1 226 ? -13.594 -7.355 3.465 1 94.81 226 TYR B CA 1
ATOM 3844 C C . TYR B 1 226 ? -12.508 -8.414 3.301 1 94.81 226 TYR B C 1
ATOM 3846 O O . TYR B 1 226 ? -12.523 -9.188 2.34 1 94.81 226 TYR B O 1
ATOM 3854 N N . CYS B 1 227 ? -11.617 -8.398 4.219 1 97.12 227 CYS B N 1
ATOM 3855 C CA . CYS B 1 227 ? -10.547 -9.391 4.18 1 97.12 227 CYS B CA 1
ATOM 3856 C C . CYS B 1 227 ? -11.109 -10.805 4.207 1 97.12 227 CYS B C 1
ATOM 3858 O O . CYS B 1 227 ? -10.68 -11.664 3.439 1 97.12 227 CYS B O 1
ATOM 3860 N N . ILE B 1 228 ? -12.07 -11.023 5.051 1 96.94 228 ILE B N 1
ATOM 3861 C CA . ILE B 1 228 ? -12.672 -12.344 5.207 1 96.94 228 ILE B CA 1
ATOM 3862 C C . ILE B 1 228 ? -13.297 -12.781 3.887 1 96.94 228 ILE B C 1
ATOM 3864 O O . ILE B 1 228 ? -13.133 -13.93 3.471 1 96.94 228 ILE B O 1
ATOM 3868 N N . VAL B 1 229 ? -13.945 -11.891 3.18 1 95.06 229 VAL B N 1
ATOM 3869 C CA . VAL B 1 229 ? -14.617 -12.211 1.927 1 95.06 229 VAL B CA 1
ATOM 3870 C C . VAL B 1 229 ? -13.617 -12.758 0.917 1 95.06 229 VAL B C 1
ATOM 3872 O O . VAL B 1 229 ? -13.844 -13.805 0.308 1 95.06 229 VAL B O 1
ATOM 3875 N N . PHE B 1 230 ? -12.508 -12.156 0.786 1 96.81 230 PHE B N 1
ATOM 3876 C CA . PHE B 1 230 ? -11.531 -12.539 -0.225 1 96.81 230 PHE B CA 1
ATOM 3877 C C . PHE B 1 230 ? -10.758 -13.773 0.215 1 96.81 230 PHE B C 1
ATOM 3879 O O . PHE B 1 230 ? -10.445 -14.641 -0.604 1 96.81 230 PHE B O 1
ATOM 3886 N N . LEU B 1 231 ? -10.461 -13.859 1.514 1 97.69 231 LEU B N 1
ATOM 3887 C CA . LEU B 1 231 ? -9.781 -15.047 2.018 1 97.69 231 LEU B CA 1
ATOM 3888 C C . LEU B 1 231 ? -10.664 -16.281 1.865 1 97.69 231 LEU B C 1
ATOM 3890 O O . LEU B 1 231 ? -10.172 -17.359 1.519 1 97.69 231 LEU B O 1
ATOM 3894 N N . GLU B 1 232 ? -11.906 -16.094 2.174 1 96.75 232 GLU B N 1
ATOM 3895 C CA . GLU B 1 232 ? -12.844 -17.188 2.02 1 96.75 232 GLU B CA 1
ATOM 3896 C C . GLU B 1 232 ? -12.914 -17.656 0.569 1 96.75 232 GLU B C 1
ATOM 3898 O O . GLU B 1 232 ? -12.922 -18.859 0.3 1 96.75 232 GLU B O 1
ATOM 3903 N N . GLN B 1 233 ? -13.016 -16.734 -0.298 1 96.69 233 GLN B N 1
ATOM 3904 C CA . GLN B 1 233 ? -13.055 -17.078 -1.713 1 96.69 233 GLN B CA 1
ATOM 3905 C C . GLN B 1 233 ? -11.758 -17.75 -2.152 1 96.69 233 GLN B C 1
ATOM 3907 O O . GLN B 1 233 ? -11.781 -18.719 -2.918 1 96.69 233 GLN B O 1
ATOM 3912 N N . ALA B 1 234 ? -10.648 -17.25 -1.69 1 97.81 234 ALA B N 1
ATOM 3913 C CA . ALA B 1 234 ? -9.359 -17.859 -2.016 1 97.81 234 ALA B CA 1
ATOM 3914 C C . ALA B 1 234 ? -9.289 -19.297 -1.52 1 97.81 234 ALA B C 1
ATOM 3916 O O . ALA B 1 234 ? -8.805 -20.188 -2.23 1 97.81 234 ALA B O 1
ATOM 3917 N N . GLU B 1 235 ? -9.734 -19.484 -0.336 1 98.06 235 GLU B N 1
ATOM 3918 C CA . GLU B 1 235 ? -9.727 -20.812 0.257 1 98.06 235 GLU B CA 1
ATOM 3919 C C . GLU B 1 235 ? -10.609 -21.781 -0.536 1 98.06 235 GLU B C 1
ATOM 3921 O O . GLU B 1 235 ? -10.219 -22.922 -0.787 1 98.06 235 GLU B O 1
ATOM 3926 N N . LYS B 1 236 ? -11.773 -21.328 -0.933 1 96.94 236 LYS B N 1
ATOM 3927 C CA . LYS B 1 236 ? -12.656 -22.141 -1.766 1 96.94 236 LYS B CA 1
ATOM 3928 C C . LYS B 1 236 ? -11.984 -22.5 -3.094 1 96.94 236 LYS B C 1
ATOM 3930 O O . LYS B 1 236 ? -12.055 -23.641 -3.545 1 96.94 236 LYS B O 1
ATOM 3935 N N . ASP B 1 237 ? -11.391 -21.516 -3.717 1 96.5 237 ASP B N 1
ATOM 3936 C CA . ASP B 1 237 ? -10.711 -21.719 -4.992 1 96.5 237 ASP B CA 1
ATOM 3937 C C . ASP B 1 237 ? -9.586 -22.734 -4.863 1 96.5 237 ASP B C 1
ATOM 3939 O O . ASP B 1 237 ? -9.398 -23.578 -5.75 1 96.5 237 ASP B O 1
ATOM 3943 N N . MET B 1 238 ? -8.844 -22.703 -3.762 1 96.31 238 MET B N 1
ATOM 3944 C CA . MET B 1 238 ? -7.773 -23.672 -3.514 1 96.31 238 MET B CA 1
ATOM 3945 C C . MET B 1 238 ? -8.328 -25.094 -3.424 1 96.31 238 MET B C 1
ATOM 3947 O O . MET B 1 238 ? -7.773 -26.016 -4.016 1 96.31 238 MET B O 1
ATOM 3951 N N . ASN B 1 239 ? -9.414 -25.156 -2.719 1 95.25 239 ASN B N 1
ATOM 3952 C CA . ASN B 1 239 ? -10.016 -26.469 -2.553 1 95.25 239 ASN B CA 1
ATOM 3953 C C . ASN B 1 239 ? -10.477 -27.047 -3.889 1 95.25 239 ASN B C 1
ATOM 3955 O O . ASN B 1 239 ? -10.328 -28.25 -4.137 1 95.25 239 ASN B O 1
ATOM 3959 N N . VAL B 1 240 ? -10.984 -26.234 -4.699 1 93.31 240 VAL B N 1
ATOM 3960 C CA . VAL B 1 240 ? -11.438 -26.688 -6.016 1 93.31 240 VAL B CA 1
ATOM 3961 C C . VAL B 1 240 ? -10.234 -27.078 -6.871 1 93.31 240 VAL B C 1
ATOM 3963 O O . VAL B 1 240 ? -10.25 -28.109 -7.547 1 93.31 240 VAL B O 1
ATOM 3966 N N . LEU B 1 241 ? -9.18 -26.281 -6.84 1 91.94 241 LEU B N 1
ATOM 3967 C CA . LEU B 1 241 ? -7.988 -26.5 -7.652 1 91.94 241 LEU B CA 1
ATOM 3968 C C . LEU B 1 241 ? -7.289 -27.797 -7.242 1 91.94 241 LEU B C 1
ATOM 3970 O O . LEU B 1 241 ? -6.742 -28.5 -8.094 1 91.94 241 LEU B O 1
ATOM 3974 N N . PHE B 1 242 ? -7.281 -28.125 -6.02 1 90.94 242 PHE B N 1
ATOM 3975 C CA . PHE B 1 242 ? -6.492 -29.25 -5.527 1 90.94 242 PHE B CA 1
ATOM 3976 C C . PHE B 1 242 ? -7.359 -30.484 -5.344 1 90.94 242 PHE B C 1
ATOM 3978 O O . PHE B 1 242 ? -6.852 -31.578 -5.059 1 90.94 242 PHE B O 1
ATOM 3985 N N . ALA B 1 243 ? -8.719 -30.406 -5.305 1 82.62 243 ALA B N 1
ATOM 3986 C CA . ALA B 1 243 ? -9.578 -31.578 -5.367 1 82.62 243 ALA B CA 1
ATOM 3987 C C . ALA B 1 243 ? -9.453 -32.281 -6.715 1 82.62 243 ALA B C 1
ATOM 3989 O O . ALA B 1 243 ? -9.773 -33.469 -6.84 1 82.62 243 ALA B O 1
ATOM 3990 N N . GLN B 1 244 ? -9.016 -31.75 -7.668 1 62.62 244 GLN B N 1
ATOM 3991 C CA . GLN B 1 244 ? -8.859 -32.375 -8.984 1 62.62 244 GLN B CA 1
ATOM 3992 C C . GLN B 1 244 ? -7.574 -33.188 -9.062 1 62.62 244 GLN B C 1
ATOM 3994 O O . GLN B 1 244 ? -6.602 -32.875 -8.367 1 62.62 244 GLN B O 1
#

Radius of gyration: 22.88 Å; Cα contacts (8 Å, |Δi|>4): 652; chains: 2; bounding box: 57×66×58 Å